Protein AF-A0A067GJ99-F1 (afdb_monomer)

Solvent-accessible surface area (backbone atoms only — not comparable to full-atom values): 23080 Å² total; per-residue (Å²): 136,88,85,84,79,90,77,86,80,82,84,84,83,81,78,84,80,87,79,88,76,92,78,82,86,86,77,95,78,78,94,83,70,76,84,65,91,75,66,72,76,57,88,68,67,78,84,61,52,90,85,49,42,59,74,82,37,68,67,55,46,51,51,53,54,53,48,43,56,53,36,55,51,49,55,56,45,36,41,44,37,54,38,42,54,83,56,45,78,48,74,52,43,59,54,49,54,55,52,34,48,55,51,51,52,47,59,59,51,56,49,34,42,37,46,73,39,89,87,78,70,44,78,46,66,53,54,68,60,41,39,51,59,45,64,77,33,72,60,43,61,48,54,52,60,35,39,57,60,59,65,60,55,46,38,69,76,68,72,52,90,65,81,60,63,65,55,37,58,55,49,47,42,40,51,64,53,50,55,56,52,54,53,47,51,60,49,48,64,70,35,88,89,47,60,61,66,59,51,54,51,52,51,52,52,52,54,51,53,50,50,31,52,39,51,11,22,52,54,45,31,53,40,73,69,41,94,54,53,55,63,20,44,59,27,68,79,35,79,66,57,88,79,50,58,68,65,58,52,51,50,54,24,40,50,51,29,45,36,56,60,70,69,64,60,88,66,86,68,47,64,68,36,73,68,46,43,54,50,49,54,54,50,52,57,49,33,55,54,51,51,52,52,51,52,54,52,50,50,53,50,51,50,64,73,41,47,66,63,52,51,54,52,50,55,52,51,52,52,50,50,50,33,60,75,69,65,54,56,68,71,58,49,49,51,55,49,53,50,50,53,49,50,59,66,57,46,81,60,47,61,66,69,61,46,65,80,38,56,69,70,58,42,27,52,51,37,41,69,74,43,43,74,58,53,63,70,33,83,90,42,64,92,59,58,69,69,60,55,58,61,70,46,84

pLDDT: mean 82.28, std 19.31, range [27.56, 97.56]

Nearest PDB structures (foldseek):
  7t4x-assembly1_B  TM=8.750E-01  e=1.209E-25  Arabidopsis thaliana
  6v1x-assembly1_A  TM=9.618E-01  e=1.108E-23  Arabidopsis thaliana
  7fcv-assembly1_D  TM=9.107E-01  e=1.444E-24  Arabidopsis thaliana
  7xuf-assembly1_C  TM=7.836E-01  e=9.668E-28  Arabidopsis thaliana
  7cal-assembly1_A  TM=9.433E-01  e=5.218E-24  Arabidopsis thaliana

Structure (mmCIF, N/CA/C/O backbone):
data_AF-A0A067GJ99-F1
#
_entry.id   AF-A0A067GJ99-F1
#
loop_
_atom_site.group_PDB
_atom_site.id
_atom_site.type_symbol
_atom_site.label_atom_id
_atom_site.label_alt_id
_atom_site.label_comp_id
_atom_site.label_asym_id
_atom_site.label_entity_id
_atom_site.label_seq_id
_atom_site.pdbx_PDB_ins_code
_atom_site.Cartn_x
_atom_site.Cartn_y
_atom_site.Cartn_z
_atom_site.occupancy
_atom_site.B_iso_or_equiv
_atom_site.auth_seq_id
_atom_site.auth_comp_id
_atom_site.auth_asym_id
_atom_site.auth_atom_id
_atom_site.pdbx_PDB_model_num
ATOM 1 N N . MET A 1 1 ? -22.317 -61.031 28.532 1.00 37.62 1 MET A N 1
ATOM 2 C CA . MET A 1 1 ? -21.673 -59.703 28.611 1.00 37.62 1 MET A CA 1
ATOM 3 C C . MET A 1 1 ? -21.981 -58.948 27.325 1.00 37.62 1 MET A C 1
ATOM 5 O O . MET A 1 1 ? -21.521 -59.347 26.269 1.00 37.62 1 MET A O 1
ATOM 9 N N . SER A 1 2 ? -22.890 -57.977 27.460 1.00 35.47 2 SER A N 1
ATOM 10 C CA . SER A 1 2 ? -23.203 -56.810 26.612 1.00 35.47 2 SER A CA 1
ATOM 11 C C . SER A 1 2 ? -22.868 -56.818 25.108 1.00 35.47 2 SER A C 1
ATOM 13 O O . SER A 1 2 ? -21.759 -56.463 24.713 1.00 35.47 2 SER A O 1
ATOM 15 N N . SER A 1 3 ? -23.899 -57.034 24.283 1.00 28.08 3 SER A N 1
ATOM 16 C CA . SER A 1 3 ? -24.025 -56.441 22.946 1.00 28.08 3 SER A CA 1
ATOM 17 C C . SER A 1 3 ? -24.756 -55.099 23.061 1.00 28.08 3 SER A C 1
ATOM 19 O O . SER A 1 3 ? -25.872 -55.069 23.580 1.00 28.08 3 SER A O 1
ATOM 21 N N . TRP A 1 4 ? -24.171 -54.012 22.561 1.00 32.50 4 TRP A N 1
ATOM 22 C CA . TRP A 1 4 ? -24.881 -52.747 22.363 1.00 32.50 4 TRP A CA 1
ATOM 23 C C . TRP A 1 4 ? -24.975 -52.457 20.869 1.00 32.50 4 TRP A C 1
ATOM 25 O O . TRP A 1 4 ? -23.983 -52.189 20.198 1.00 32.50 4 TRP A O 1
ATOM 35 N N . SER A 1 5 ? -26.200 -52.573 20.369 1.00 33.06 5 SER A N 1
ATOM 36 C CA . SER A 1 5 ? -26.671 -52.118 19.070 1.00 33.06 5 SER A CA 1
ATOM 37 C C . SER A 1 5 ? -27.037 -50.633 19.149 1.00 33.06 5 SER A C 1
ATOM 39 O O . SER A 1 5 ? -27.926 -50.264 19.918 1.00 33.06 5 SER A O 1
ATOM 41 N N . GLU A 1 6 ? -26.401 -49.791 18.337 1.00 33.28 6 GLU A N 1
ATOM 42 C CA . GLU A 1 6 ? -26.830 -48.408 18.103 1.00 33.28 6 GLU A CA 1
ATOM 43 C C . GLU A 1 6 ? -28.100 -48.390 17.240 1.00 33.28 6 GLU A C 1
ATOM 45 O O . GLU A 1 6 ? -28.069 -48.487 16.012 1.00 33.28 6 GLU A O 1
ATOM 50 N N . THR A 1 7 ? -29.251 -48.263 17.892 1.00 35.34 7 THR A N 1
ATOM 51 C CA . THR A 1 7 ? -30.524 -47.939 17.245 1.00 35.34 7 THR A CA 1
ATOM 52 C C . THR A 1 7 ? -30.609 -46.437 16.984 1.00 35.34 7 THR A C 1
ATOM 54 O O . THR A 1 7 ? -30.739 -45.640 17.912 1.00 35.34 7 THR A O 1
ATOM 57 N N . ARG A 1 8 ? -30.576 -46.061 15.700 1.00 34.16 8 ARG A N 1
ATOM 58 C CA . ARG A 1 8 ? -30.986 -44.742 15.194 1.00 34.16 8 ARG A CA 1
ATOM 59 C C . ARG A 1 8 ? -32.460 -44.495 15.534 1.00 34.16 8 ARG A C 1
ATOM 61 O O . ARG A 1 8 ? -33.308 -45.304 15.162 1.00 34.16 8 ARG A O 1
ATOM 68 N N . SER A 1 9 ? -32.771 -43.368 16.170 1.00 33.66 9 SER A N 1
ATOM 69 C CA . SER A 1 9 ? -34.138 -42.850 16.300 1.00 33.66 9 SER A CA 1
ATOM 70 C C . SER A 1 9 ? -34.385 -41.709 15.292 1.00 33.66 9 SER A C 1
ATOM 72 O O . SER A 1 9 ? -33.449 -40.980 14.951 1.00 33.66 9 SER A O 1
ATOM 74 N N . PRO A 1 10 ? -35.610 -41.573 14.747 1.00 36.66 10 PRO A N 1
ATOM 75 C CA . PRO A 1 10 ? -35.890 -40.697 13.615 1.00 36.66 10 PRO A CA 1
ATOM 76 C C . PRO A 1 10 ? -36.296 -39.275 14.038 1.00 36.66 10 PRO A C 1
ATOM 78 O O . PRO A 1 10 ? -36.951 -39.061 15.055 1.00 36.66 10 PRO A O 1
ATOM 81 N N . LEU A 1 11 ? -35.922 -38.309 13.195 1.00 33.78 11 LEU A N 1
ATOM 82 C CA . LEU A 1 11 ? -36.328 -36.901 13.242 1.00 33.78 11 LEU A CA 1
ATOM 83 C C . LEU A 1 11 ? -37.865 -36.753 13.215 1.00 33.78 11 LEU A C 1
ATOM 85 O O . LEU A 1 11 ? -38.510 -37.384 12.373 1.00 33.78 11 LEU A O 1
ATOM 89 N N . PRO A 1 12 ? -38.472 -35.881 14.042 1.00 33.59 12 PRO A N 1
ATOM 90 C CA . PRO A 1 12 ? -39.893 -35.595 13.935 1.00 33.59 12 PRO A CA 1
ATOM 91 C C . PRO A 1 12 ? -40.169 -34.602 12.796 1.00 33.59 12 PRO A C 1
ATOM 93 O O . PRO A 1 12 ? -39.792 -33.432 12.842 1.00 33.59 12 PRO A O 1
ATOM 96 N N . LEU A 1 13 ? -40.875 -35.095 11.775 1.00 32.75 13 LEU A N 1
ATOM 97 C CA . LEU A 1 13 ? -41.579 -34.316 10.757 1.00 32.75 13 LEU A CA 1
ATOM 98 C C . LEU A 1 13 ? -42.671 -33.465 11.424 1.00 32.75 13 LEU A C 1
ATOM 100 O O . LEU A 1 13 ? -43.739 -33.974 11.766 1.00 32.75 13 LEU A O 1
ATOM 104 N N . LEU A 1 14 ? -42.432 -32.163 11.590 1.00 31.28 14 LEU A N 1
ATOM 105 C CA . LEU A 1 14 ? -43.486 -31.230 11.987 1.00 31.28 14 LEU A CA 1
ATOM 106 C C . LEU A 1 14 ? -44.347 -30.864 10.774 1.00 31.28 14 LEU A C 1
ATOM 108 O O . LEU A 1 14 ? -43.994 -30.045 9.927 1.00 31.28 14 LEU A O 1
ATOM 112 N N . PHE A 1 15 ? -45.507 -31.512 10.726 1.00 28.53 15 PHE A N 1
ATOM 113 C CA . PHE A 1 15 ? -46.639 -31.210 9.862 1.00 28.53 15 PHE A CA 1
ATOM 114 C C . PHE A 1 15 ? -47.140 -29.776 10.116 1.00 28.53 15 PHE A C 1
ATOM 116 O O . PHE A 1 15 ? -47.524 -29.411 11.229 1.00 28.53 15 PHE A O 1
ATOM 123 N N . ARG A 1 16 ? -47.157 -28.955 9.063 1.00 28.53 16 ARG A N 1
ATOM 124 C CA . ARG A 1 16 ? -47.669 -27.580 9.063 1.00 28.53 16 ARG A CA 1
ATOM 125 C C . ARG A 1 16 ? -49.200 -27.600 9.082 1.00 28.53 16 ARG A C 1
ATOM 127 O O . ARG A 1 16 ? -49.828 -27.935 8.082 1.00 28.53 16 ARG A O 1
ATOM 134 N N . ARG A 1 17 ? -49.811 -27.221 10.207 1.00 27.56 17 ARG A N 1
ATOM 135 C CA . ARG A 1 17 ? -51.262 -27.011 10.313 1.00 27.56 17 ARG A CA 1
ATOM 136 C C . ARG A 1 17 ? -51.624 -25.670 9.667 1.00 27.56 17 ARG A C 1
ATOM 138 O O . ARG A 1 17 ? -51.189 -24.618 10.125 1.00 27.56 17 ARG A O 1
ATOM 145 N N . HIS A 1 18 ? -52.395 -25.720 8.586 1.00 29.03 18 HIS A N 1
ATOM 146 C CA . HIS A 1 18 ? -53.007 -24.552 7.957 1.00 29.03 18 HIS A CA 1
ATOM 147 C C . HIS A 1 18 ? -54.114 -24.028 8.885 1.00 29.03 18 HIS A C 1
ATOM 149 O O . HIS A 1 18 ? -55.041 -24.769 9.204 1.00 29.03 18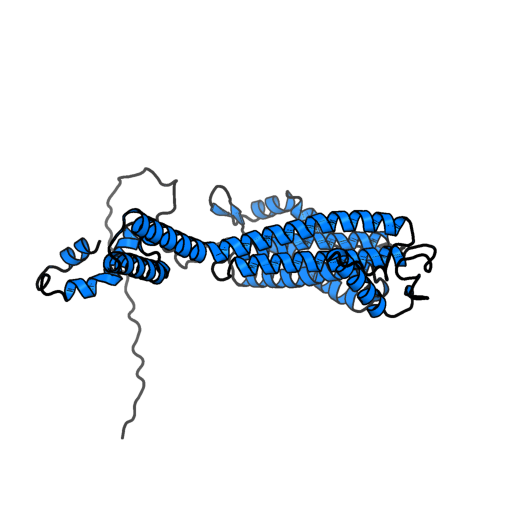 HIS A O 1
ATOM 155 N N . SER A 1 19 ? -54.027 -22.769 9.316 1.00 27.97 19 SER A N 1
ATOM 156 C CA . SER A 1 19 ? -55.154 -22.049 9.914 1.00 27.97 19 SER A CA 1
ATOM 157 C C . SER A 1 19 ? -55.441 -20.832 9.051 1.00 27.97 19 SER A C 1
ATOM 159 O O . SER A 1 19 ? -54.678 -19.872 9.028 1.00 27.97 19 SER A O 1
ATOM 161 N N . SER A 1 20 ? -56.530 -20.940 8.297 1.00 30.52 20 SER A N 1
ATOM 162 C CA . SER A 1 20 ? -57.210 -19.844 7.618 1.00 30.52 20 SER A CA 1
ATOM 163 C C . SER A 1 20 ? -57.831 -18.918 8.663 1.00 30.52 20 SER A C 1
ATOM 165 O O . SER A 1 20 ? -58.548 -19.386 9.543 1.00 30.52 20 SER A O 1
ATOM 167 N N . GLY A 1 21 ? -57.578 -17.619 8.548 1.00 28.94 21 GLY A N 1
ATOM 168 C CA . GLY A 1 21 ? -58.199 -16.594 9.377 1.00 28.94 21 GLY A CA 1
ATOM 169 C C . GLY A 1 21 ? -57.827 -15.213 8.864 1.00 28.94 21 GLY A C 1
ATOM 170 O O . GLY A 1 21 ? -56.808 -14.656 9.258 1.00 28.94 21 GLY A O 1
ATOM 171 N N . GLU A 1 22 ? -58.638 -14.693 7.944 1.00 29.30 22 GLU A N 1
ATOM 172 C CA . GLU A 1 22 ? -58.638 -13.284 7.563 1.00 29.30 22 GLU A CA 1
ATOM 173 C C . GLU A 1 22 ? -58.888 -12.401 8.794 1.00 29.30 22 GLU A C 1
ATOM 175 O O . GLU A 1 22 ? -59.914 -12.541 9.457 1.00 29.30 22 GLU A O 1
ATOM 180 N N . ILE A 1 23 ? -58.016 -11.419 9.030 1.00 29.81 23 ILE A N 1
ATOM 181 C CA . ILE A 1 23 ? -58.415 -10.144 9.633 1.00 29.81 23 ILE A CA 1
ATOM 182 C C . ILE A 1 23 ? -57.859 -9.034 8.745 1.00 29.81 23 ILE A C 1
ATOM 184 O O . ILE A 1 23 ? -56.653 -8.901 8.539 1.00 29.81 23 ILE A O 1
ATOM 188 N N . LYS A 1 24 ? -58.793 -8.271 8.176 1.00 29.16 24 LYS A N 1
ATOM 189 C CA . LYS A 1 24 ? -58.567 -7.105 7.329 1.00 29.16 24 LYS A CA 1
ATOM 190 C C . LYS A 1 24 ? -58.037 -5.930 8.157 1.00 29.16 24 LYS A C 1
ATOM 192 O O . LYS A 1 24 ? -58.587 -5.620 9.204 1.00 29.16 24 LYS A O 1
ATOM 197 N N . ASN A 1 25 ? -57.048 -5.254 7.575 1.00 30.48 25 ASN A N 1
ATOM 198 C CA . ASN A 1 25 ? -56.795 -3.811 7.609 1.00 30.48 25 ASN A CA 1
ATOM 199 C C . ASN A 1 25 ? -56.803 -3.092 8.966 1.00 30.48 25 ASN A C 1
ATOM 201 O O . ASN A 1 25 ? -57.857 -2.722 9.468 1.00 30.48 25 ASN A O 1
ATOM 205 N N . LEU A 1 26 ? -55.610 -2.697 9.417 1.00 28.52 26 LEU A N 1
ATOM 206 C CA . LEU A 1 26 ? -55.314 -1.336 9.880 1.00 28.52 26 LEU A CA 1
ATOM 207 C C . LEU A 1 26 ? -53.788 -1.148 9.935 1.00 28.52 26 LEU A C 1
ATOM 209 O O . LEU A 1 26 ? -53.064 -2.069 10.295 1.00 28.52 26 LEU A O 1
ATOM 213 N N . ALA A 1 27 ? -53.334 0.055 9.572 1.00 30.33 27 ALA A N 1
ATOM 214 C CA . ALA A 1 27 ? -51.943 0.524 9.500 1.00 30.33 27 ALA A CA 1
ATOM 215 C C . ALA A 1 27 ? -51.173 0.265 8.186 1.00 30.33 27 ALA A C 1
ATOM 217 O O . ALA A 1 27 ? -50.040 -0.208 8.166 1.00 30.33 27 ALA A O 1
ATOM 218 N N . SER A 1 28 ? -51.741 0.735 7.073 1.00 37.09 28 SER A N 1
ATOM 219 C CA . SER A 1 28 ? -50.938 1.422 6.060 1.00 37.09 28 SER A CA 1
ATOM 220 C C . SER A 1 28 ? -50.423 2.739 6.654 1.00 37.09 28 SER A C 1
ATOM 222 O O . SER A 1 28 ? -51.195 3.684 6.726 1.00 37.09 28 SER A O 1
ATOM 224 N N . VAL A 1 29 ? -49.175 2.789 7.120 1.00 32.97 29 VAL A N 1
ATOM 225 C CA . VAL A 1 29 ? -48.253 3.949 7.104 1.00 32.97 29 VAL A CA 1
ATOM 226 C C . VAL A 1 29 ? -46.908 3.432 7.637 1.00 32.97 29 VAL A C 1
ATOM 228 O O . VAL A 1 29 ? -46.865 2.765 8.663 1.00 32.97 29 VAL A O 1
ATOM 231 N N . SER A 1 30 ? -45.815 3.774 6.946 1.00 28.70 30 SER A N 1
ATOM 232 C CA . SER A 1 30 ? -44.412 3.422 7.239 1.00 28.70 30 SER A CA 1
ATOM 233 C C . SER A 1 30 ? -43.910 2.069 6.710 1.00 28.70 30 SER A C 1
ATOM 235 O O . SER A 1 30 ? -43.313 1.276 7.432 1.00 28.70 30 SER A O 1
ATOM 237 N N . SER A 1 31 ? -44.049 1.842 5.402 1.00 29.41 31 SER A N 1
ATOM 238 C CA . SER A 1 31 ? -43.299 0.806 4.670 1.00 29.41 31 SER A CA 1
ATOM 239 C C . SER A 1 31 ? -42.074 1.355 3.915 1.00 29.41 31 SER A C 1
ATOM 241 O O . SER A 1 31 ? -41.617 0.734 2.960 1.00 29.41 31 SER A O 1
ATOM 243 N N . SER A 1 32 ? -41.544 2.526 4.291 1.00 32.59 32 SER A N 1
ATOM 244 C CA . SER A 1 32 ? -40.432 3.171 3.567 1.00 32.59 32 SER A CA 1
ATOM 245 C C . SER A 1 32 ? -39.221 3.542 4.423 1.00 32.59 32 SER A C 1
ATOM 247 O O . SER A 1 32 ? -38.274 4.123 3.900 1.00 32.59 32 SER A O 1
ATOM 249 N N . LEU A 1 33 ? -39.211 3.225 5.716 1.00 35.28 33 LEU A N 1
ATOM 250 C CA . LEU A 1 33 ? -38.107 3.575 6.603 1.00 35.28 33 LEU A CA 1
ATOM 251 C C . LEU A 1 33 ? -37.811 2.385 7.516 1.00 35.28 33 LEU A C 1
ATOM 253 O O . LEU A 1 33 ? -38.553 2.120 8.452 1.00 35.28 33 LEU A O 1
ATOM 257 N N . LEU A 1 34 ? -36.692 1.719 7.219 1.00 31.67 34 LEU A N 1
ATOM 258 C CA . LEU A 1 34 ? -36.072 0.602 7.942 1.00 31.67 34 LEU A CA 1
ATOM 259 C C . LEU A 1 34 ? -36.720 -0.780 7.704 1.00 31.67 34 LEU A C 1
ATOM 261 O O . LEU A 1 34 ? -37.919 -0.951 7.918 1.00 31.67 34 LEU A O 1
ATOM 265 N N . PRO A 1 35 ? -35.941 -1.808 7.305 1.00 35.09 35 PRO A N 1
ATOM 266 C CA . PRO A 1 35 ? -36.408 -3.180 7.427 1.00 35.09 35 PRO A CA 1
ATOM 267 C C . PRO A 1 35 ? -36.608 -3.476 8.916 1.00 35.09 35 PRO A C 1
ATOM 269 O O . PRO A 1 35 ? -35.724 -3.221 9.736 1.00 35.09 35 PRO A O 1
ATOM 272 N N . ALA A 1 36 ? -37.798 -3.967 9.260 1.00 35.09 36 ALA A N 1
ATOM 273 C CA . ALA A 1 36 ? -38.159 -4.337 10.617 1.00 35.09 36 ALA A CA 1
ATOM 274 C C . ALA A 1 36 ? -37.117 -5.309 11.195 1.00 35.09 36 ALA A C 1
ATOM 276 O O . ALA A 1 36 ? -36.875 -6.386 10.643 1.00 35.09 36 ALA A O 1
ATOM 277 N N . PHE A 1 37 ? -36.508 -4.915 12.316 1.00 37.62 37 PHE A N 1
ATOM 278 C CA . PHE A 1 37 ? -35.720 -5.801 13.167 1.00 37.62 37 PHE A CA 1
ATOM 279 C C . PHE A 1 37 ? -36.533 -7.071 13.432 1.00 37.62 37 PHE A C 1
ATOM 281 O O . PHE A 1 37 ? -37.584 -7.013 14.067 1.00 37.62 37 PHE A O 1
ATOM 288 N N . GLY A 1 38 ? -36.064 -8.202 12.907 1.00 36.22 38 GLY A N 1
ATOM 289 C CA . GLY A 1 38 ? -36.767 -9.478 13.011 1.00 36.22 38 GLY A CA 1
ATOM 290 C C . GLY A 1 38 ? -37.135 -10.134 11.684 1.00 36.22 38 GLY A C 1
ATOM 291 O O . GLY A 1 38 ? -37.653 -11.249 11.717 1.00 36.22 38 GLY A O 1
ATOM 292 N N . THR A 1 39 ? -36.799 -9.556 10.520 1.00 31.95 39 THR A N 1
ATOM 293 C CA . THR A 1 39 ? -36.544 -10.429 9.368 1.00 31.95 39 THR A CA 1
ATOM 294 C C . THR A 1 39 ? -35.317 -11.250 9.730 1.00 31.95 39 THR A C 1
ATOM 296 O O . THR A 1 39 ? -34.180 -10.804 9.564 1.00 31.95 39 THR A O 1
ATOM 299 N N . VAL A 1 40 ? -35.550 -12.450 10.262 1.00 34.34 40 VAL A N 1
ATOM 300 C CA . VAL A 1 40 ? -34.687 -13.586 9.966 1.00 34.34 40 VAL A CA 1
ATOM 301 C C . VAL A 1 40 ? -34.417 -13.435 8.478 1.00 34.34 40 VAL A C 1
ATOM 303 O O . VAL A 1 40 ? -35.348 -13.511 7.672 1.00 34.34 40 VAL A O 1
ATOM 306 N N . VAL A 1 41 ? -33.193 -13.037 8.126 1.00 40.28 41 VAL A N 1
ATOM 307 C CA . VAL A 1 41 ? -32.706 -13.237 6.771 1.00 40.28 41 VAL A CA 1
ATOM 308 C C . VAL A 1 41 ? -32.760 -14.740 6.672 1.00 40.28 41 VAL A C 1
ATOM 310 O O . VAL A 1 41 ? -31.885 -15.427 7.191 1.00 40.28 41 VAL A O 1
ATOM 313 N N . ASP A 1 42 ? -33.894 -15.232 6.182 1.00 35.69 42 ASP A N 1
ATOM 314 C CA . ASP A 1 42 ? -34.063 -16.621 5.854 1.00 35.69 42 ASP A CA 1
ATOM 315 C C . ASP A 1 42 ? -32.805 -16.954 5.063 1.00 35.69 42 ASP A C 1
ATOM 317 O O . ASP A 1 42 ? -32.449 -16.245 4.114 1.00 35.69 42 ASP A O 1
ATOM 321 N N . GLU A 1 43 ? -32.094 -18.000 5.467 1.00 37.75 43 GLU A N 1
ATOM 322 C CA . GLU A 1 43 ? -30.981 -18.544 4.692 1.00 37.75 43 GLU A CA 1
ATOM 323 C C . GLU A 1 43 ? -31.451 -19.010 3.290 1.00 37.75 43 GLU A C 1
ATOM 325 O O . GLU A 1 43 ? -30.697 -19.605 2.522 1.00 37.75 43 GLU A O 1
ATOM 330 N N . GLY A 1 44 ? -32.686 -18.695 2.889 1.00 40.53 44 GLY A N 1
ATOM 331 C CA . GLY A 1 44 ? -33.109 -18.434 1.524 1.00 40.53 44 GLY A CA 1
ATOM 332 C C . GLY A 1 44 ? -32.285 -17.329 0.863 1.00 40.53 44 GLY A C 1
ATOM 333 O O . GLY A 1 44 ? -32.704 -16.181 0.744 1.00 40.53 44 GLY A O 1
ATOM 334 N N . HIS A 1 45 ? -31.111 -17.733 0.381 1.00 43.31 45 HIS A N 1
ATOM 335 C CA . HIS A 1 45 ? -30.416 -17.223 -0.795 1.00 43.31 45 HIS A CA 1
ATOM 336 C C . HIS A 1 45 ? -31.307 -16.247 -1.575 1.00 43.31 45 HIS A C 1
ATOM 338 O O . HIS A 1 45 ? -32.260 -16.688 -2.225 1.00 43.31 45 HIS A O 1
ATOM 344 N N . LEU A 1 46 ? -31.019 -14.937 -1.496 1.00 55.16 46 LEU A N 1
ATOM 345 C CA . LEU A 1 46 ? -31.590 -13.935 -2.401 1.00 55.16 46 LEU A CA 1
ATOM 346 C C . LEU A 1 46 ? -31.626 -14.573 -3.789 1.00 55.16 46 LEU A C 1
ATOM 348 O O . LEU A 1 46 ? -30.567 -14.922 -4.311 1.00 55.16 46 LEU A O 1
ATOM 352 N N . ARG A 1 47 ? -32.824 -14.832 -4.335 1.00 58.72 47 ARG A N 1
ATOM 353 C CA . ARG A 1 47 ? -32.979 -15.489 -5.639 1.00 58.72 47 ARG A CA 1
ATOM 354 C C . ARG A 1 47 ? -32.504 -14.524 -6.718 1.00 58.72 47 ARG A C 1
ATOM 356 O O . ARG A 1 47 ? -33.302 -13.855 -7.366 1.00 58.72 47 ARG A O 1
ATOM 363 N N . LEU A 1 48 ? -31.189 -14.436 -6.862 1.00 68.88 48 LEU A N 1
ATOM 364 C CA . LEU A 1 48 ? -30.520 -13.712 -7.921 1.00 68.88 48 LEU A CA 1
ATOM 365 C C . LEU A 1 48 ? -30.946 -14.308 -9.257 1.00 68.88 48 LEU A C 1
ATOM 367 O O . LEU A 1 48 ? -31.139 -15.524 -9.387 1.00 68.88 48 LEU A O 1
ATOM 371 N N . LYS A 1 49 ? -31.062 -13.453 -10.270 1.00 75.06 49 LYS A N 1
ATOM 372 C CA . LYS A 1 49 ? -31.187 -13.920 -11.650 1.00 75.06 49 LYS A CA 1
ATOM 373 C C . LYS A 1 49 ? -30.064 -14.903 -11.997 1.00 75.06 49 LYS A C 1
ATOM 375 O O . LYS A 1 49 ? -28.930 -14.793 -11.530 1.00 75.06 49 LYS A O 1
ATOM 380 N N . LYS A 1 50 ? -30.398 -15.874 -12.852 1.00 74.31 50 LYS A N 1
ATOM 381 C CA . LYS A 1 50 ? -29.457 -16.881 -13.357 1.00 74.31 50 LYS A CA 1
ATOM 382 C C . LYS A 1 50 ? -28.219 -16.174 -13.942 1.00 74.31 50 LYS A C 1
ATOM 384 O O . LYS A 1 50 ? -28.380 -15.216 -14.693 1.00 74.31 50 LYS A O 1
ATOM 389 N N . TYR A 1 51 ? -27.024 -16.664 -13.599 1.00 82.06 51 TYR A N 1
ATOM 390 C CA . TYR A 1 51 ? -25.706 -16.129 -13.998 1.00 82.06 51 TYR A CA 1
ATOM 391 C C . TYR A 1 51 ? -25.238 -14.824 -13.325 1.00 82.06 51 TYR A C 1
ATOM 393 O O . TYR A 1 51 ? -24.245 -14.254 -13.768 1.00 82.06 51 TYR A O 1
ATOM 401 N N . VAL A 1 52 ? -25.867 -14.389 -12.227 1.00 87.69 52 VAL A N 1
ATOM 402 C CA . VAL A 1 52 ? -25.366 -13.268 -11.410 1.00 87.69 52 VAL A CA 1
ATOM 403 C C . VAL A 1 52 ? -24.677 -13.789 -10.149 1.00 87.69 52 VAL A C 1
ATOM 405 O O . VAL A 1 52 ? -25.242 -14.588 -9.402 1.00 87.69 52 VAL A O 1
ATOM 408 N N . ILE A 1 53 ? -23.458 -13.317 -9.897 1.00 88.19 53 ILE A N 1
ATOM 409 C CA . ILE A 1 53 ? -22.661 -13.665 -8.718 1.00 88.19 53 ILE A CA 1
ATOM 410 C C . ILE A 1 53 ? -22.967 -12.671 -7.597 1.00 88.19 53 ILE A C 1
ATOM 412 O O . ILE A 1 53 ? -22.877 -11.451 -7.776 1.00 88.19 53 ILE A O 1
ATOM 416 N N . ALA A 1 54 ? -23.299 -13.189 -6.415 1.00 85.69 54 ALA A N 1
ATOM 417 C CA . ALA A 1 54 ? -23.458 -12.362 -5.228 1.00 85.69 54 ALA A CA 1
ATOM 418 C C . ALA A 1 54 ? -22.086 -11.852 -4.740 1.00 85.69 54 ALA A C 1
ATOM 420 O O . ALA A 1 54 ? -21.160 -12.649 -4.581 1.00 85.69 54 ALA A O 1
ATOM 421 N N . PRO A 1 55 ? -21.938 -10.559 -4.399 1.00 85.12 55 PRO A N 1
ATOM 422 C CA . PRO A 1 55 ? -20.658 -10.000 -3.952 1.00 85.12 55 PRO A CA 1
ATOM 423 C C . PRO A 1 55 ? -20.160 -10.593 -2.621 1.00 85.12 55 PRO A C 1
ATOM 425 O O . PRO A 1 55 ? -18.968 -10.521 -2.322 1.00 85.12 55 PRO A O 1
ATOM 428 N N . TYR A 1 56 ? -21.060 -11.179 -1.825 1.00 81.62 56 TYR A N 1
ATOM 429 C CA . TYR A 1 56 ? -20.758 -11.800 -0.531 1.00 81.62 56 TYR A CA 1
ATOM 430 C C . TYR A 1 56 ? -20.462 -13.307 -0.621 1.00 81.62 56 TYR A C 1
ATOM 432 O O . TYR A 1 56 ? -20.097 -13.919 0.391 1.00 81.62 56 TYR A O 1
ATOM 440 N N . ASP A 1 57 ? -20.577 -13.903 -1.813 1.00 87.00 57 ASP A N 1
ATOM 441 C CA . ASP A 1 57 ? -20.296 -15.322 -2.031 1.00 87.00 57 ASP A CA 1
ATOM 442 C C . ASP A 1 57 ? -18.858 -15.659 -1.597 1.00 87.00 57 ASP A C 1
ATOM 444 O O . ASP A 1 57 ? -17.907 -14.908 -1.841 1.00 87.00 57 ASP A O 1
ATOM 448 N N . TYR A 1 58 ? -18.693 -16.790 -0.911 1.00 86.00 58 TYR A N 1
ATOM 449 C CA . TYR A 1 58 ? -17.395 -17.255 -0.437 1.00 86.00 58 TYR A CA 1
ATOM 450 C C . TYR A 1 58 ? -16.433 -17.507 -1.605 1.00 86.00 58 TYR A C 1
ATOM 452 O O . TYR A 1 58 ? -15.253 -17.175 -1.495 1.00 86.00 58 TYR A O 1
ATOM 460 N N . ARG A 1 59 ? -16.926 -18.021 -2.743 1.00 90.31 59 ARG A N 1
ATOM 461 C CA . ARG A 1 59 ? -16.099 -18.296 -3.935 1.00 90.31 59 ARG A CA 1
ATOM 462 C C . ARG A 1 59 ? -15.539 -17.014 -4.532 1.00 90.31 59 ARG A C 1
ATOM 464 O O . ARG A 1 59 ? -14.346 -16.924 -4.808 1.00 90.31 59 ARG A O 1
ATOM 471 N N . TYR A 1 60 ? -16.395 -16.004 -4.670 1.00 89.62 60 TYR A N 1
ATOM 472 C CA . TYR A 1 60 ? -15.986 -14.704 -5.185 1.00 89.62 60 TYR A CA 1
ATOM 473 C C . TYR A 1 60 ? -15.024 -13.996 -4.227 1.00 89.62 60 TYR A C 1
ATOM 475 O O . TYR A 1 60 ? -14.048 -13.394 -4.665 1.00 89.62 60 TYR A O 1
ATOM 483 N N . ARG A 1 61 ? -15.226 -14.122 -2.909 1.00 88.88 61 ARG A N 1
ATOM 484 C CA . ARG A 1 61 ? -14.264 -13.611 -1.921 1.00 88.88 61 ARG A CA 1
ATOM 485 C C . ARG A 1 61 ? -12.894 -14.280 -2.038 1.00 88.88 61 ARG A C 1
ATOM 487 O O . ARG A 1 61 ? -11.896 -13.568 -2.025 1.00 88.88 61 ARG A O 1
ATOM 494 N N . TRP A 1 62 ? -12.836 -15.601 -2.205 1.00 90.94 62 TRP A N 1
ATOM 495 C CA . TRP A 1 62 ? -11.576 -16.314 -2.454 1.00 90.94 62 TRP A CA 1
ATOM 496 C C . TRP A 1 62 ? -10.888 -15.848 -3.738 1.00 90.94 62 TRP A C 1
ATOM 498 O O . TRP A 1 62 ? -9.686 -15.590 -3.721 1.00 90.94 62 TRP A O 1
ATOM 508 N N . TRP A 1 63 ? -11.652 -15.661 -4.817 1.00 93.75 63 TRP A N 1
ATOM 509 C CA . TRP A 1 63 ? -11.150 -15.093 -6.068 1.00 93.75 63 TRP A CA 1
ATOM 510 C C . TRP A 1 63 ? -10.566 -13.685 -5.878 1.00 93.75 63 TRP A C 1
ATOM 512 O O . TRP A 1 63 ? -9.448 -13.416 -6.309 1.00 93.75 63 TRP A O 1
ATOM 522 N N . GLN A 1 64 ? -11.263 -12.800 -5.159 1.00 91.75 64 GLN A N 1
ATOM 523 C CA . GLN A 1 64 ? -10.763 -11.454 -4.860 1.00 91.75 64 GLN A CA 1
ATOM 524 C C . GLN A 1 64 ? -9.477 -11.486 -4.021 1.00 91.75 64 GLN A C 1
ATOM 526 O O . GLN A 1 64 ? -8.539 -10.749 -4.320 1.00 91.75 64 GLN A O 1
ATOM 531 N N . THR A 1 65 ? -9.392 -12.357 -3.011 1.00 91.25 65 THR A N 1
ATOM 532 C CA . THR A 1 65 ? -8.165 -12.535 -2.217 1.00 91.25 65 THR A CA 1
ATOM 533 C C . THR A 1 65 ? -7.007 -13.040 -3.077 1.00 91.25 65 THR A C 1
ATOM 535 O O . THR A 1 65 ? -5.899 -12.516 -2.978 1.00 91.25 65 THR A O 1
ATOM 538 N N . PHE A 1 66 ? -7.258 -14.010 -3.959 1.00 95.25 66 PHE A N 1
ATOM 539 C CA . PHE A 1 66 ? -6.264 -14.509 -4.909 1.00 95.25 66 PHE A CA 1
ATOM 540 C C . PHE A 1 66 ? -5.750 -13.397 -5.836 1.00 95.25 66 PHE A C 1
ATOM 542 O O . PHE A 1 66 ? -4.540 -13.227 -5.981 1.00 95.25 66 PHE A O 1
ATOM 549 N N . LEU A 1 67 ? -6.642 -12.569 -6.386 1.00 94.81 67 LEU A N 1
ATOM 550 C CA . LEU A 1 67 ? -6.238 -11.427 -7.207 1.00 94.81 67 LEU A CA 1
ATOM 551 C C . LEU A 1 67 ? -5.389 -10.420 -6.440 1.00 94.81 67 LEU A C 1
ATOM 553 O O . LEU A 1 67 ? -4.454 -9.873 -7.015 1.00 94.81 67 LEU A O 1
ATOM 557 N N . VAL A 1 68 ? -5.663 -10.176 -5.155 1.00 94.69 68 VAL A N 1
ATOM 558 C CA . VAL A 1 68 ? -4.816 -9.286 -4.347 1.00 94.69 68 VAL A CA 1
ATOM 559 C C . VAL A 1 68 ? -3.379 -9.805 -4.277 1.00 94.69 68 VAL A C 1
ATOM 561 O O . VAL A 1 68 ? -2.451 -9.011 -4.417 1.00 94.69 68 VAL A O 1
ATOM 564 N N . VAL A 1 69 ? -3.176 -11.117 -4.132 1.00 95.31 69 VAL A N 1
ATOM 565 C CA . VAL A 1 69 ? -1.829 -11.713 -4.160 1.00 95.31 69 VAL A CA 1
ATOM 566 C C . VAL A 1 69 ? -1.140 -11.430 -5.499 1.00 95.31 69 VAL A C 1
ATOM 568 O O . VAL A 1 69 ? 0.015 -11.001 -5.519 1.00 95.31 69 VAL A O 1
ATOM 571 N N . LEU A 1 70 ? -1.862 -11.570 -6.615 1.00 96.06 70 LEU A N 1
ATOM 572 C CA . LEU A 1 70 ? -1.333 -11.233 -7.942 1.00 96.06 70 LEU A CA 1
ATOM 573 C C . LEU A 1 70 ? -1.030 -9.735 -8.101 1.00 96.06 70 LEU A C 1
ATOM 575 O O . LEU A 1 70 ? -0.058 -9.372 -8.763 1.00 96.06 70 LEU A O 1
ATOM 579 N N . VAL A 1 71 ? -1.822 -8.852 -7.480 1.00 96.12 71 VAL A N 1
ATOM 580 C CA . VAL A 1 71 ? -1.547 -7.406 -7.465 1.00 96.12 71 VAL A CA 1
ATOM 581 C C . VAL A 1 71 ? -0.255 -7.104 -6.718 1.00 96.12 71 VAL A C 1
ATOM 583 O O . VAL A 1 71 ? 0.523 -6.285 -7.195 1.00 96.12 71 VAL A O 1
ATOM 586 N N . VAL A 1 72 ? -0.001 -7.754 -5.579 1.00 95.25 72 VAL A N 1
ATOM 587 C CA . VAL A 1 72 ? 1.245 -7.561 -4.818 1.00 95.25 72 VAL A CA 1
ATOM 588 C C . VAL A 1 72 ? 2.457 -7.979 -5.652 1.00 95.25 72 VAL A C 1
ATOM 590 O O . VAL A 1 72 ? 3.421 -7.219 -5.730 1.00 95.25 72 VAL A O 1
ATOM 593 N N . TYR A 1 73 ? 2.383 -9.126 -6.339 1.00 95.25 73 TYR A N 1
ATOM 594 C CA . TYR A 1 73 ? 3.414 -9.531 -7.300 1.00 95.25 73 TYR A CA 1
ATOM 595 C C . TYR A 1 73 ? 3.601 -8.475 -8.397 1.00 95.25 73 TYR A C 1
ATOM 597 O O . TYR A 1 73 ? 4.711 -7.997 -8.607 1.00 95.25 73 TYR A O 1
ATOM 605 N N . SER A 1 74 ? 2.516 -8.055 -9.054 1.00 94.12 74 SER A N 1
ATOM 606 C CA . SER A 1 74 ? 2.573 -7.103 -10.170 1.00 94.12 74 SER A CA 1
ATOM 607 C C . SER A 1 74 ? 3.116 -5.734 -9.743 1.00 94.12 74 SER A C 1
ATOM 609 O O . SER A 1 74 ? 3.869 -5.107 -10.490 1.00 94.12 74 SER A O 1
ATOM 611 N N . ALA A 1 75 ? 2.789 -5.282 -8.532 1.00 94.88 75 ALA A N 1
ATOM 612 C CA . ALA A 1 75 ? 3.296 -4.039 -7.966 1.00 94.88 75 ALA A CA 1
ATOM 613 C C . ALA A 1 75 ? 4.806 -4.085 -7.701 1.00 94.88 75 ALA A C 1
ATOM 615 O O . ALA A 1 75 ? 5.479 -3.079 -7.898 1.00 94.88 75 ALA A O 1
ATOM 616 N N . TRP A 1 76 ? 5.338 -5.237 -7.289 1.00 94.94 76 TRP A N 1
ATOM 617 C CA . TRP A 1 76 ? 6.778 -5.444 -7.135 1.00 94.94 76 TRP A CA 1
ATOM 618 C C . TRP A 1 76 ? 7.487 -5.631 -8.486 1.00 94.94 76 TRP A C 1
ATOM 620 O O . TRP A 1 76 ? 8.531 -5.038 -8.732 1.00 94.94 76 TRP A O 1
ATOM 630 N N . ALA A 1 77 ? 6.908 -6.406 -9.402 1.00 92.81 77 ALA A N 1
ATOM 631 C CA . ALA A 1 77 ? 7.525 -6.702 -10.693 1.00 92.81 77 ALA A CA 1
ATOM 632 C C . ALA A 1 77 ? 7.631 -5.457 -11.597 1.00 92.81 77 ALA A C 1
ATOM 634 O O . ALA A 1 77 ? 8.641 -5.267 -12.271 1.00 92.81 77 ALA A O 1
ATOM 635 N N . SER A 1 78 ? 6.640 -4.552 -11.564 1.00 91.94 78 SER A N 1
ATOM 636 C CA . SER A 1 78 ? 6.569 -3.429 -12.518 1.00 91.94 78 SER A CA 1
ATOM 637 C C . SER A 1 78 ? 7.753 -2.441 -12.429 1.00 91.94 78 SER A C 1
ATOM 639 O O . SER A 1 78 ? 8.363 -2.165 -13.466 1.00 91.94 78 SER A O 1
ATOM 641 N N . PRO A 1 79 ? 8.140 -1.896 -11.251 1.00 93.94 79 PRO A N 1
ATOM 642 C CA . PRO A 1 79 ? 9.334 -1.051 -11.147 1.00 93.94 79 PRO A CA 1
ATOM 643 C C . PRO A 1 79 ? 10.625 -1.842 -11.395 1.00 93.94 79 PRO A C 1
ATOM 645 O O . PRO A 1 79 ? 11.569 -1.319 -11.992 1.00 93.94 79 PRO A O 1
ATOM 648 N N . PHE A 1 80 ? 10.659 -3.108 -10.970 1.00 93.19 80 PHE A N 1
ATOM 649 C CA . PHE A 1 80 ? 11.816 -3.980 -11.130 1.00 93.19 80 PHE A CA 1
ATOM 650 C C . PHE A 1 80 ? 12.143 -4.253 -12.606 1.00 93.19 80 PHE A C 1
ATOM 652 O O . PHE A 1 80 ? 13.287 -4.076 -13.019 1.00 93.19 80 PHE A O 1
ATOM 659 N N . GLU A 1 81 ? 11.156 -4.606 -13.428 1.00 89.94 81 GLU A N 1
ATOM 660 C CA . GLU A 1 81 ? 11.326 -4.829 -14.872 1.00 89.94 81 GLU A CA 1
ATOM 661 C C . GLU A 1 81 ? 11.750 -3.570 -15.622 1.00 89.94 81 GLU A C 1
ATOM 663 O O . GLU A 1 81 ? 12.557 -3.642 -16.556 1.00 89.94 81 GLU A O 1
ATOM 668 N N . LEU A 1 82 ? 11.222 -2.412 -15.210 1.00 89.25 82 LEU A N 1
ATOM 669 C CA . LEU A 1 82 ? 11.596 -1.128 -15.791 1.00 89.25 82 LEU A CA 1
ATOM 670 C C . LEU A 1 82 ? 13.098 -0.867 -15.614 1.00 89.25 82 LEU A C 1
ATOM 672 O O . LEU A 1 82 ? 13.772 -0.459 -16.566 1.00 89.25 82 LEU A O 1
ATOM 676 N N . ALA A 1 83 ? 13.613 -1.121 -14.410 1.00 90.12 83 ALA A N 1
ATOM 677 C CA . ALA A 1 83 ? 15.005 -0.888 -14.046 1.00 90.12 83 ALA A CA 1
ATOM 678 C C . ALA A 1 83 ? 15.955 -1.982 -14.564 1.00 90.12 83 ALA A C 1
ATOM 680 O O . ALA A 1 83 ? 17.011 -1.684 -15.125 1.00 90.12 83 ALA A O 1
ATOM 681 N N . PHE A 1 84 ? 15.574 -3.253 -14.429 1.00 88.38 84 PHE A N 1
ATOM 682 C CA . PHE A 1 84 ? 16.419 -4.420 -14.690 1.00 88.38 84 PHE A CA 1
ATOM 683 C C . PHE A 1 84 ? 15.950 -5.201 -15.923 1.00 88.38 84 PHE A C 1
ATOM 685 O O . PHE A 1 84 ? 15.537 -6.357 -15.846 1.00 88.38 84 PHE A O 1
ATOM 692 N N . ARG A 1 85 ? 16.092 -4.594 -17.107 1.00 76.88 85 ARG A N 1
ATOM 693 C CA . ARG A 1 85 ? 15.606 -5.154 -18.388 1.00 76.88 85 ARG A CA 1
ATOM 694 C C . ARG A 1 85 ? 16.070 -6.580 -18.704 1.00 76.88 85 ARG A C 1
ATOM 696 O O . ARG A 1 85 ? 15.324 -7.332 -19.318 1.00 76.88 85 ARG A O 1
ATOM 703 N N . LYS A 1 86 ? 17.282 -6.967 -18.284 1.00 72.75 86 LYS A N 1
ATOM 704 C CA . LYS A 1 86 ? 17.809 -8.333 -18.485 1.00 72.75 86 LYS A CA 1
ATOM 705 C C . LYS A 1 86 ? 16.977 -9.400 -17.756 1.00 72.75 86 LYS A C 1
ATOM 707 O O . LYS A 1 86 ? 16.952 -10.541 -18.198 1.00 72.75 86 LYS A O 1
ATOM 712 N N . ALA A 1 87 ? 16.298 -9.038 -16.664 1.00 72.69 87 ALA A N 1
ATOM 713 C CA . ALA A 1 87 ? 15.385 -9.934 -15.956 1.00 72.69 87 ALA A CA 1
ATOM 714 C C . ALA A 1 87 ? 14.041 -10.080 -16.692 1.00 72.69 87 ALA A C 1
ATOM 716 O O . ALA A 1 87 ? 13.461 -11.164 -16.712 1.00 72.69 87 ALA A O 1
ATOM 717 N N . ALA A 1 88 ? 13.579 -9.005 -17.340 1.00 69.31 88 ALA A N 1
ATOM 718 C CA . ALA A 1 88 ? 12.275 -8.938 -17.998 1.00 69.31 88 ALA A CA 1
ATOM 719 C C . ALA A 1 88 ? 12.150 -9.851 -19.235 1.00 69.31 88 ALA A C 1
ATOM 721 O O . ALA A 1 88 ? 11.048 -10.235 -19.607 1.00 69.31 88 ALA A O 1
ATOM 722 N N . THR A 1 89 ? 13.257 -10.235 -19.879 1.00 68.69 89 THR A N 1
ATOM 723 C CA . THR A 1 89 ? 13.234 -11.066 -21.101 1.00 68.69 89 THR A CA 1
ATOM 724 C C . THR A 1 89 ? 13.247 -12.579 -20.844 1.00 68.69 89 THR A C 1
ATOM 726 O O . THR A 1 89 ? 13.256 -13.348 -21.803 1.00 68.69 89 THR A O 1
ATOM 729 N N . GLY A 1 90 ? 13.295 -13.016 -19.580 1.00 73.25 90 GLY A N 1
ATOM 730 C CA . GLY A 1 90 ? 13.417 -14.426 -19.188 1.00 73.25 90 GLY A CA 1
ATOM 731 C C . GLY A 1 90 ? 12.117 -15.054 -18.673 1.00 73.25 90 GLY A C 1
ATOM 732 O O . GLY A 1 90 ? 11.035 -14.838 -19.211 1.00 73.25 90 GLY A O 1
ATOM 733 N N . SER A 1 91 ? 12.225 -15.838 -17.599 1.00 80.62 91 SER A N 1
ATOM 734 C CA . SER A 1 91 ? 11.100 -16.535 -16.954 1.00 80.62 91 SER A CA 1
ATOM 735 C C . SER A 1 91 ? 10.007 -15.603 -16.418 1.00 80.62 91 SER A C 1
ATOM 737 O O . SER A 1 91 ? 8.842 -15.997 -16.397 1.00 80.62 91 SER A O 1
ATOM 739 N N . LEU A 1 92 ? 10.355 -14.368 -16.034 1.00 83.44 92 LEU A N 1
ATOM 740 C CA . LEU A 1 92 ? 9.402 -13.372 -15.529 1.00 83.44 92 LEU A CA 1
ATOM 741 C C . LEU A 1 92 ? 8.323 -13.016 -16.559 1.00 83.44 92 LEU A C 1
ATOM 743 O O . LEU A 1 92 ? 7.163 -12.875 -16.192 1.00 83.44 92 LEU A O 1
ATOM 747 N N . LEU A 1 93 ? 8.658 -12.998 -17.854 1.00 83.62 93 LEU A N 1
ATOM 748 C CA . LEU A 1 93 ? 7.689 -12.714 -18.916 1.00 83.62 93 LEU A CA 1
ATOM 749 C C . LEU A 1 93 ? 6.536 -13.730 -18.944 1.00 83.62 93 LEU A C 1
ATOM 751 O O . LEU A 1 93 ? 5.388 -13.368 -19.187 1.00 83.62 93 LEU A O 1
ATOM 755 N N . ILE A 1 94 ? 6.833 -15.012 -18.710 1.00 87.00 94 ILE A N 1
ATOM 756 C CA . ILE A 1 94 ? 5.814 -16.072 -18.709 1.00 87.00 94 ILE A CA 1
ATOM 757 C C . ILE A 1 94 ? 4.882 -15.888 -17.511 1.00 87.00 94 ILE A C 1
ATOM 759 O O . ILE A 1 94 ? 3.664 -15.979 -17.659 1.00 87.00 94 ILE A O 1
ATOM 763 N N . VAL A 1 95 ? 5.452 -15.599 -16.338 1.00 90.75 95 VAL A N 1
ATOM 764 C CA . VAL A 1 95 ? 4.680 -15.337 -15.116 1.00 90.75 95 VAL A CA 1
ATOM 765 C C . VAL A 1 95 ? 3.762 -14.135 -15.324 1.00 90.75 95 VAL A C 1
ATOM 767 O O . VAL A 1 95 ? 2.573 -14.212 -15.028 1.00 90.75 95 VAL A O 1
ATOM 770 N N . ASP A 1 96 ? 4.275 -13.066 -15.919 1.00 89.31 96 ASP A N 1
ATOM 771 C CA . ASP A 1 96 ? 3.507 -11.866 -16.229 1.00 89.31 96 ASP A CA 1
ATOM 772 C C . ASP A 1 96 ? 2.331 -12.114 -17.166 1.00 89.31 96 ASP A C 1
ATOM 774 O O . ASP A 1 96 ? 1.234 -11.623 -16.910 1.00 89.31 96 ASP A O 1
ATOM 778 N N . LEU A 1 97 ? 2.528 -12.897 -18.229 1.00 89.12 97 LEU A N 1
ATOM 779 C CA . LEU A 1 97 ? 1.448 -13.249 -19.153 1.00 89.12 97 LEU A CA 1
ATOM 780 C C . LEU A 1 97 ? 0.345 -14.049 -18.451 1.00 89.12 97 LEU A C 1
ATOM 782 O O . LEU A 1 97 ? -0.840 -13.814 -18.693 1.00 89.12 97 LEU A O 1
ATOM 786 N N . VAL A 1 98 ? 0.720 -14.963 -17.552 1.00 92.75 98 VAL A N 1
ATOM 787 C CA . VAL A 1 98 ? -0.238 -15.715 -16.728 1.00 92.75 98 VAL A CA 1
ATOM 788 C C . VAL A 1 98 ? -0.996 -14.776 -15.787 1.00 92.75 98 VAL A C 1
ATOM 790 O O . VAL A 1 98 ? -2.217 -14.876 -15.665 1.00 92.75 98 VAL A O 1
ATOM 793 N N . VAL A 1 99 ? -0.303 -13.834 -15.148 1.00 94.06 99 VAL A N 1
ATOM 794 C CA . VAL A 1 99 ? -0.917 -12.838 -14.260 1.00 94.06 99 VAL A CA 1
ATOM 795 C C . VAL A 1 99 ? -1.887 -11.936 -15.027 1.00 94.06 99 VAL A C 1
ATOM 797 O O . VAL A 1 99 ? -3.016 -11.731 -14.580 1.00 94.06 99 VAL A O 1
ATOM 800 N N . ASP A 1 100 ? -1.490 -11.443 -16.199 1.00 92.38 100 ASP A N 1
ATOM 801 C CA . ASP A 1 100 ? -2.324 -10.601 -17.061 1.00 92.38 100 ASP A CA 1
ATOM 802 C C . ASP A 1 100 ? -3.579 -11.351 -17.546 1.00 92.38 100 ASP A C 1
ATOM 804 O O . ASP A 1 100 ? -4.667 -10.770 -17.574 1.00 92.38 100 ASP A O 1
ATOM 808 N N . PHE A 1 101 ? -3.481 -12.657 -17.821 1.00 93.44 101 PHE A N 1
ATOM 809 C CA . PHE A 1 101 ? -4.642 -13.500 -18.134 1.00 93.44 101 PHE A CA 1
ATOM 810 C C . PHE A 1 101 ? -5.671 -13.539 -16.991 1.00 93.44 101 PHE A C 1
ATOM 812 O O . PHE A 1 101 ? -6.870 -13.386 -17.237 1.00 93.44 101 PHE A O 1
ATOM 819 N N . PHE A 1 102 ? -5.234 -13.689 -15.736 1.00 96.00 102 PHE A N 1
ATOM 820 C CA . PHE A 1 102 ? -6.152 -13.680 -14.589 1.00 96.00 102 PHE A CA 1
ATOM 821 C C . PHE A 1 102 ? -6.864 -12.332 -14.417 1.00 96.00 102 PHE A C 1
ATOM 823 O O . PHE A 1 102 ? -8.055 -12.305 -14.099 1.00 96.00 102 PHE A O 1
ATOM 830 N N . PHE A 1 103 ? -6.179 -11.213 -14.674 1.00 95.06 103 PHE A N 1
ATOM 831 C CA . PHE A 1 103 ? -6.818 -9.894 -14.660 1.00 95.06 103 PHE A CA 1
ATOM 832 C C . PHE A 1 103 ? -7.802 -9.708 -15.818 1.00 95.06 103 PHE A C 1
ATOM 834 O O . PHE A 1 103 ? -8.871 -9.134 -15.611 1.00 95.06 103 PHE A O 1
ATOM 841 N N . ALA A 1 104 ? -7.507 -10.249 -17.002 1.00 94.50 104 ALA A N 1
ATOM 842 C CA . ALA A 1 104 ? -8.451 -10.251 -18.119 1.00 94.50 104 ALA A CA 1
ATOM 843 C C . ALA A 1 104 ? -9.718 -11.059 -17.788 1.00 94.50 104 ALA A C 1
ATOM 845 O O . ALA A 1 104 ? -10.832 -10.597 -18.046 1.00 94.50 104 ALA A O 1
ATOM 846 N N . ALA A 1 105 ? -9.567 -12.226 -17.154 1.00 95.00 105 ALA A N 1
ATOM 847 C CA . ALA A 1 105 ? -10.694 -13.025 -16.675 1.00 95.00 105 ALA A CA 1
ATOM 848 C C . ALA A 1 105 ? -11.527 -12.281 -15.615 1.00 95.00 105 ALA A C 1
ATOM 850 O O . ALA A 1 105 ? -12.756 -12.338 -15.640 1.00 95.00 105 ALA A O 1
ATOM 851 N N . ASP A 1 106 ? -10.888 -11.527 -14.717 1.00 95.06 106 ASP A N 1
ATOM 852 C CA . ASP A 1 106 ? -11.602 -10.742 -13.708 1.00 95.06 106 ASP A CA 1
ATOM 853 C C . ASP A 1 106 ? -12.429 -9.591 -14.298 1.00 95.06 106 ASP A C 1
ATOM 855 O O . ASP A 1 106 ? -13.535 -9.325 -13.819 1.00 95.06 106 ASP A O 1
ATOM 859 N N . ILE A 1 107 ? -11.946 -8.943 -15.365 1.00 93.56 107 ILE A N 1
ATOM 860 C CA . ILE A 1 107 ? -12.736 -7.940 -16.097 1.00 93.56 107 ILE A CA 1
ATOM 861 C C . ILE A 1 107 ? -14.048 -8.572 -16.572 1.00 93.56 107 ILE A C 1
ATOM 863 O O . ILE A 1 107 ? -15.109 -7.982 -16.379 1.00 93.56 107 ILE A O 1
ATOM 867 N N . ILE A 1 108 ? -13.996 -9.794 -17.116 1.00 93.38 108 ILE A N 1
ATOM 868 C CA . ILE A 1 108 ? -15.185 -10.538 -17.556 1.00 93.38 108 ILE A CA 1
ATOM 869 C C . ILE A 1 108 ? -16.092 -10.859 -16.361 1.00 93.38 108 ILE A C 1
ATOM 871 O O . ILE A 1 108 ? -17.292 -10.590 -16.421 1.00 93.38 108 ILE A O 1
ATOM 875 N N . PHE A 1 109 ? -15.546 -11.379 -15.257 1.00 92.06 109 PHE A N 1
ATOM 876 C CA . PHE A 1 109 ? -16.338 -11.699 -14.063 1.00 92.06 109 PHE A CA 1
ATOM 877 C C . PHE A 1 109 ? -17.019 -10.478 -13.447 1.00 92.06 109 PHE A C 1
ATOM 879 O O . PHE A 1 109 ? -18.153 -10.589 -12.984 1.00 92.06 109 PHE A O 1
ATOM 886 N N . THR A 1 110 ? -16.393 -9.305 -13.505 1.00 91.81 110 THR A N 1
ATOM 887 C CA . THR A 1 110 ? -16.953 -8.059 -12.963 1.00 91.81 110 THR A CA 1
ATOM 888 C C . THR A 1 110 ? -18.283 -7.675 -13.630 1.00 91.81 110 THR A C 1
ATOM 890 O O . THR A 1 110 ? -19.148 -7.102 -12.967 1.00 91.81 110 THR A O 1
ATOM 893 N N . PHE A 1 111 ? -18.518 -8.057 -14.893 1.00 91.94 111 PHE A N 1
ATOM 894 C CA . PHE A 1 111 ? -19.811 -7.848 -15.565 1.00 91.94 111 PHE A CA 1
ATOM 895 C C . PHE A 1 111 ? -20.956 -8.706 -15.003 1.00 91.94 111 PHE A C 1
ATOM 897 O O . PHE A 1 111 ? -22.123 -8.371 -15.213 1.00 91.94 111 PHE A O 1
ATOM 904 N N . PHE A 1 112 ? -20.641 -9.784 -14.283 1.00 91.62 112 PHE A N 1
ATOM 905 C CA . PHE A 1 112 ? -21.617 -10.710 -13.699 1.00 91.62 112 PHE A CA 1
ATOM 906 C C . PHE A 1 112 ? -21.820 -10.505 -12.194 1.00 91.62 112 PHE A C 1
ATOM 908 O O . PHE A 1 112 ? -22.629 -11.202 -11.583 1.00 91.62 112 PHE A O 1
ATOM 915 N N . VAL A 1 113 ? -21.103 -9.569 -11.567 1.00 90.94 113 VAL A N 1
ATOM 916 C CA . VAL A 1 113 ? -21.164 -9.351 -10.115 1.00 90.94 113 VAL A CA 1
ATOM 917 C C . VAL A 1 113 ? -22.219 -8.299 -9.781 1.00 90.94 113 VAL A C 1
ATOM 919 O O . VAL A 1 113 ? -22.155 -7.156 -10.240 1.00 90.94 113 VAL A O 1
ATOM 922 N N . ALA A 1 114 ? -23.183 -8.676 -8.939 1.00 90.06 114 ALA A N 1
ATOM 923 C CA . ALA A 1 114 ? -24.186 -7.749 -8.428 1.00 90.06 114 ALA A CA 1
ATOM 924 C C . ALA A 1 114 ? -23.553 -6.682 -7.524 1.00 90.06 114 ALA A C 1
ATOM 926 O O . ALA A 1 114 ? -22.569 -6.929 -6.820 1.00 90.06 114 ALA A O 1
ATOM 927 N N . TYR A 1 115 ? -24.154 -5.494 -7.486 1.00 87.50 115 TYR A N 1
ATOM 928 C CA . TYR A 1 115 ? -23.696 -4.406 -6.624 1.00 87.50 115 TYR A CA 1
ATOM 929 C C . TYR A 1 115 ? -24.798 -3.926 -5.683 1.00 87.50 115 TYR A C 1
ATOM 931 O O . TYR A 1 115 ? -25.984 -3.999 -5.998 1.00 87.50 115 TYR A O 1
ATOM 939 N N . LEU A 1 116 ? -24.390 -3.383 -4.535 1.00 86.00 116 LEU A N 1
ATOM 940 C CA . LEU A 1 116 ? -25.295 -2.706 -3.613 1.00 86.00 116 LEU A CA 1
ATOM 941 C C . LEU A 1 116 ? -25.517 -1.262 -4.072 1.00 86.00 116 LEU A C 1
ATOM 943 O O . LEU A 1 116 ? -24.550 -0.515 -4.301 1.00 86.00 116 LEU A O 1
ATOM 947 N N . ASP A 1 117 ? -26.774 -0.874 -4.243 1.00 86.12 117 ASP A N 1
ATOM 948 C CA . ASP A 1 117 ? -27.122 0.507 -4.545 1.00 86.12 117 ASP A CA 1
ATOM 949 C C . ASP A 1 117 ? -27.040 1.378 -3.282 1.00 86.12 117 ASP A C 1
ATOM 951 O O . ASP A 1 117 ? -27.436 0.961 -2.197 1.00 86.12 117 ASP A O 1
ATOM 955 N N . LYS A 1 118 ? -26.476 2.585 -3.402 1.00 83.38 118 LYS A N 1
ATOM 956 C CA . LYS A 1 118 ? -26.158 3.431 -2.235 1.00 83.38 118 LYS A CA 1
ATOM 957 C C . LYS A 1 118 ? -27.386 4.121 -1.639 1.00 83.38 118 LYS A C 1
ATOM 959 O O . LYS A 1 118 ? -27.349 4.487 -0.473 1.00 83.38 118 LYS A O 1
ATOM 964 N N . SER A 1 119 ? -28.423 4.352 -2.442 1.00 86.69 119 SER A N 1
ATOM 965 C CA . SER A 1 119 ? -29.657 5.019 -2.010 1.00 86.69 119 SER A CA 1
ATOM 966 C C . SER A 1 119 ? -30.656 4.026 -1.428 1.00 86.69 119 SER A C 1
ATOM 968 O O . SER A 1 119 ? -31.214 4.264 -0.363 1.00 86.69 119 SER A O 1
ATOM 970 N N . THR A 1 120 ? -30.870 2.907 -2.118 1.00 84.69 120 THR A N 1
ATOM 971 C CA . THR A 1 120 ? -31.869 1.906 -1.726 1.00 84.69 120 THR A CA 1
ATOM 972 C C . THR A 1 120 ? -31.316 0.838 -0.788 1.00 84.69 120 THR A C 1
ATOM 974 O O . THR A 1 120 ? -32.101 0.147 -0.149 1.00 84.69 120 THR A O 1
ATOM 977 N N . TYR A 1 121 ? -29.987 0.677 -0.701 1.00 81.38 121 TYR A N 1
ATOM 978 C CA . TYR A 1 121 ? -29.324 -0.433 0.001 1.00 81.38 121 TYR A CA 1
ATOM 979 C C . TYR A 1 121 ? -29.816 -1.822 -0.443 1.00 81.38 121 TYR A C 1
ATOM 981 O O . TYR A 1 121 ? -29.609 -2.816 0.251 1.00 81.38 121 TYR A O 1
ATOM 989 N N . LEU A 1 122 ? -30.436 -1.903 -1.624 1.00 85.44 122 LEU A N 1
ATOM 990 C CA . LEU A 1 122 ? -30.869 -3.148 -2.237 1.00 85.44 122 LEU A CA 1
ATOM 991 C C . LEU A 1 122 ? -29.808 -3.645 -3.220 1.00 85.44 122 LEU A C 1
ATOM 993 O O . LEU A 1 122 ? -29.045 -2.876 -3.817 1.00 85.44 122 LEU A O 1
ATOM 997 N N . LEU A 1 123 ? -29.755 -4.966 -3.371 1.00 85.88 123 LEU A N 1
ATOM 998 C CA . LEU A 1 123 ? -28.857 -5.624 -4.306 1.00 85.88 123 LEU A CA 1
ATOM 999 C C . LEU A 1 123 ? -29.421 -5.504 -5.730 1.00 85.88 123 LEU A C 1
ATOM 1001 O O . LEU A 1 123 ? -30.538 -5.947 -5.991 1.00 85.88 123 LEU A O 1
ATOM 1005 N N . VAL A 1 124 ? -28.655 -4.920 -6.652 1.00 87.81 124 VAL A N 1
ATOM 1006 C CA . VAL A 1 124 ? -29.043 -4.791 -8.064 1.00 87.81 124 VAL A CA 1
ATOM 1007 C C . VAL A 1 124 ? -28.419 -5.926 -8.872 1.00 87.81 124 VAL A C 1
ATOM 1009 O O . VAL A 1 124 ? -27.195 -6.039 -8.942 1.00 87.81 124 VAL A O 1
ATOM 1012 N N . ASP A 1 125 ? -29.266 -6.736 -9.510 1.00 87.12 125 ASP A N 1
ATOM 1013 C CA . ASP A 1 125 ? -28.898 -7.950 -10.258 1.00 87.12 125 ASP A CA 1
ATOM 1014 C C . ASP A 1 125 ? -29.121 -7.841 -11.784 1.00 87.12 125 ASP A C 1
ATOM 1016 O O . ASP A 1 125 ? -29.016 -8.818 -12.524 1.00 87.12 125 ASP A O 1
ATOM 1020 N N . ASP A 1 126 ? -29.463 -6.653 -12.285 1.00 89.38 126 ASP A N 1
ATOM 1021 C CA . ASP A 1 126 ? -29.724 -6.430 -13.707 1.00 89.38 126 ASP A CA 1
ATOM 1022 C C . ASP A 1 126 ? -28.419 -6.229 -14.495 1.00 89.38 126 ASP A C 1
ATOM 1024 O O . ASP A 1 126 ? -27.763 -5.191 -14.375 1.00 89.38 126 ASP A O 1
ATOM 1028 N N . HIS A 1 127 ? -28.076 -7.200 -15.350 1.00 89.06 127 HIS A N 1
ATOM 1029 C CA . HIS A 1 127 ? -26.874 -7.196 -16.191 1.00 89.06 127 HIS A CA 1
ATOM 1030 C C . HIS A 1 127 ? -26.694 -5.904 -16.998 1.00 89.06 127 HIS A C 1
ATOM 1032 O O . HIS A 1 127 ? -25.571 -5.417 -17.122 1.00 89.06 127 HIS A O 1
ATOM 1038 N N . LYS A 1 128 ? -27.777 -5.300 -17.512 1.00 90.69 128 LYS A N 1
ATOM 1039 C CA . LYS A 1 128 ? -27.673 -4.045 -18.281 1.00 90.69 128 LYS A CA 1
ATOM 1040 C C . LYS A 1 128 ? -27.209 -2.892 -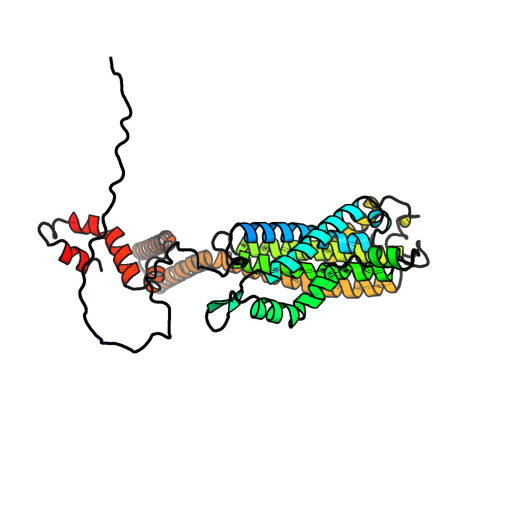17.398 1.00 90.69 128 LYS A C 1
ATOM 1042 O O . LYS A 1 128 ? -26.358 -2.106 -17.805 1.00 90.69 128 LYS A O 1
ATOM 1047 N N . LYS A 1 129 ? -27.738 -2.811 -16.173 1.00 90.31 129 LYS A N 1
ATOM 1048 C CA . LYS A 1 129 ? -27.356 -1.783 -15.195 1.00 90.31 129 LYS A CA 1
ATOM 1049 C C . LYS A 1 129 ? -25.934 -2.008 -14.686 1.00 90.31 129 LYS A C 1
ATOM 1051 O O . LYS A 1 129 ? -25.192 -1.039 -14.550 1.00 90.31 129 LYS A O 1
ATOM 1056 N N . ILE A 1 130 ? -25.541 -3.264 -14.456 1.00 90.88 130 ILE A N 1
ATOM 1057 C CA . ILE A 1 130 ? -24.177 -3.638 -14.047 1.00 90.88 130 ILE A CA 1
ATOM 1058 C C . ILE A 1 130 ? -23.171 -3.234 -15.133 1.00 90.88 130 ILE A C 1
ATOM 1060 O O . ILE A 1 130 ? -22.240 -2.476 -14.855 1.00 90.88 130 ILE A O 1
ATOM 1064 N N . ALA A 1 131 ? -23.402 -3.656 -16.379 1.00 91.38 131 ALA A N 1
ATOM 1065 C CA . ALA A 1 131 ? -22.525 -3.351 -17.505 1.00 91.38 131 ALA A CA 1
ATOM 1066 C C . ALA A 1 131 ? -22.436 -1.844 -17.774 1.00 91.38 131 ALA A C 1
ATOM 1068 O O . ALA A 1 131 ? -21.334 -1.306 -17.878 1.00 91.38 131 ALA A O 1
ATOM 1069 N N . LEU A 1 132 ? -23.573 -1.138 -17.809 1.00 92.31 132 LEU A N 1
ATOM 1070 C CA . LEU A 1 132 ? -23.589 0.310 -18.018 1.00 92.31 132 LEU A CA 1
ATOM 1071 C C . LEU A 1 132 ? -22.816 1.032 -16.911 1.00 92.31 132 LEU A C 1
ATOM 1073 O O . LEU A 1 132 ? -22.011 1.915 -17.198 1.00 92.31 132 LEU A O 1
ATOM 1077 N N . ARG A 1 133 ? -22.999 0.634 -15.648 1.00 90.94 133 ARG A N 1
ATOM 1078 C CA . ARG A 1 133 ? -22.284 1.232 -14.514 1.00 90.94 133 ARG A CA 1
ATOM 1079 C C . ARG A 1 133 ? -20.776 1.020 -14.605 1.00 90.94 133 ARG A C 1
ATOM 1081 O O . ARG A 1 133 ? -20.029 1.913 -14.209 1.00 90.94 133 ARG A O 1
ATOM 1088 N N . TYR A 1 134 ? -20.337 -0.147 -15.068 1.00 91.62 134 TYR A N 1
ATOM 1089 C CA . TYR A 1 134 ? -18.917 -0.460 -15.171 1.00 91.62 134 TYR A CA 1
ATOM 1090 C C . TYR A 1 134 ? -18.266 0.267 -16.355 1.00 91.62 134 TYR A C 1
ATOM 1092 O O . TYR A 1 134 ? -17.269 0.956 -16.157 1.00 91.62 134 TYR A O 1
ATOM 1100 N N . VAL A 1 135 ? -18.881 0.220 -17.542 1.00 91.69 135 VAL A N 1
ATOM 1101 C CA . VAL A 1 135 ? -18.337 0.804 -18.785 1.00 91.69 135 VAL A CA 1
ATOM 1102 C C . VAL A 1 135 ? -18.374 2.334 -18.798 1.00 91.69 135 VAL A C 1
ATOM 1104 O O . VAL A 1 135 ? -17.467 2.962 -19.333 1.00 91.69 135 VAL A O 1
ATOM 1107 N N . THR A 1 136 ? -19.390 2.960 -18.196 1.00 89.50 136 THR A N 1
ATOM 1108 C CA . THR A 1 136 ? -19.471 4.439 -18.133 1.00 89.50 136 THR A CA 1
ATOM 1109 C C . THR A 1 136 ? -18.455 5.051 -17.173 1.00 89.50 136 THR A C 1
ATOM 1111 O O . THR A 1 136 ? -18.182 6.249 -17.235 1.00 89.50 136 THR A O 1
ATOM 1114 N N . ARG A 1 137 ? -17.882 4.251 -16.268 1.00 89.50 137 ARG A N 1
ATOM 1115 C CA . ARG A 1 137 ? -16.838 4.706 -15.354 1.00 89.50 137 ARG A CA 1
ATOM 1116 C C . ARG A 1 137 ? -15.466 4.534 -15.989 1.00 89.50 137 ARG A C 1
ATOM 1118 O O . ARG A 1 137 ? -15.160 3.495 -16.562 1.00 89.50 137 ARG A O 1
ATOM 1125 N N . LEU A 1 138 ? -14.576 5.485 -15.698 1.00 87.00 138 LEU A N 1
ATOM 1126 C CA . LEU A 1 138 ? -13.143 5.439 -16.039 1.00 87.00 138 LEU A CA 1
ATOM 1127 C C . LEU A 1 138 ? -12.420 4.170 -15.528 1.00 87.00 138 LEU A C 1
ATOM 1129 O O . LEU A 1 138 ? -11.305 3.859 -15.931 1.00 87.00 138 LEU A O 1
ATOM 1133 N N . TRP A 1 139 ? -13.062 3.429 -14.625 1.00 86.75 139 TRP A N 1
ATOM 1134 C CA . TRP A 1 139 ? -12.556 2.200 -14.035 1.00 86.75 139 TRP A CA 1
ATOM 1135 C C . TRP A 1 139 ? -12.380 1.128 -15.111 1.00 86.75 139 TRP A C 1
ATOM 1137 O O . TRP A 1 139 ? -11.320 0.521 -15.162 1.00 86.75 139 TRP A O 1
ATOM 1147 N N . PHE A 1 140 ? -13.345 0.969 -16.024 1.00 91.19 140 PHE A N 1
ATOM 1148 C CA . PHE A 1 140 ? -13.250 -0.016 -17.103 1.00 91.19 140 PHE A CA 1
ATOM 1149 C C . PHE A 1 140 ? -12.086 0.280 -18.054 1.00 91.19 140 PHE A C 1
ATOM 1151 O O . PHE A 1 140 ? -11.267 -0.595 -18.320 1.00 91.19 140 PHE A O 1
ATOM 1158 N N . THR A 1 141 ? -11.961 1.524 -18.527 1.00 91.69 141 THR A N 1
ATOM 1159 C CA . THR A 1 141 ? -10.890 1.902 -19.463 1.00 91.69 141 THR A CA 1
ATOM 1160 C C . THR A 1 141 ? -9.505 1.727 -18.845 1.00 91.69 141 THR A C 1
ATOM 1162 O O . THR A 1 141 ? -8.595 1.250 -19.517 1.00 91.69 141 THR A O 1
ATOM 1165 N N . MET A 1 142 ? -9.346 2.067 -17.561 1.00 92.69 142 MET A N 1
ATOM 1166 C CA . MET A 1 142 ? -8.079 1.888 -16.849 1.00 92.69 142 MET A CA 1
ATOM 1167 C C . MET A 1 142 ? -7.796 0.418 -16.519 1.00 92.69 142 MET A C 1
ATOM 1169 O O . MET A 1 142 ? -6.653 -0.018 -16.639 1.00 92.69 142 MET A O 1
ATOM 1173 N N . ASP A 1 143 ? -8.814 -0.371 -16.164 1.00 92.56 143 ASP A N 1
ATOM 1174 C CA . ASP A 1 143 ? -8.660 -1.808 -15.925 1.00 92.56 143 ASP A CA 1
ATOM 1175 C C . ASP A 1 143 ? -8.207 -2.516 -17.218 1.00 92.56 143 ASP A C 1
ATOM 1177 O O . ASP A 1 143 ? -7.236 -3.275 -17.188 1.00 92.56 143 ASP A O 1
ATOM 1181 N N . VAL A 1 144 ? -8.807 -2.185 -18.370 1.00 92.88 144 VAL A N 1
ATOM 1182 C CA . VAL A 1 144 ? -8.384 -2.688 -19.691 1.00 92.88 144 VAL A CA 1
ATOM 1183 C C . VAL A 1 144 ? -6.966 -2.230 -20.032 1.00 92.88 144 VAL A C 1
ATOM 1185 O O . VAL A 1 144 ? -6.120 -3.069 -20.334 1.00 92.88 144 VAL A O 1
ATOM 1188 N N . ALA A 1 145 ? -6.664 -0.931 -19.928 1.00 91.38 145 ALA A N 1
ATOM 1189 C CA . ALA A 1 145 ? -5.331 -0.403 -20.228 1.00 91.38 145 ALA A CA 1
ATOM 1190 C C . ALA A 1 145 ? -4.242 -1.034 -19.347 1.00 91.38 145 ALA A C 1
ATOM 1192 O O . ALA A 1 145 ? -3.154 -1.325 -19.830 1.00 91.38 145 ALA A O 1
ATOM 1193 N N . SER A 1 146 ? -4.544 -1.310 -18.076 1.00 91.94 146 SER A N 1
ATOM 1194 C CA . SER A 1 146 ? -3.615 -1.981 -17.165 1.00 91.94 146 SER A CA 1
ATOM 1195 C C . SER A 1 146 ? -3.416 -3.468 -17.476 1.00 91.94 146 SER A C 1
ATOM 1197 O O . SER A 1 146 ? -2.474 -4.055 -16.957 1.00 91.94 146 SER A O 1
ATOM 1199 N N . THR A 1 147 ? -4.289 -4.091 -18.278 1.00 90.88 147 THR A N 1
ATOM 1200 C CA . THR A 1 147 ? -4.304 -5.538 -18.579 1.00 90.88 147 THR A CA 1
ATOM 1201 C C . THR A 1 147 ? -3.675 -5.886 -19.926 1.00 90.88 147 THR A C 1
ATOM 1203 O O . THR A 1 147 ? -3.259 -7.023 -20.132 1.00 90.88 147 THR A O 1
ATOM 1206 N N . LEU A 1 148 ? -3.557 -4.923 -20.841 1.00 86.00 148 LEU A N 1
ATOM 1207 C CA . LEU A 1 148 ? -3.016 -5.175 -22.174 1.00 86.00 148 LEU A CA 1
ATOM 1208 C C . LEU A 1 148 ? -1.489 -5.391 -22.148 1.00 86.00 148 LEU A C 1
ATOM 1210 O O . LEU A 1 148 ? -0.752 -4.496 -21.726 1.00 86.00 148 LEU A O 1
ATOM 1214 N N . PRO A 1 149 ? -0.978 -6.521 -22.678 1.00 83.50 149 PRO A N 1
ATOM 1215 C CA . PRO A 1 149 ? 0.457 -6.753 -22.810 1.00 83.50 149 PRO A CA 1
ATOM 1216 C C . PRO A 1 149 ? 1.005 -5.994 -24.030 1.00 83.50 149 PRO A C 1
ATOM 1218 O O . PRO A 1 149 ? 1.274 -6.577 -25.084 1.00 83.50 149 PRO A O 1
ATOM 1221 N N . PHE A 1 150 ? 1.169 -4.671 -23.903 1.00 79.69 150 PHE A N 1
ATOM 1222 C CA . PHE A 1 150 ? 1.541 -3.775 -25.012 1.00 79.69 150 PHE A CA 1
ATOM 1223 C C . PHE A 1 150 ? 2.807 -4.215 -25.763 1.00 79.69 150 PHE A C 1
ATOM 1225 O O . PHE A 1 150 ? 2.857 -4.116 -26.988 1.00 79.69 150 PHE A O 1
ATOM 1232 N N . GLN A 1 151 ? 3.807 -4.743 -25.050 1.00 75.75 151 GLN A N 1
ATOM 1233 C CA . GLN A 1 151 ? 5.053 -5.243 -25.647 1.00 75.75 151 GLN A CA 1
ATOM 1234 C C . GLN A 1 151 ? 4.821 -6.425 -26.593 1.00 75.75 151 GLN A C 1
ATOM 1236 O O . GLN A 1 151 ? 5.381 -6.471 -27.688 1.00 75.75 151 GLN A O 1
ATOM 1241 N N . PHE A 1 152 ? 3.987 -7.377 -26.174 1.00 76.75 152 PHE A N 1
ATOM 1242 C CA . PHE A 1 152 ? 3.699 -8.580 -26.947 1.00 76.75 152 PHE A CA 1
ATOM 1243 C C . PHE A 1 152 ? 2.840 -8.259 -28.168 1.00 76.75 152 PHE A C 1
ATOM 1245 O O . PHE A 1 152 ? 3.155 -8.695 -29.274 1.00 76.75 152 PHE A O 1
ATOM 1252 N N . ILE A 1 153 ? 1.812 -7.425 -27.977 1.00 80.81 153 ILE A N 1
ATOM 1253 C CA . ILE A 1 153 ? 0.950 -6.938 -29.058 1.00 80.81 153 ILE A CA 1
ATOM 1254 C C . ILE A 1 153 ? 1.810 -6.251 -30.123 1.00 80.81 153 ILE A C 1
ATOM 1256 O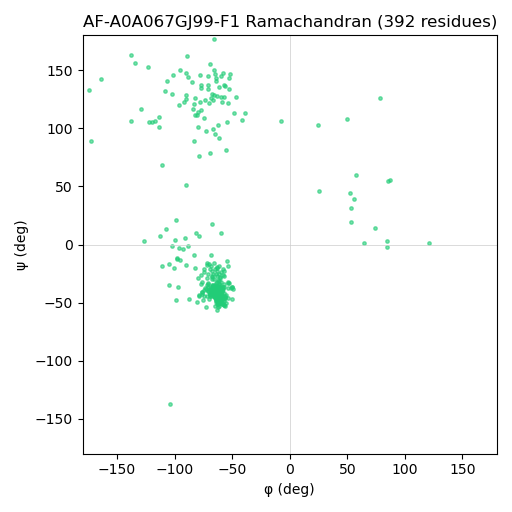 O . ILE A 1 153 ? 1.773 -6.639 -31.287 1.00 80.81 153 ILE A O 1
ATOM 1260 N N . TYR A 1 154 ? 2.650 -5.293 -29.728 1.00 80.44 154 TYR A N 1
ATOM 1261 C CA . TYR A 1 154 ? 3.506 -4.582 -30.674 1.00 80.44 154 TYR A CA 1
ATOM 1262 C C . TYR A 1 154 ? 4.442 -5.525 -31.440 1.00 80.44 154 TYR A C 1
ATOM 1264 O O . TYR A 1 154 ? 4.523 -5.436 -32.663 1.00 80.44 154 TYR A O 1
ATOM 1272 N N . ARG A 1 155 ? 5.093 -6.468 -30.744 1.00 79.12 155 ARG A N 1
ATOM 1273 C CA . ARG A 1 155 ? 5.997 -7.449 -31.363 1.00 79.12 155 ARG A CA 1
ATOM 1274 C C . ARG A 1 155 ? 5.299 -8.299 -32.428 1.00 79.12 155 ARG A C 1
ATOM 1276 O O . ARG A 1 155 ? 5.918 -8.593 -33.446 1.00 79.12 155 ARG A O 1
ATOM 1283 N N . ILE A 1 156 ? 4.042 -8.683 -32.208 1.00 83.56 156 ILE A N 1
ATOM 1284 C CA . ILE A 1 156 ? 3.252 -9.438 -33.191 1.00 83.56 156 ILE A CA 1
ATOM 1285 C C . ILE A 1 156 ? 2.903 -8.569 -34.402 1.00 83.56 156 ILE A C 1
ATOM 1287 O O . ILE A 1 156 ? 3.019 -9.034 -35.531 1.00 83.56 156 ILE A O 1
ATOM 1291 N N . PHE A 1 157 ? 2.480 -7.321 -34.181 1.00 83.12 157 PHE A N 1
ATOM 1292 C CA . PHE A 1 157 ? 1.992 -6.453 -35.258 1.00 83.12 157 PHE A CA 1
ATOM 1293 C C . PHE A 1 157 ? 3.099 -5.905 -36.162 1.00 83.12 157 PHE A C 1
ATOM 1295 O O . PHE A 1 157 ? 2.893 -5.795 -37.367 1.00 83.12 157 PHE A O 1
ATOM 1302 N N . THR A 1 158 ? 4.253 -5.529 -35.607 1.00 78.50 158 THR A N 1
ATOM 1303 C CA . THR A 1 158 ? 5.321 -4.865 -36.377 1.00 78.50 158 THR A CA 1
ATOM 1304 C C . THR A 1 158 ? 6.500 -5.777 -36.693 1.00 78.50 158 THR A C 1
ATOM 1306 O O . THR A 1 158 ? 7.318 -5.433 -37.541 1.00 78.50 158 THR A O 1
ATOM 1309 N N . GLY A 1 159 ? 6.633 -6.917 -36.005 1.00 71.69 159 GLY A N 1
ATOM 1310 C CA . GLY A 1 159 ? 7.786 -7.813 -36.133 1.00 71.69 159 GLY A CA 1
ATOM 1311 C C . GLY A 1 159 ? 9.120 -7.206 -35.669 1.00 71.69 159 GLY A C 1
ATOM 1312 O O . GLY A 1 159 ? 10.149 -7.873 -35.749 1.00 71.69 159 GLY A O 1
ATOM 1313 N N . GLN A 1 160 ? 9.126 -5.964 -35.170 1.00 70.06 160 GLN A N 1
ATOM 1314 C CA . GLN A 1 160 ? 10.331 -5.229 -34.787 1.00 70.06 160 GLN A CA 1
ATOM 1315 C C . GLN A 1 160 ? 10.476 -5.133 -33.265 1.00 70.06 160 GLN A C 1
ATOM 1317 O O . GLN A 1 160 ? 9.517 -4.899 -32.528 1.00 70.06 160 GLN A O 1
ATOM 1322 N N . LEU A 1 161 ? 11.714 -5.267 -32.785 1.00 62.91 161 LEU A N 1
ATOM 1323 C CA . LEU A 1 161 ? 12.090 -4.936 -31.411 1.00 62.91 161 LEU A CA 1
ATOM 1324 C C . LEU A 1 161 ? 12.363 -3.430 -31.344 1.00 62.91 161 LEU A C 1
ATOM 1326 O O . LEU A 1 161 ? 13.483 -2.984 -31.575 1.00 62.91 161 LEU A O 1
ATOM 1330 N N . HIS A 1 162 ? 11.332 -2.630 -31.078 1.00 60.81 162 HIS A N 1
ATOM 1331 C CA . HIS A 1 162 ? 11.524 -1.195 -30.872 1.00 60.81 162 HIS A CA 1
ATOM 1332 C C . HIS A 1 162 ? 12.264 -0.932 -29.554 1.00 60.81 162 HIS A C 1
ATOM 1334 O O . HIS A 1 162 ? 12.186 -1.728 -28.615 1.00 60.81 162 HIS A O 1
ATOM 1340 N N . ASP A 1 163 ? 12.951 0.209 -29.465 1.00 59.44 163 ASP A N 1
ATOM 1341 C CA . ASP A 1 163 ? 13.642 0.646 -28.253 1.00 59.44 163 ASP A CA 1
ATOM 1342 C C . ASP A 1 163 ? 12.652 0.674 -27.072 1.00 59.44 163 ASP A C 1
ATOM 1344 O O . ASP A 1 163 ? 11.758 1.523 -26.995 1.00 59.44 163 ASP A O 1
ATOM 1348 N N . GLY A 1 164 ? 12.775 -0.310 -26.175 1.00 62.06 164 GLY A N 1
ATOM 1349 C CA . GLY A 1 164 ? 11.806 -0.663 -25.128 1.00 62.06 164 GLY A CA 1
ATOM 1350 C C . GLY A 1 164 ? 11.630 0.376 -24.016 1.00 62.06 164 GLY A C 1
ATOM 1351 O O . GLY A 1 164 ? 11.151 0.049 -22.934 1.00 62.06 164 GLY A O 1
ATOM 1352 N N . ARG A 1 165 ? 12.046 1.631 -24.234 1.00 69.88 165 ARG A N 1
ATOM 1353 C CA . ARG A 1 165 ? 11.855 2.753 -23.302 1.00 69.88 165 ARG A CA 1
ATOM 1354 C C . ARG A 1 165 ? 10.378 3.060 -23.087 1.00 69.88 165 ARG A C 1
ATOM 1356 O O . ARG A 1 165 ? 9.923 2.989 -21.954 1.00 69.88 165 ARG A O 1
ATOM 1363 N N . VAL A 1 166 ? 9.631 3.330 -24.156 1.00 76.31 166 VAL A N 1
ATOM 1364 C CA . VAL A 1 166 ? 8.204 3.693 -24.058 1.00 76.31 166 VAL A CA 1
ATOM 1365 C C . VAL A 1 166 ? 7.395 2.549 -23.449 1.00 76.31 166 VAL A C 1
ATOM 1367 O O . VAL A 1 166 ? 6.611 2.758 -22.529 1.00 76.31 166 VAL A O 1
ATOM 1370 N N . PHE A 1 167 ? 7.654 1.321 -23.895 1.00 76.31 167 PHE A N 1
ATOM 1371 C CA . PHE A 1 167 ? 6.942 0.149 -23.403 1.00 76.31 167 PHE A CA 1
ATOM 1372 C C . PHE A 1 167 ? 7.236 -0.192 -21.938 1.00 76.31 167 PHE A C 1
ATOM 1374 O O . PHE A 1 167 ? 6.352 -0.704 -21.259 1.00 76.31 167 PHE A O 1
ATOM 1381 N N . GLY A 1 168 ? 8.432 0.120 -21.425 1.00 78.06 168 GLY A N 1
ATOM 1382 C CA . GLY A 1 168 ? 8.720 -0.002 -19.995 1.00 78.06 168 GLY A CA 1
ATOM 1383 C C . GLY A 1 168 ? 7.831 0.912 -19.146 1.00 78.06 168 GLY A C 1
ATOM 1384 O O . GLY A 1 168 ? 7.295 0.480 -18.132 1.00 78.06 168 GLY A O 1
ATOM 1385 N N . PHE A 1 169 ? 7.605 2.155 -19.584 1.00 85.38 169 PHE A N 1
ATOM 1386 C CA . PHE A 1 169 ? 6.696 3.072 -18.885 1.00 85.38 169 PHE A CA 1
ATOM 1387 C C . PHE A 1 169 ? 5.226 2.669 -19.027 1.00 85.38 169 PHE A C 1
ATOM 1389 O O . PHE A 1 169 ? 4.468 2.823 -18.074 1.00 85.38 169 PHE A O 1
ATOM 1396 N N . LEU A 1 170 ? 4.816 2.105 -20.168 1.00 84.94 170 LEU A N 1
ATOM 1397 C CA . LEU A 1 170 ? 3.458 1.570 -20.326 1.00 84.94 170 LEU A CA 1
ATOM 1398 C C . LEU A 1 170 ? 3.188 0.393 -19.380 1.00 84.94 170 LEU A C 1
ATOM 1400 O O . LEU A 1 170 ? 2.076 0.280 -18.870 1.00 84.94 170 LEU A O 1
ATOM 1404 N N . ASN A 1 171 ? 4.196 -0.427 -19.059 1.00 84.50 171 ASN A N 1
ATOM 1405 C CA . ASN A 1 171 ? 4.046 -1.483 -18.053 1.00 84.50 171 ASN A CA 1
ATOM 1406 C C . ASN A 1 171 ? 3.714 -0.921 -16.658 1.00 84.50 171 ASN A C 1
ATOM 1408 O O . ASN A 1 171 ? 3.036 -1.597 -15.887 1.00 84.50 171 ASN A O 1
ATOM 1412 N N . LEU A 1 172 ? 4.086 0.327 -16.336 1.00 90.06 172 LEU A N 1
ATOM 1413 C CA . LEU A 1 172 ? 3.693 0.962 -15.071 1.00 90.06 172 LEU A CA 1
ATOM 1414 C C . LEU A 1 172 ? 2.182 1.214 -14.968 1.00 90.06 172 LEU A C 1
ATOM 1416 O O . LEU A 1 172 ? 1.685 1.399 -13.859 1.00 90.06 172 LEU A O 1
ATOM 1420 N N . LEU A 1 173 ? 1.421 1.158 -16.071 1.00 91.25 173 LEU A N 1
ATOM 1421 C CA . LEU A 1 173 ? -0.046 1.189 -16.014 1.00 91.25 173 LEU A CA 1
ATOM 1422 C C . LEU A 1 173 ? -0.610 0.020 -15.194 1.00 91.25 173 LEU A C 1
ATOM 1424 O O . LEU A 1 173 ? -1.686 0.152 -14.611 1.00 91.25 173 LEU A O 1
ATOM 1428 N N . ARG A 1 174 ? 0.133 -1.090 -15.057 1.00 92.69 174 ARG A N 1
ATOM 1429 C CA . ARG A 1 174 ? -0.207 -2.201 -14.152 1.00 92.69 174 ARG A CA 1
ATOM 1430 C C . ARG A 1 174 ? -0.331 -1.750 -12.691 1.00 92.69 174 ARG A C 1
ATOM 1432 O O . ARG A 1 174 ? -1.117 -2.339 -11.951 1.00 92.69 174 ARG A O 1
ATOM 1439 N N . LEU A 1 175 ? 0.343 -0.669 -12.277 1.00 94.19 175 LEU A N 1
ATOM 1440 C CA . LEU A 1 175 ? 0.218 -0.110 -10.924 1.00 94.19 175 LEU A CA 1
ATOM 1441 C C . LEU A 1 175 ? -1.198 0.399 -10.618 1.00 94.19 175 LEU A C 1
ATOM 1443 O O . LEU A 1 175 ? -1.566 0.463 -9.447 1.00 94.19 175 LEU A O 1
ATOM 1447 N N . TRP A 1 176 ? -2.038 0.665 -11.628 1.00 93.94 176 TRP A N 1
ATOM 1448 C CA . TRP A 1 176 ? -3.468 0.945 -11.425 1.00 93.94 176 TRP A CA 1
ATOM 1449 C C . TRP A 1 176 ? -4.172 -0.157 -10.613 1.00 93.94 176 TRP A C 1
ATOM 1451 O O . TRP A 1 176 ? -5.064 0.117 -9.802 1.00 93.94 176 TRP A O 1
ATOM 1461 N N . ARG A 1 177 ? -3.720 -1.411 -10.754 1.00 94.06 177 ARG A N 1
ATOM 1462 C CA . ARG A 1 177 ? -4.273 -2.574 -10.048 1.00 94.06 177 ARG A CA 1
ATOM 1463 C C . ARG A 1 177 ? -4.113 -2.479 -8.521 1.00 94.06 177 ARG A C 1
ATOM 1465 O O . ARG A 1 177 ? -4.904 -3.098 -7.806 1.00 94.06 177 ARG A O 1
ATOM 1472 N N . LEU A 1 178 ? -3.184 -1.658 -8.003 1.00 94.25 178 LEU A N 1
ATOM 1473 C CA . LEU A 1 178 ? -2.995 -1.405 -6.560 1.00 94.25 178 LEU A CA 1
ATOM 1474 C C . LEU A 1 178 ? -4.249 -0.861 -5.864 1.00 94.25 178 LEU A C 1
ATOM 1476 O O . LEU A 1 178 ? -4.401 -1.046 -4.655 1.00 94.25 178 LEU A O 1
ATOM 1480 N N . ARG A 1 179 ? -5.197 -0.272 -6.608 1.00 92.50 179 ARG A N 1
ATOM 1481 C CA . ARG A 1 179 ? -6.521 0.103 -6.082 1.00 92.50 179 ARG A CA 1
ATOM 1482 C C . ARG A 1 179 ? -7.191 -1.050 -5.325 1.00 92.50 179 ARG A C 1
ATOM 1484 O O . ARG A 1 179 ? -7.787 -0.819 -4.276 1.00 92.50 179 ARG A O 1
ATOM 1491 N N . ARG A 1 180 ? -7.042 -2.291 -5.803 1.00 92.31 180 ARG A N 1
ATOM 1492 C CA . ARG A 1 180 ? -7.614 -3.490 -5.163 1.00 92.31 180 ARG A CA 1
ATOM 1493 C C . ARG A 1 180 ? -7.030 -3.748 -3.774 1.00 92.31 180 ARG A C 1
ATOM 1495 O O . ARG A 1 180 ? -7.761 -4.137 -2.869 1.00 92.31 180 ARG A O 1
ATOM 1502 N N . VAL A 1 181 ? -5.736 -3.483 -3.583 1.00 93.19 181 VAL A N 1
ATOM 1503 C CA . VAL A 1 181 ? -5.080 -3.565 -2.266 1.00 93.19 181 VAL A CA 1
ATOM 1504 C C . VAL A 1 181 ? -5.645 -2.492 -1.331 1.00 93.19 181 VAL A C 1
ATOM 1506 O O . VAL A 1 181 ? -5.934 -2.776 -0.171 1.00 93.19 181 VAL A O 1
ATOM 1509 N N . GLY A 1 182 ? -5.882 -1.279 -1.841 1.00 90.88 182 GLY A N 1
ATOM 1510 C CA . GLY A 1 182 ? -6.560 -0.219 -1.088 1.00 90.88 182 GLY A CA 1
ATOM 1511 C C . GLY A 1 182 ? -7.960 -0.632 -0.623 1.00 90.88 182 GLY A C 1
ATOM 1512 O O . GLY A 1 182 ? -8.295 -0.475 0.551 1.00 90.88 182 GLY A O 1
ATOM 1513 N N . GLU A 1 183 ? -8.750 -1.234 -1.515 1.00 89.38 183 GLU A N 1
ATOM 1514 C CA . GLU A 1 183 ? -10.075 -1.775 -1.186 1.00 89.38 183 GLU A CA 1
ATOM 1515 C C . GLU A 1 183 ? -10.007 -2.909 -0.154 1.00 89.38 183 GLU A C 1
ATOM 1517 O O . GLU A 1 183 ? -10.865 -2.967 0.731 1.00 89.38 183 GLU A O 1
ATOM 1522 N N . LEU A 1 184 ? -8.989 -3.778 -0.219 1.00 89.62 184 LEU A N 1
ATOM 1523 C CA . LEU A 1 184 ? -8.752 -4.799 0.803 1.00 89.62 184 LEU A CA 1
ATOM 1524 C C . LEU A 1 184 ? -8.510 -4.154 2.169 1.00 89.62 184 LEU A C 1
ATOM 1526 O O . LEU A 1 184 ? -9.182 -4.530 3.124 1.00 89.62 184 LEU A O 1
ATOM 1530 N N . PHE A 1 185 ? -7.611 -3.172 2.275 1.00 90.12 185 PHE A N 1
ATOM 1531 C CA . PHE A 1 185 ? -7.355 -2.498 3.552 1.00 90.12 185 PHE A CA 1
ATOM 1532 C C . PHE A 1 185 ? -8.607 -1.807 4.097 1.00 90.12 185 PHE A C 1
ATOM 1534 O O . PHE A 1 185 ? -8.891 -1.937 5.282 1.00 90.12 185 PHE A O 1
ATOM 1541 N N . THR A 1 186 ? -9.421 -1.169 3.251 1.00 89.62 186 THR A N 1
ATOM 1542 C CA . THR A 1 186 ? -10.711 -0.600 3.686 1.00 89.62 186 THR A CA 1
ATOM 1543 C C . THR A 1 186 ? -11.692 -1.663 4.187 1.00 89.62 186 THR A C 1
ATOM 1545 O O . THR A 1 186 ? -12.504 -1.378 5.067 1.00 89.62 186 THR A O 1
ATOM 1548 N N . ARG A 1 187 ? -11.660 -2.884 3.638 1.00 86.69 187 ARG A N 1
ATOM 1549 C CA . ARG A 1 187 ? -12.476 -4.004 4.136 1.00 86.69 187 ARG A CA 1
ATOM 1550 C C . ARG A 1 187 ? -11.924 -4.563 5.445 1.00 86.69 187 ARG A C 1
ATOM 1552 O O . ARG A 1 187 ? -12.706 -4.773 6.362 1.00 86.69 187 ARG A O 1
ATOM 1559 N N . LEU A 1 188 ? -10.609 -4.758 5.543 1.00 87.94 188 LEU A N 1
ATOM 1560 C CA . LEU A 1 188 ? -9.942 -5.249 6.753 1.00 87.94 188 LEU A CA 1
ATOM 1561 C C . LEU A 1 188 ? -10.089 -4.273 7.925 1.00 87.94 188 LEU A C 1
ATOM 1563 O O . LEU A 1 188 ? -10.285 -4.712 9.048 1.00 87.94 188 LEU A O 1
ATOM 1567 N N . GLU A 1 189 ? -10.064 -2.963 7.670 1.00 88.00 189 GLU A N 1
ATOM 1568 C CA . GLU A 1 189 ? -10.324 -1.928 8.682 1.00 88.00 189 GLU A CA 1
ATOM 1569 C C . GLU A 1 189 ? -11.756 -1.995 9.250 1.00 88.00 189 GLU A C 1
ATOM 1571 O O . GLU A 1 189 ? -11.988 -1.524 10.360 1.00 88.00 189 GLU A O 1
ATOM 1576 N N . LYS A 1 190 ? -12.712 -2.580 8.514 1.00 85.50 190 LYS A N 1
ATOM 1577 C CA . LYS A 1 190 ? -14.114 -2.754 8.940 1.00 85.50 190 LYS A CA 1
ATOM 1578 C C . LYS A 1 190 ? -14.414 -4.147 9.497 1.00 85.50 190 LYS A C 1
ATOM 1580 O O . LYS A 1 190 ? -15.506 -4.362 10.017 1.00 85.50 190 LYS A O 1
ATOM 1585 N N . ASP A 1 191 ? -13.503 -5.103 9.337 1.00 86.12 191 ASP A N 1
ATOM 1586 C CA . ASP A 1 191 ? -13.703 -6.476 9.794 1.00 86.12 191 ASP A CA 1
ATOM 1587 C C . ASP A 1 191 ? -13.340 -6.579 11.280 1.00 86.12 191 ASP A C 1
ATOM 1589 O O . ASP A 1 191 ? -12.186 -6.407 11.663 1.00 86.12 191 ASP A O 1
ATOM 1593 N N . ILE A 1 192 ? -14.332 -6.900 12.114 1.00 80.19 192 ILE A N 1
ATOM 1594 C CA . ILE A 1 192 ? -14.191 -7.027 13.572 1.00 80.19 192 ILE A CA 1
ATOM 1595 C C . ILE A 1 192 ? -13.202 -8.118 14.003 1.00 80.19 192 ILE A C 1
ATOM 1597 O O . ILE A 1 192 ? -12.750 -8.120 15.145 1.00 80.19 192 ILE A O 1
ATOM 1601 N N . ARG A 1 193 ? -12.864 -9.060 13.113 1.00 83.62 193 ARG A N 1
ATOM 1602 C CA . ARG A 1 193 ? -11.926 -10.154 13.415 1.00 83.62 193 ARG A CA 1
ATOM 1603 C C . ARG A 1 193 ? -10.473 -9.692 13.461 1.00 83.62 193 ARG A C 1
ATOM 1605 O O . ARG A 1 193 ? -9.641 -10.389 14.036 1.00 83.62 193 ARG A O 1
ATOM 1612 N N . PHE A 1 194 ? -10.157 -8.558 12.839 1.00 85.56 194 PHE A N 1
ATOM 1613 C CA . PHE A 1 194 ? -8.806 -8.014 12.802 1.00 85.56 194 PHE A CA 1
ATOM 1614 C C . PHE A 1 194 ? -8.703 -6.770 13.677 1.00 85.56 194 PHE A C 1
ATOM 1616 O O . PHE A 1 194 ? -9.503 -5.843 13.577 1.00 85.56 194 PHE A O 1
ATOM 1623 N N . THR A 1 195 ? -7.665 -6.710 14.510 1.00 87.88 195 THR A N 1
ATOM 1624 C CA . THR A 1 195 ? -7.415 -5.530 15.337 1.00 87.88 195 THR A CA 1
ATOM 1625 C C . THR A 1 195 ? -7.067 -4.332 14.460 1.00 87.88 195 THR A C 1
ATOM 1627 O O . THR A 1 195 ? -6.126 -4.391 13.662 1.00 87.88 195 THR A O 1
ATOM 1630 N N . TYR A 1 196 ? -7.757 -3.211 14.683 1.00 88.38 196 TYR A N 1
ATOM 1631 C CA . TYR A 1 196 ? -7.521 -1.937 13.993 1.00 88.38 196 TYR A CA 1
ATOM 1632 C C . TYR A 1 196 ? -6.043 -1.496 13.998 1.00 88.38 196 TYR A C 1
ATOM 1634 O O . TYR A 1 196 ? -5.522 -0.971 13.016 1.00 88.38 196 TYR A O 1
ATOM 1642 N N . PHE A 1 197 ? -5.335 -1.757 15.101 1.00 89.50 197 PHE A N 1
ATOM 1643 C CA . PHE A 1 197 ? -3.907 -1.472 15.229 1.00 89.50 197 PHE A CA 1
ATOM 1644 C C . PHE A 1 197 ? -3.055 -2.225 14.190 1.00 89.50 197 PHE A C 1
ATOM 1646 O O . PHE A 1 197 ? -2.231 -1.618 13.508 1.00 89.50 197 PHE A O 1
ATOM 1653 N N . ILE A 1 198 ? -3.272 -3.535 14.030 1.00 90.94 198 ILE A N 1
ATOM 1654 C CA . ILE A 1 198 ? -2.468 -4.394 13.145 1.00 90.94 198 ILE A CA 1
ATOM 1655 C C . ILE A 1 198 ? -2.759 -4.077 11.674 1.00 90.94 198 ILE A C 1
ATOM 1657 O O . ILE A 1 198 ? -1.842 -4.018 10.851 1.00 90.94 198 ILE A O 1
ATOM 1661 N N . THR A 1 199 ? -4.023 -3.830 11.326 1.00 91.94 199 THR A N 1
ATOM 1662 C CA . THR A 1 199 ? -4.416 -3.478 9.952 1.00 91.94 199 THR A CA 1
ATOM 1663 C C . THR A 1 199 ? -3.809 -2.144 9.521 1.00 91.94 199 THR A C 1
ATOM 1665 O O . THR A 1 199 ? -3.248 -2.047 8.429 1.00 91.94 199 THR A O 1
ATOM 1668 N N . ARG A 1 200 ? -3.814 -1.129 10.392 1.00 92.00 200 ARG A N 1
ATOM 1669 C CA . ARG A 1 200 ? -3.189 0.167 10.092 1.00 92.00 200 ARG A CA 1
ATOM 1670 C C . ARG A 1 200 ? -1.660 0.092 10.070 1.00 92.00 200 ARG A C 1
ATOM 1672 O O . ARG A 1 200 ? -1.047 0.686 9.185 1.00 92.00 200 ARG A O 1
ATOM 1679 N N . LEU A 1 201 ? -1.039 -0.657 10.984 1.00 93.19 201 LEU A N 1
ATOM 1680 C CA . LEU A 1 201 ? 0.415 -0.860 10.999 1.00 93.19 201 LEU A CA 1
ATOM 1681 C C . LEU A 1 201 ? 0.903 -1.583 9.735 1.00 93.19 201 LEU A C 1
ATOM 1683 O O . LEU A 1 201 ? 1.840 -1.121 9.086 1.00 93.19 201 LEU A O 1
ATOM 1687 N N . SER A 1 202 ? 0.243 -2.677 9.346 1.00 93.69 202 SER A N 1
ATOM 1688 C CA . SER A 1 202 ? 0.588 -3.422 8.125 1.00 93.69 202 SER A CA 1
ATOM 1689 C C . SER A 1 202 ? 0.458 -2.562 6.866 1.00 93.69 202 SER A C 1
ATOM 1691 O O . SER A 1 202 ? 1.361 -2.567 6.033 1.00 93.69 202 SER A O 1
ATOM 1693 N N . LYS A 1 203 ? -0.595 -1.740 6.763 1.00 94.31 203 LYS A N 1
ATOM 1694 C CA . LYS A 1 203 ? -0.767 -0.764 5.675 1.00 94.31 203 LYS A CA 1
ATOM 1695 C C . LYS A 1 203 ? 0.415 0.203 5.565 1.00 94.31 203 LYS A C 1
ATOM 1697 O O . LYS A 1 203 ? 0.910 0.432 4.463 1.00 94.31 203 LYS A O 1
ATOM 1702 N N . LEU A 1 204 ? 0.886 0.745 6.690 1.00 95.00 204 LEU A N 1
ATOM 1703 C CA . LEU A 1 204 ? 2.025 1.670 6.721 1.00 95.00 204 LEU A CA 1
ATOM 1704 C C . LEU A 1 204 ? 3.324 0.986 6.295 1.00 95.00 204 LEU A C 1
ATOM 1706 O O . LEU A 1 204 ? 4.064 1.543 5.489 1.00 95.00 204 LEU A O 1
ATOM 1710 N N . ILE A 1 205 ? 3.566 -0.239 6.766 1.00 96.00 205 ILE A N 1
ATOM 1711 C CA . ILE A 1 205 ? 4.729 -1.036 6.356 1.00 96.00 205 ILE A CA 1
ATOM 1712 C C . ILE A 1 205 ? 4.696 -1.298 4.843 1.00 96.00 205 ILE A C 1
ATOM 1714 O O . ILE A 1 205 ? 5.695 -1.068 4.165 1.00 96.00 205 ILE A O 1
ATOM 1718 N N . CYS A 1 206 ? 3.553 -1.717 4.289 1.00 95.75 206 CYS A N 1
ATOM 1719 C CA . CYS A 1 206 ? 3.412 -1.977 2.854 1.00 95.75 206 CYS A CA 1
ATOM 1720 C C . CYS A 1 206 ? 3.694 -0.734 1.996 1.00 95.75 206 CYS A C 1
ATOM 1722 O O . CYS A 1 206 ? 4.416 -0.834 1.005 1.00 95.75 206 CYS A O 1
ATOM 1724 N N . VAL A 1 207 ? 3.157 0.433 2.376 1.00 95.88 207 VAL A N 1
ATOM 1725 C CA . VAL A 1 207 ? 3.397 1.698 1.656 1.00 95.88 207 VAL A CA 1
ATOM 1726 C C . VAL A 1 207 ? 4.880 2.070 1.686 1.00 95.88 207 VAL A C 1
ATOM 1728 O O . VAL A 1 207 ? 5.443 2.410 0.647 1.00 95.88 207 VAL A O 1
ATOM 1731 N N . THR A 1 208 ? 5.526 1.950 2.846 1.00 96.88 208 THR A N 1
ATOM 1732 C CA . THR A 1 208 ? 6.955 2.240 3.010 1.00 96.88 208 THR A CA 1
ATOM 1733 C C . THR A 1 208 ? 7.829 1.317 2.163 1.00 96.88 208 THR A C 1
ATOM 1735 O O . THR A 1 208 ? 8.687 1.794 1.423 1.00 96.88 208 THR A O 1
ATOM 1738 N N . LEU A 1 209 ? 7.589 0.003 2.210 1.00 97.12 209 LEU A N 1
ATOM 1739 C CA . LEU A 1 209 ? 8.344 -0.969 1.412 1.00 97.12 209 LEU A CA 1
ATOM 1740 C C . LEU A 1 209 ? 8.179 -0.722 -0.092 1.00 97.12 209 LEU A C 1
ATOM 1742 O O . LEU A 1 209 ? 9.157 -0.787 -0.837 1.00 97.12 209 LEU A O 1
ATOM 1746 N N . PHE A 1 210 ? 6.963 -0.396 -0.538 1.00 97.00 210 PHE A N 1
ATOM 1747 C CA . PHE A 1 210 ? 6.700 -0.074 -1.938 1.00 97.00 210 PHE A CA 1
ATOM 1748 C C . PHE A 1 210 ? 7.407 1.214 -2.385 1.00 97.00 210 PHE A C 1
ATOM 1750 O O . PHE A 1 210 ? 7.959 1.251 -3.487 1.00 97.00 210 PHE A O 1
ATOM 1757 N N . ALA A 1 211 ? 7.437 2.246 -1.534 1.00 97.00 211 ALA A N 1
ATOM 1758 C CA . ALA A 1 211 ? 8.149 3.493 -1.808 1.00 97.00 211 ALA A CA 1
ATOM 1759 C C . ALA A 1 211 ? 9.662 3.265 -1.954 1.00 97.00 211 ALA A C 1
ATOM 1761 O O . ALA A 1 211 ? 10.241 3.692 -2.952 1.00 97.00 211 ALA A O 1
ATOM 1762 N N . VAL A 1 212 ? 10.273 2.525 -1.019 1.00 97.56 212 VAL A N 1
ATOM 1763 C CA . VAL A 1 212 ? 11.700 2.155 -1.066 1.00 97.56 212 VAL A CA 1
ATOM 1764 C C . VAL A 1 212 ? 12.022 1.370 -2.336 1.00 97.56 212 VAL A C 1
ATOM 1766 O O . VAL A 1 212 ? 12.937 1.713 -3.085 1.00 97.56 212 VAL A O 1
ATOM 1769 N N . HIS A 1 213 ? 11.251 0.317 -2.610 1.00 97.50 213 HIS A N 1
ATOM 1770 C CA . HIS A 1 213 ? 11.475 -0.528 -3.776 1.00 97.50 213 HIS A CA 1
ATOM 1771 C C . HIS A 1 213 ? 11.368 0.268 -5.084 1.00 97.50 213 HIS A C 1
ATOM 1773 O O . HIS A 1 213 ? 12.260 0.194 -5.932 1.00 97.50 213 HIS A O 1
ATOM 1779 N N . SER A 1 214 ? 10.309 1.070 -5.225 1.00 96.75 214 SER A N 1
ATOM 1780 C CA . SER A 1 214 ? 10.076 1.874 -6.425 1.00 96.75 214 SER A CA 1
ATOM 1781 C C . SER A 1 214 ? 11.174 2.916 -6.616 1.00 96.75 214 SER A C 1
ATOM 1783 O O . SER A 1 214 ? 11.752 2.994 -7.698 1.00 96.75 214 SER A O 1
ATOM 1785 N N . ALA A 1 215 ? 11.510 3.682 -5.573 1.00 97.12 215 ALA A N 1
ATOM 1786 C CA . ALA A 1 215 ? 12.538 4.716 -5.647 1.00 97.12 215 ALA A CA 1
ATOM 1787 C C . ALA A 1 215 ? 13.918 4.135 -5.980 1.00 97.12 215 ALA A C 1
ATOM 1789 O O . ALA A 1 215 ? 14.599 4.669 -6.853 1.00 97.12 215 ALA A O 1
ATOM 1790 N N . GLY A 1 216 ? 14.301 3.014 -5.358 1.00 97.19 216 GLY A N 1
ATOM 1791 C CA . GLY A 1 216 ? 15.537 2.303 -5.691 1.00 97.19 216 GLY A CA 1
ATOM 1792 C C . GLY A 1 216 ? 15.578 1.864 -7.158 1.00 97.19 216 GLY A C 1
ATOM 1793 O O . GLY A 1 216 ? 16.557 2.129 -7.855 1.00 97.19 216 GLY A O 1
ATOM 1794 N N . CYS A 1 217 ? 14.497 1.265 -7.668 1.00 95.81 217 CYS A N 1
ATOM 1795 C CA . CYS A 1 217 ? 14.415 0.849 -9.072 1.00 95.81 217 CYS A CA 1
ATOM 1796 C C . CYS A 1 217 ? 14.495 2.045 -10.038 1.00 95.81 217 CYS A C 1
ATOM 1798 O O . CYS A 1 217 ? 15.258 2.005 -11.004 1.00 95.81 217 CYS A O 1
ATOM 1800 N N . PHE A 1 218 ? 13.773 3.138 -9.770 1.00 95.44 218 PHE A N 1
ATOM 1801 C CA . PHE A 1 218 ? 13.848 4.352 -10.592 1.00 95.44 218 PHE A CA 1
ATOM 1802 C C . PHE A 1 218 ? 15.244 4.987 -10.578 1.00 95.44 218 PHE A C 1
ATOM 1804 O O . PHE A 1 218 ? 15.718 5.452 -11.617 1.00 95.44 218 PHE A O 1
ATOM 1811 N N . TYR A 1 219 ? 15.926 4.974 -9.435 1.00 95.75 219 TYR A N 1
ATOM 1812 C CA . TYR A 1 219 ? 17.271 5.531 -9.319 1.00 95.75 219 TYR A CA 1
ATOM 1813 C C . TYR A 1 219 ? 18.321 4.684 -10.049 1.00 95.75 219 TYR A C 1
ATOM 1815 O O . TYR A 1 219 ? 19.210 5.223 -10.715 1.00 95.75 219 TYR A O 1
ATOM 1823 N N . PHE A 1 220 ? 18.178 3.355 -10.021 1.00 95.06 220 PHE A N 1
ATOM 1824 C CA . PHE A 1 220 ? 18.980 2.464 -10.859 1.00 95.06 220 PHE A CA 1
ATOM 1825 C C . PHE A 1 220 ? 18.715 2.687 -12.348 1.00 95.06 220 PHE A C 1
ATOM 1827 O O . PHE A 1 220 ? 19.657 2.784 -13.132 1.00 95.06 220 PHE A O 1
ATOM 1834 N N . TYR A 1 221 ? 17.443 2.807 -12.742 1.00 93.00 221 TYR A N 1
ATOM 1835 C CA . TYR A 1 221 ? 17.050 3.101 -14.121 1.00 93.00 221 TYR A CA 1
ATOM 1836 C C . TYR A 1 221 ? 17.716 4.387 -14.634 1.00 93.00 221 TYR A C 1
ATOM 1838 O O . TYR A 1 221 ? 18.243 4.412 -15.748 1.00 93.00 221 TYR A O 1
ATOM 1846 N N . LEU A 1 222 ? 17.753 5.438 -13.809 1.00 93.44 222 LEU A N 1
ATOM 1847 C CA . LEU A 1 222 ? 18.388 6.707 -14.160 1.00 93.44 222 LEU A CA 1
ATOM 1848 C C . LEU A 1 222 ? 19.893 6.548 -14.438 1.00 93.44 222 LEU A C 1
ATOM 1850 O O . LEU A 1 222 ? 20.384 7.068 -15.442 1.00 93.44 222 LEU A O 1
ATOM 1854 N N . ALA A 1 223 ? 20.604 5.780 -13.607 1.00 93.12 223 ALA A N 1
ATOM 1855 C CA . ALA A 1 223 ? 22.023 5.485 -13.811 1.00 93.12 223 ALA A CA 1
ATOM 1856 C C . ALA A 1 223 ? 22.264 4.573 -15.027 1.00 93.12 223 ALA A C 1
ATOM 1858 O O . ALA A 1 223 ? 23.163 4.815 -15.837 1.00 93.12 223 ALA A O 1
ATOM 1859 N N . ALA A 1 224 ? 21.437 3.540 -15.207 1.00 90.25 224 ALA A N 1
ATOM 1860 C CA . ALA A 1 224 ? 21.545 2.597 -16.318 1.00 90.25 224 ALA A CA 1
ATOM 1861 C C . ALA A 1 224 ? 21.363 3.275 -17.689 1.00 90.25 224 ALA A C 1
ATOM 1863 O O . ALA A 1 224 ? 21.993 2.859 -18.669 1.00 90.25 224 ALA A O 1
ATOM 1864 N N . HIS A 1 225 ? 20.569 4.347 -17.753 1.00 89.12 225 HIS A N 1
ATOM 1865 C CA . HIS A 1 225 ? 20.270 5.085 -18.986 1.00 89.12 225 HIS A CA 1
ATOM 1866 C C . HIS A 1 225 ? 21.090 6.366 -19.157 1.00 89.12 225 HIS A C 1
ATOM 1868 O O . HIS A 1 225 ? 20.903 7.086 -20.142 1.00 89.12 225 HIS A O 1
ATOM 1874 N N . HIS A 1 226 ? 22.021 6.654 -18.246 1.00 90.75 226 HIS A N 1
ATOM 1875 C CA . HIS A 1 226 ? 22.930 7.779 -18.410 1.00 90.75 226 HIS A CA 1
ATOM 1876 C C . HIS A 1 226 ? 23.963 7.512 -19.520 1.00 90.75 226 HIS A C 1
ATOM 1878 O O . HIS A 1 226 ? 24.417 6.377 -19.709 1.00 90.75 226 HIS A O 1
ATOM 1884 N N . LYS A 1 227 ? 24.338 8.570 -20.260 1.00 88.69 227 LYS A N 1
ATOM 1885 C CA . LYS A 1 227 ? 25.252 8.481 -21.418 1.00 88.69 227 LYS A CA 1
ATOM 1886 C C . LYS A 1 227 ? 26.653 8.014 -21.020 1.00 88.69 227 LYS A C 1
ATOM 1888 O O . LYS A 1 227 ? 27.265 7.257 -21.762 1.00 88.69 227 LYS A O 1
ATOM 1893 N N . ILE A 1 228 ? 27.138 8.466 -19.863 1.00 89.62 228 ILE A N 1
ATOM 1894 C CA . ILE A 1 228 ? 28.465 8.147 -19.328 1.00 89.62 228 ILE A CA 1
ATOM 1895 C C . ILE A 1 228 ? 28.257 7.308 -18.058 1.00 89.62 228 ILE A C 1
ATOM 1897 O O . ILE A 1 228 ? 27.911 7.880 -17.027 1.00 89.62 228 ILE A O 1
ATOM 1901 N N . PRO A 1 229 ? 28.412 5.971 -18.109 1.00 87.00 229 PRO A N 1
ATOM 1902 C CA . PRO A 1 229 ? 28.095 5.088 -16.983 1.00 87.00 229 PRO A CA 1
ATOM 1903 C C . PRO A 1 229 ? 28.872 5.411 -15.704 1.00 87.00 229 PRO A C 1
ATOM 1905 O O . PRO A 1 229 ? 28.315 5.319 -14.618 1.00 87.00 229 PRO A O 1
ATOM 1908 N N . GLU A 1 230 ? 30.131 5.823 -15.839 1.00 89.12 230 GLU A N 1
ATOM 1909 C CA . GLU A 1 230 ? 31.031 6.141 -14.722 1.00 89.12 230 GLU A CA 1
ATOM 1910 C C . GLU A 1 230 ? 30.589 7.394 -13.949 1.00 89.12 230 GLU A C 1
ATOM 1912 O O . GLU A 1 230 ? 30.800 7.496 -12.745 1.00 89.12 230 GLU A O 1
ATOM 1917 N N . ASN A 1 231 ? 29.894 8.326 -14.611 1.00 92.50 231 ASN A N 1
ATOM 1918 C CA . ASN A 1 231 ? 29.413 9.570 -14.008 1.00 92.50 231 ASN A CA 1
ATOM 1919 C C . ASN A 1 231 ? 28.004 9.409 -13.403 1.00 92.50 231 ASN A C 1
ATOM 1921 O O . ASN A 1 231 ? 27.065 10.146 -13.728 1.00 92.50 231 ASN A O 1
ATOM 1925 N N . THR A 1 232 ? 27.837 8.383 -12.572 1.00 95.31 232 THR A N 1
ATOM 1926 C CA . THR A 1 232 ? 26.575 8.052 -11.897 1.00 95.31 232 THR A CA 1
ATOM 1927 C C . THR A 1 232 ? 26.825 7.669 -10.443 1.00 95.31 232 THR A C 1
ATOM 192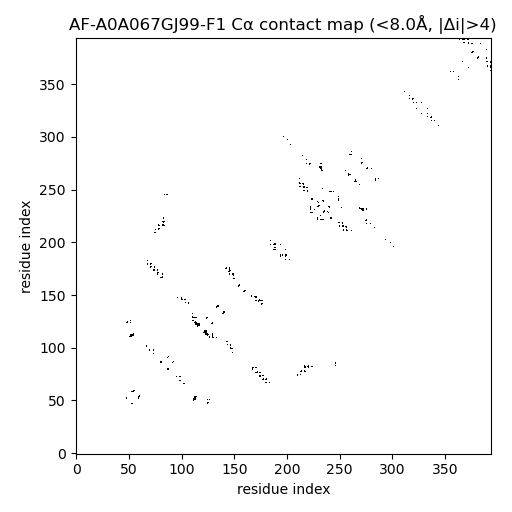9 O O . THR A 1 232 ? 27.951 7.343 -10.059 1.00 95.31 232 THR A O 1
ATOM 1932 N N . TRP A 1 233 ? 25.770 7.675 -9.631 1.00 94.62 233 TRP A N 1
ATOM 1933 C CA . TRP A 1 233 ? 25.850 7.346 -8.202 1.00 94.62 233 TRP A CA 1
ATOM 1934 C C . TRP A 1 233 ? 26.442 5.959 -7.907 1.00 94.62 233 TRP A C 1
ATOM 1936 O O . TRP A 1 233 ? 27.118 5.786 -6.899 1.00 94.62 233 TRP A O 1
ATOM 1946 N N . ILE A 1 234 ? 26.193 4.978 -8.783 1.00 94.31 234 ILE A N 1
ATOM 1947 C CA . ILE A 1 234 ? 26.713 3.608 -8.660 1.00 94.31 234 ILE A CA 1
ATOM 1948 C C . ILE A 1 234 ? 27.982 3.403 -9.490 1.00 94.31 234 ILE A C 1
ATOM 1950 O O . ILE A 1 234 ? 28.891 2.699 -9.056 1.00 94.31 234 ILE A O 1
ATOM 1954 N N . GLY A 1 235 ? 28.067 4.026 -10.669 1.00 92.00 235 GLY A N 1
ATOM 1955 C CA . GLY A 1 235 ? 29.200 3.869 -11.579 1.00 92.00 235 GLY A CA 1
ATOM 1956 C C . GLY A 1 235 ? 30.496 4.498 -11.078 1.00 92.00 235 GLY A C 1
ATOM 1957 O O . GLY A 1 235 ? 31.557 4.065 -11.507 1.00 92.00 235 GLY A O 1
ATOM 1958 N N . SER A 1 236 ? 30.421 5.450 -10.143 1.00 90.31 236 SER A N 1
ATOM 1959 C CA . SER A 1 236 ? 31.601 6.020 -9.479 1.00 90.31 236 SER A CA 1
ATOM 1960 C C . SER A 1 236 ? 32.280 5.048 -8.505 1.00 90.31 236 SER A C 1
ATOM 1962 O O . SER A 1 236 ? 33.473 5.174 -8.248 1.00 90.31 236 SER A O 1
ATOM 1964 N N . GLN A 1 237 ? 31.531 4.076 -7.973 1.00 89.12 237 GLN A N 1
ATOM 1965 C CA . GLN A 1 237 ? 32.012 3.091 -6.995 1.00 89.12 237 GLN A CA 1
ATOM 1966 C C . GLN A 1 237 ? 32.230 1.710 -7.621 1.00 89.12 237 GLN A C 1
ATOM 1968 O O . GLN A 1 237 ? 33.132 0.970 -7.232 1.00 89.12 237 GLN A O 1
ATOM 1973 N N . VAL A 1 238 ? 31.385 1.337 -8.585 1.00 89.62 238 VAL A N 1
ATOM 1974 C CA . VAL A 1 238 ? 31.385 0.013 -9.208 1.00 89.62 238 VAL A CA 1
ATOM 1975 C C . VAL A 1 238 ? 31.579 0.150 -10.711 1.00 89.62 238 VAL A C 1
ATOM 1977 O O . VAL A 1 238 ? 30.649 0.457 -11.463 1.00 89.62 238 VAL A O 1
ATOM 1980 N N . ASN A 1 239 ? 32.790 -0.179 -11.156 1.00 86.81 239 ASN A N 1
ATOM 1981 C CA . ASN A 1 239 ? 33.111 -0.257 -12.575 1.00 86.81 239 ASN A CA 1
ATOM 1982 C C . ASN A 1 239 ? 32.256 -1.329 -13.266 1.00 86.81 239 ASN A C 1
ATOM 1984 O O . ASN A 1 239 ? 32.096 -2.451 -12.770 1.00 86.81 239 ASN A O 1
ATOM 1988 N N . ASP A 1 240 ? 31.729 -0.971 -14.436 1.00 86.19 240 ASP A N 1
ATOM 1989 C CA . ASP A 1 240 ? 30.925 -1.838 -15.300 1.00 86.19 240 ASP A CA 1
ATOM 1990 C C . ASP A 1 240 ? 29.679 -2.465 -14.627 1.00 86.19 240 ASP A C 1
ATOM 1992 O O . ASP A 1 240 ? 29.301 -3.620 -14.853 1.00 86.19 240 ASP A O 1
ATOM 1996 N N . PHE A 1 241 ? 28.986 -1.691 -13.783 1.00 87.75 241 PHE A N 1
ATOM 1997 C CA . PHE A 1 241 ? 27.814 -2.162 -13.029 1.00 87.75 241 PHE A CA 1
ATOM 1998 C C . PHE A 1 241 ? 26.665 -2.715 -13.903 1.00 87.75 241 PHE A C 1
ATOM 2000 O O . PHE A 1 241 ? 25.865 -3.517 -13.423 1.00 87.75 241 PHE A O 1
ATOM 2007 N N . LYS A 1 242 ? 26.571 -2.333 -15.188 1.00 83.94 242 LYS A N 1
ATOM 2008 C CA . LYS A 1 242 ? 25.509 -2.785 -16.116 1.00 83.94 242 LYS A CA 1
ATOM 2009 C C . LYS A 1 242 ? 25.661 -4.252 -16.540 1.00 83.94 242 LYS A C 1
ATOM 2011 O O . LYS A 1 242 ? 24.671 -4.911 -16.890 1.00 83.94 242 LYS A O 1
ATOM 2016 N N . HIS A 1 243 ? 26.891 -4.760 -16.567 1.00 81.62 243 HIS A N 1
ATOM 2017 C CA . HIS A 1 243 ? 27.205 -6.130 -16.983 1.00 81.62 243 HIS A CA 1
ATOM 2018 C C . HIS A 1 243 ? 27.380 -7.091 -15.804 1.00 81.62 243 HIS A C 1
ATOM 2020 O O . HIS A 1 243 ? 27.329 -8.305 -15.997 1.00 81.62 243 HIS A O 1
ATOM 2026 N N . ARG A 1 244 ? 27.487 -6.555 -14.584 1.00 85.69 244 ARG A N 1
ATOM 2027 C CA . ARG A 1 244 ? 27.451 -7.319 -13.332 1.00 85.69 244 ARG A CA 1
ATOM 2028 C C . ARG A 1 244 ? 26.078 -7.964 -13.084 1.00 85.69 244 ARG A C 1
ATOM 2030 O O . ARG A 1 244 ? 25.126 -7.814 -13.853 1.00 85.69 244 ARG A O 1
ATOM 2037 N N . SER A 1 245 ? 25.987 -8.731 -11.998 1.00 87.94 245 SER A N 1
ATOM 2038 C CA . SER A 1 245 ? 24.759 -9.422 -11.609 1.00 87.94 245 SER A CA 1
ATOM 2039 C C . SER A 1 245 ? 23.630 -8.439 -11.272 1.00 87.94 245 SER A C 1
ATOM 2041 O O . SER A 1 245 ? 23.840 -7.402 -10.646 1.00 87.94 245 SER A O 1
ATOM 2043 N N . ILE A 1 246 ? 22.399 -8.805 -11.645 1.00 89.75 246 ILE A N 1
ATOM 2044 C CA . ILE A 1 246 ? 21.180 -8.035 -11.336 1.00 89.75 246 ILE A CA 1
ATOM 2045 C C . ILE A 1 246 ? 21.028 -7.849 -9.819 1.00 89.75 246 ILE A C 1
ATOM 2047 O O . ILE A 1 246 ? 20.672 -6.770 -9.352 1.00 89.75 246 ILE A O 1
ATOM 2051 N N . TRP A 1 247 ? 21.374 -8.884 -9.049 1.00 90.50 247 TRP A N 1
ATOM 2052 C CA . TRP A 1 247 ? 21.355 -8.866 -7.589 1.00 90.50 247 TRP A CA 1
ATOM 2053 C C . TRP A 1 247 ? 22.253 -7.787 -6.986 1.00 90.50 247 TRP A C 1
ATOM 2055 O O . TRP A 1 247 ? 21.841 -7.139 -6.026 1.00 90.50 247 TRP A O 1
ATOM 2065 N N . LEU A 1 248 ? 23.439 -7.555 -7.562 1.00 91.75 248 LEU A N 1
ATOM 2066 C CA . LEU A 1 248 ? 24.343 -6.501 -7.103 1.00 91.75 248 LEU A CA 1
ATOM 2067 C C . LEU A 1 248 ? 23.669 -5.135 -7.266 1.00 91.75 248 LEU A C 1
ATOM 2069 O O . LEU A 1 248 ? 23.510 -4.405 -6.291 1.00 91.75 248 LEU A O 1
ATOM 2073 N N . GLY A 1 249 ? 23.189 -4.831 -8.475 1.00 92.44 249 GLY A N 1
ATOM 2074 C CA . GLY A 1 249 ? 22.506 -3.568 -8.757 1.00 92.44 249 GLY A CA 1
ATOM 2075 C C . GLY A 1 249 ? 21.274 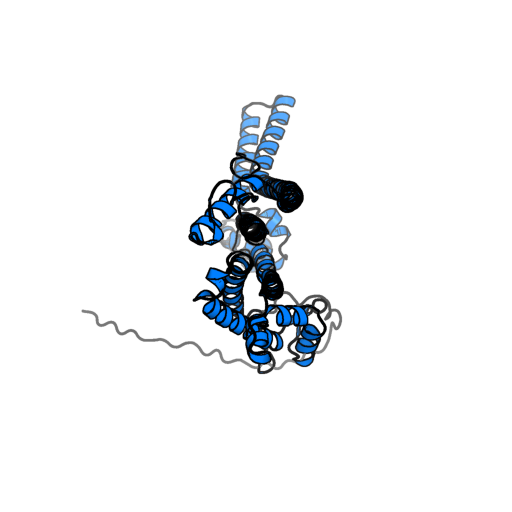-3.357 -7.874 1.00 92.44 249 GLY A C 1
ATOM 2076 O O . GLY A 1 249 ? 21.111 -2.283 -7.297 1.00 92.44 249 GLY A O 1
ATOM 2077 N N . TYR A 1 250 ? 20.443 -4.387 -7.697 1.00 94.75 250 TYR A N 1
ATOM 2078 C CA . TYR A 1 250 ? 19.255 -4.312 -6.843 1.00 94.75 250 TYR A CA 1
ATOM 2079 C C . TYR A 1 250 ? 19.613 -4.046 -5.377 1.00 94.75 250 TYR A C 1
ATOM 2081 O O . TYR A 1 250 ? 19.026 -3.164 -4.754 1.00 94.75 250 TYR A O 1
ATOM 2089 N N . THR A 1 251 ? 20.623 -4.736 -4.844 1.00 95.31 251 THR A N 1
ATOM 2090 C CA . THR A 1 251 ? 21.056 -4.575 -3.446 1.00 95.31 251 THR A CA 1
ATOM 2091 C C . THR A 1 251 ? 21.542 -3.157 -3.170 1.00 95.31 251 THR A C 1
ATOM 2093 O O . THR A 1 251 ? 21.069 -2.530 -2.225 1.00 95.31 251 THR A O 1
ATOM 2096 N N . TYR A 1 252 ? 22.412 -2.616 -4.029 1.00 95.44 252 TYR A N 1
ATOM 2097 C CA . TYR A 1 252 ? 22.899 -1.237 -3.903 1.00 95.44 252 TYR A CA 1
ATOM 2098 C C . TYR A 1 252 ? 21.761 -0.214 -4.003 1.00 95.44 252 TYR A C 1
ATOM 2100 O O . TYR A 1 252 ? 21.735 0.765 -3.262 1.00 95.44 252 TYR A O 1
ATOM 2108 N N . SER A 1 253 ? 20.789 -0.462 -4.882 1.00 96.31 253 SER A N 1
ATOM 2109 C CA . SER A 1 253 ? 19.658 0.447 -5.105 1.00 96.31 253 SER A CA 1
ATOM 2110 C C . SER A 1 253 ? 18.700 0.492 -3.916 1.00 96.31 253 SER A C 1
ATOM 2112 O O . SER A 1 253 ? 18.258 1.569 -3.513 1.00 96.31 253 SER A O 1
ATOM 2114 N N . ILE A 1 254 ? 18.394 -0.669 -3.331 1.00 97.50 254 ILE A N 1
ATOM 2115 C CA . ILE A 1 254 ? 17.568 -0.759 -2.122 1.00 97.50 254 ILE A CA 1
ATOM 2116 C C . ILE A 1 254 ? 18.314 -0.181 -0.921 1.00 97.50 254 ILE A C 1
ATOM 2118 O O . ILE A 1 254 ? 17.720 0.583 -0.164 1.00 97.50 254 ILE A O 1
ATOM 2122 N N . TYR A 1 255 ? 19.605 -0.483 -0.770 1.00 97.19 255 TYR A N 1
ATOM 2123 C CA . TYR A 1 255 ? 20.433 0.085 0.293 1.00 97.19 255 TYR A CA 1
ATOM 2124 C C . TYR A 1 255 ? 20.432 1.621 0.246 1.00 97.19 255 TYR A C 1
ATOM 2126 O O . TYR A 1 255 ? 20.062 2.258 1.233 1.00 97.19 255 TYR A O 1
ATOM 2134 N N . TRP A 1 256 ? 20.720 2.214 -0.918 1.00 97.12 256 TRP A N 1
ATOM 2135 C CA . TRP A 1 256 ? 20.656 3.665 -1.115 1.00 97.12 256 TRP A CA 1
ATOM 2136 C C . TRP A 1 256 ? 19.271 4.239 -0.777 1.00 97.12 256 TRP A C 1
ATOM 2138 O O . TRP A 1 256 ? 19.157 5.249 -0.074 1.00 97.12 256 TRP A O 1
ATOM 2148 N N . SER A 1 257 ? 18.207 3.584 -1.251 1.00 97.50 257 SER A N 1
ATOM 2149 C CA . SER A 1 257 ? 16.836 4.049 -1.043 1.00 97.50 257 SER A CA 1
ATOM 2150 C C . SER A 1 257 ? 16.421 4.020 0.431 1.00 97.50 257 SER A C 1
ATOM 2152 O O . SER A 1 257 ? 15.814 4.987 0.899 1.00 97.50 257 SER A O 1
ATOM 2154 N N . ILE A 1 258 ? 16.791 2.968 1.175 1.00 97.12 258 ILE A N 1
ATOM 2155 C CA . ILE A 1 258 ? 16.543 2.856 2.621 1.00 97.12 258 ILE A CA 1
ATOM 2156 C C . ILE A 1 258 ? 17.327 3.928 3.372 1.00 97.12 258 ILE A C 1
ATOM 2158 O O . ILE A 1 258 ? 16.716 4.692 4.109 1.00 97.12 258 ILE A O 1
ATOM 2162 N N . VAL A 1 259 ? 18.643 4.033 3.151 1.00 97.31 259 VAL A N 1
ATOM 2163 C CA . VAL A 1 259 ? 19.519 4.997 3.850 1.00 97.31 259 VAL A CA 1
ATOM 2164 C C . VAL A 1 259 ? 19.044 6.439 3.653 1.00 97.31 259 VAL A C 1
ATOM 2166 O O . VAL A 1 259 ? 19.110 7.248 4.583 1.00 97.31 259 VAL A O 1
ATOM 2169 N N . THR A 1 260 ? 18.536 6.752 2.459 1.00 96.69 260 THR A N 1
ATOM 2170 C CA . THR A 1 260 ? 17.990 8.072 2.120 1.00 96.69 260 THR A CA 1
ATOM 2171 C C . THR A 1 260 ? 16.599 8.290 2.725 1.00 96.69 260 THR A C 1
ATOM 2173 O O . THR A 1 260 ? 16.322 9.377 3.230 1.00 96.69 260 THR A O 1
ATOM 2176 N N . LEU A 1 261 ? 15.723 7.278 2.715 1.00 96.69 261 LEU A N 1
ATOM 2177 C CA . LEU A 1 261 ? 14.396 7.360 3.335 1.00 96.69 261 LEU A CA 1
ATOM 2178 C C . LEU A 1 261 ? 14.486 7.531 4.854 1.00 96.69 261 LEU A C 1
ATOM 2180 O O . LEU A 1 261 ? 13.786 8.367 5.421 1.00 96.69 261 LEU A O 1
ATOM 2184 N N . THR A 1 262 ? 15.350 6.759 5.513 1.00 95.94 262 THR A N 1
ATOM 2185 C CA . THR A 1 262 ? 15.546 6.806 6.969 1.00 95.94 262 THR A CA 1
ATOM 2186 C C . THR A 1 262 ? 16.424 7.974 7.408 1.00 95.94 262 THR A C 1
ATOM 2188 O O . THR A 1 262 ? 16.815 8.031 8.572 1.00 95.94 262 THR A O 1
ATOM 2191 N N . THR A 1 263 ? 16.773 8.879 6.486 1.00 95.38 263 THR A N 1
ATOM 2192 C CA . THR A 1 263 ? 17.585 10.078 6.735 1.00 95.38 263 THR A CA 1
ATOM 2193 C C . THR A 1 263 ? 18.920 9.787 7.432 1.00 95.38 263 THR A C 1
ATOM 2195 O O . THR A 1 263 ? 19.401 10.608 8.205 1.00 95.38 263 THR A O 1
ATOM 2198 N N . VAL A 1 264 ? 19.514 8.611 7.184 1.00 96.62 264 VAL A N 1
ATOM 2199 C CA . VAL A 1 264 ? 20.819 8.227 7.757 1.00 96.62 264 VAL A CA 1
ATOM 2200 C C . VAL A 1 264 ? 21.946 8.859 6.946 1.00 96.62 264 VAL A C 1
ATOM 2202 O O . VAL A 1 264 ? 22.820 9.501 7.514 1.00 96.62 264 VAL A O 1
ATOM 2205 N N . GLY A 1 265 ? 21.899 8.708 5.618 1.00 93.00 265 GLY A N 1
ATOM 2206 C CA . GLY A 1 265 ? 22.773 9.426 4.687 1.00 93.00 265 GLY A CA 1
ATOM 2207 C C . GLY A 1 265 ? 24.279 9.241 4.912 1.00 93.00 265 GLY A C 1
ATOM 2208 O O . GLY A 1 265 ? 24.978 10.230 5.098 1.00 93.00 265 GLY A O 1
ATOM 2209 N N . TYR A 1 266 ? 24.799 8.009 4.837 1.00 93.81 266 TYR A N 1
ATOM 2210 C CA . TYR A 1 266 ? 26.242 7.741 4.989 1.00 93.81 266 TYR A CA 1
ATOM 2211 C C . TYR A 1 266 ? 27.135 8.503 3.990 1.00 93.81 266 TYR A C 1
ATOM 2213 O O . TYR A 1 266 ? 28.290 8.785 4.296 1.00 93.81 266 TYR A O 1
ATOM 2221 N N . GLY A 1 267 ? 26.606 8.845 2.808 1.00 91.31 267 GLY A N 1
ATOM 2222 C CA . GLY A 1 267 ? 27.309 9.619 1.775 1.00 91.31 267 GLY A CA 1
ATOM 2223 C C . GLY A 1 267 ? 28.198 8.788 0.843 1.00 91.31 267 GLY A C 1
ATOM 2224 O O . GLY A 1 267 ? 28.748 9.320 -0.121 1.00 91.31 267 GLY A O 1
ATOM 2225 N N . ASP A 1 268 ? 28.285 7.483 1.080 1.00 92.56 268 ASP A N 1
ATOM 2226 C CA . ASP A 1 268 ? 28.970 6.505 0.235 1.00 92.56 268 ASP A CA 1
ATOM 2227 C C . ASP A 1 268 ? 28.351 6.407 -1.171 1.00 92.56 268 ASP A C 1
ATOM 2229 O O . ASP A 1 268 ? 29.068 6.316 -2.167 1.00 92.56 268 ASP A O 1
ATOM 2233 N N . LEU A 1 269 ? 27.023 6.517 -1.262 1.00 94.31 269 LEU A N 1
ATOM 2234 C CA . LEU A 1 269 ? 26.268 6.562 -2.512 1.00 94.31 269 LEU A CA 1
ATOM 2235 C C . LEU A 1 269 ? 25.555 7.910 -2.642 1.00 94.31 269 LEU A C 1
ATOM 2237 O O . LEU A 1 269 ? 24.552 8.174 -1.975 1.00 94.31 269 LEU A O 1
ATOM 2241 N N . HIS A 1 270 ? 26.057 8.768 -3.527 1.00 93.81 270 HIS A N 1
ATOM 2242 C CA . HIS A 1 270 ? 25.547 10.124 -3.723 1.00 93.81 270 HIS A CA 1
ATOM 2243 C C . HIS A 1 270 ? 25.378 10.463 -5.208 1.00 93.81 270 HIS A C 1
ATOM 2245 O O . HIS A 1 270 ? 26.004 9.869 -6.081 1.00 93.81 270 HIS A O 1
ATOM 2251 N N . ALA A 1 271 ? 24.496 11.421 -5.497 1.00 95.00 271 ALA A N 1
ATOM 2252 C CA . ALA A 1 271 ? 24.234 11.868 -6.862 1.00 95.00 271 ALA A CA 1
ATOM 2253 C C . ALA A 1 271 ? 25.443 12.607 -7.445 1.00 95.00 271 ALA A C 1
ATOM 2255 O O . ALA A 1 271 ? 25.889 13.613 -6.883 1.00 95.00 271 ALA A O 1
ATOM 2256 N N . VAL A 1 272 ? 25.916 12.163 -8.608 1.00 94.44 272 VAL A N 1
ATOM 2257 C CA . VAL A 1 272 ? 27.068 12.780 -9.281 1.00 94.44 272 VAL A CA 1
ATOM 2258 C C . VAL A 1 272 ? 26.585 13.728 -10.378 1.00 94.44 272 VAL A C 1
ATOM 2260 O O . VAL A 1 272 ? 26.976 14.901 -10.428 1.00 94.44 272 VAL A O 1
ATOM 2263 N N . ASN A 1 273 ? 25.648 13.264 -11.207 1.00 94.88 273 ASN A N 1
ATOM 2264 C CA . ASN A 1 273 ? 25.115 14.036 -12.327 1.00 94.88 273 ASN A CA 1
ATOM 2265 C C . ASN A 1 273 ? 23.891 14.894 -11.948 1.00 94.88 273 ASN A C 1
ATOM 2267 O O . ASN A 1 273 ? 23.232 14.698 -10.927 1.00 94.88 273 ASN A O 1
ATOM 2271 N N . THR A 1 274 ? 23.573 15.882 -12.791 1.00 94.56 274 THR A N 1
ATOM 2272 C CA . THR A 1 274 ? 22.473 16.831 -12.543 1.00 94.56 274 THR A CA 1
ATOM 2273 C C . THR A 1 274 ? 21.102 16.152 -12.493 1.00 94.56 274 THR A C 1
ATOM 2275 O O . THR A 1 274 ? 20.258 16.552 -11.696 1.00 94.56 274 THR A O 1
ATOM 2278 N N . GLY A 1 275 ? 20.876 15.111 -13.304 1.00 94.50 275 GLY A N 1
ATOM 2279 C CA . GLY A 1 275 ? 19.608 14.374 -13.315 1.00 94.50 275 GLY A CA 1
ATOM 2280 C C . GLY A 1 275 ? 19.350 13.643 -11.997 1.00 94.50 275 GLY A C 1
ATOM 2281 O O . GLY A 1 275 ? 18.265 13.755 -11.430 1.00 94.50 275 GLY A O 1
ATOM 2282 N N . GLU A 1 276 ? 20.368 12.961 -11.470 1.00 95.88 276 GLU A N 1
ATOM 2283 C CA . GLU A 1 276 ? 20.338 12.307 -10.158 1.00 95.88 276 GLU A CA 1
ATOM 2284 C C . GLU A 1 276 ? 20.136 13.320 -9.033 1.00 95.88 276 GLU A C 1
ATOM 2286 O O . GLU A 1 276 ? 19.344 13.074 -8.127 1.00 95.88 276 GLU A O 1
ATOM 2291 N N . LYS A 1 277 ? 20.785 14.491 -9.106 1.00 96.06 277 LYS A N 1
ATOM 2292 C CA . LYS A 1 277 ? 20.597 15.561 -8.112 1.00 96.06 277 LYS A CA 1
ATOM 2293 C C . LYS A 1 277 ? 19.145 16.034 -8.067 1.00 96.06 277 LYS A C 1
ATOM 2295 O O . LYS A 1 277 ? 18.585 16.154 -6.981 1.00 96.06 277 LYS A O 1
ATOM 2300 N N . VAL A 1 278 ? 18.514 16.256 -9.224 1.00 97.31 278 VAL A N 1
ATOM 2301 C CA . VAL A 1 278 ? 17.093 16.642 -9.300 1.00 97.31 278 VAL A CA 1
ATOM 2302 C C . VAL A 1 278 ? 16.188 15.544 -8.746 1.00 97.31 278 VAL A C 1
ATOM 2304 O O . VAL A 1 278 ? 15.304 15.837 -7.942 1.00 97.31 278 VAL A O 1
ATOM 2307 N N . PHE A 1 279 ? 16.432 14.285 -9.114 1.00 96.69 279 PHE A N 1
ATOM 2308 C CA . PHE A 1 279 ? 15.673 13.158 -8.575 1.00 96.69 279 PHE A CA 1
ATOM 2309 C C . PHE A 1 279 ? 15.798 13.061 -7.048 1.00 96.69 279 PHE A C 1
ATOM 2311 O O . PHE A 1 279 ? 14.785 12.953 -6.359 1.00 96.69 279 PHE A O 1
ATOM 2318 N N . ASN A 1 280 ? 17.012 13.188 -6.505 1.00 96.25 280 ASN A N 1
ATOM 2319 C CA . ASN A 1 280 ? 17.249 13.137 -5.064 1.00 96.25 280 ASN A CA 1
ATOM 2320 C C . ASN A 1 280 ? 16.575 14.295 -4.330 1.00 96.25 280 ASN A C 1
ATOM 2322 O O . ASN A 1 280 ? 16.006 14.068 -3.267 1.00 96.25 280 ASN A O 1
ATOM 2326 N N . MET A 1 281 ? 16.578 15.511 -4.888 1.00 96.62 281 MET A N 1
ATOM 2327 C CA . MET A 1 281 ? 15.844 16.640 -4.301 1.00 96.62 281 MET A CA 1
ATOM 2328 C C . MET A 1 281 ? 14.345 16.334 -4.175 1.00 96.62 281 MET A C 1
ATOM 2330 O O . MET A 1 281 ? 13.763 16.535 -3.109 1.00 96.62 281 MET A O 1
ATOM 2334 N N . LEU A 1 282 ? 13.729 15.794 -5.232 1.00 97.56 282 LEU A N 1
ATOM 2335 C CA . LEU A 1 282 ? 12.312 15.416 -5.215 1.00 97.56 282 LEU A CA 1
ATOM 2336 C C . LEU A 1 282 ? 12.035 14.258 -4.247 1.00 97.56 282 LEU A C 1
ATOM 2338 O O . LEU A 1 282 ? 11.054 14.297 -3.503 1.00 97.56 282 LEU A O 1
ATOM 2342 N N . TYR A 1 283 ? 12.904 13.246 -4.224 1.00 97.12 283 TYR A N 1
ATOM 2343 C CA . TYR A 1 283 ? 12.755 12.093 -3.340 1.00 97.12 283 TYR A CA 1
ATOM 2344 C C . TYR A 1 283 ? 12.921 12.472 -1.864 1.00 97.12 283 TYR A C 1
ATOM 2346 O O . TYR A 1 283 ? 12.122 12.052 -1.034 1.00 97.12 283 TYR A O 1
ATOM 2354 N N . MET A 1 284 ? 13.886 13.330 -1.524 1.00 96.62 284 MET A N 1
ATOM 2355 C CA . MET A 1 284 ? 14.049 13.836 -0.156 1.00 96.62 284 MET A CA 1
ATOM 2356 C C . MET A 1 284 ? 12.825 14.636 0.308 1.00 96.62 284 MET A C 1
ATOM 2358 O O . MET A 1 284 ? 12.374 14.448 1.437 1.00 96.62 284 MET A O 1
ATOM 2362 N N . LEU A 1 285 ? 12.234 15.469 -0.559 1.00 97.44 285 LEU A N 1
ATOM 2363 C CA . LEU A 1 285 ? 10.996 16.188 -0.237 1.00 97.44 285 LEU A CA 1
ATOM 2364 C C . LEU A 1 285 ? 9.828 15.221 0.021 1.00 97.44 285 LEU A C 1
ATOM 2366 O O . LEU A 1 285 ? 9.087 15.384 0.992 1.00 97.44 285 LEU A O 1
ATOM 2370 N N . PHE A 1 286 ? 9.692 14.185 -0.811 1.00 97.56 286 PHE A N 1
ATOM 2371 C CA . PHE A 1 286 ? 8.716 13.117 -0.600 1.00 97.56 286 PHE A CA 1
ATOM 2372 C C . PHE A 1 286 ? 8.951 12.375 0.729 1.00 97.56 286 PHE A C 1
ATOM 2374 O O . PHE A 1 286 ? 7.994 12.142 1.470 1.00 97.56 286 PHE A O 1
ATOM 2381 N N . ASN A 1 287 ? 10.205 12.069 1.075 1.00 96.88 287 ASN A N 1
ATOM 2382 C CA . ASN A 1 287 ? 10.563 11.360 2.307 1.00 96.88 287 ASN A CA 1
ATOM 2383 C C . ASN A 1 287 ? 10.205 12.156 3.564 1.00 96.88 287 ASN A C 1
ATOM 2385 O O . ASN A 1 287 ? 9.710 11.570 4.522 1.00 96.88 287 ASN A O 1
ATOM 2389 N N . ILE A 1 288 ? 10.380 13.482 3.561 1.00 96.88 288 ILE A N 1
ATOM 2390 C CA . ILE A 1 288 ? 9.946 14.335 4.681 1.00 96.88 288 ILE A CA 1
ATOM 2391 C C . ILE A 1 288 ? 8.435 14.178 4.911 1.00 96.88 288 ILE A C 1
ATOM 2393 O O . ILE A 1 288 ? 7.998 13.955 6.042 1.00 96.88 288 ILE A O 1
ATOM 2397 N N . GLY A 1 289 ? 7.637 14.228 3.840 1.00 97.38 289 GLY A N 1
ATOM 2398 C CA . GLY A 1 289 ? 6.187 14.033 3.915 1.00 97.38 289 GLY A CA 1
ATOM 2399 C C . GLY A 1 289 ? 5.792 12.625 4.369 1.00 97.38 289 GLY A C 1
ATOM 2400 O O . GLY A 1 289 ? 4.936 12.473 5.243 1.00 97.38 289 GLY A O 1
ATOM 2401 N N . LEU A 1 290 ? 6.434 11.591 3.818 1.00 96.62 290 LEU A N 1
ATOM 2402 C CA . LEU A 1 290 ? 6.165 10.196 4.170 1.00 96.62 290 LEU A CA 1
ATOM 2403 C C . LEU A 1 290 ? 6.523 9.901 5.634 1.00 96.62 290 LEU A C 1
ATOM 2405 O O . LEU A 1 290 ? 5.720 9.303 6.348 1.00 96.62 290 LEU A O 1
ATOM 2409 N N . THR A 1 291 ? 7.676 10.365 6.113 1.00 96.19 291 THR A N 1
ATOM 2410 C CA . THR A 1 291 ? 8.105 10.189 7.507 1.00 96.19 291 THR A CA 1
ATOM 2411 C C . THR A 1 291 ? 7.175 10.919 8.474 1.00 96.19 291 THR A C 1
ATOM 2413 O O . THR A 1 291 ? 6.751 10.327 9.469 1.00 96.19 291 THR A O 1
ATOM 2416 N N . ALA A 1 292 ? 6.761 12.152 8.162 1.00 97.19 292 ALA A N 1
ATOM 2417 C CA . ALA A 1 292 ? 5.768 12.874 8.960 1.00 97.19 292 ALA A CA 1
ATOM 2418 C C . ALA A 1 292 ? 4.423 12.124 9.019 1.00 97.19 292 ALA A C 1
ATOM 2420 O O . ALA A 1 292 ? 3.822 11.999 10.089 1.00 97.19 292 ALA A O 1
ATOM 2421 N N . TYR A 1 293 ? 3.976 11.564 7.890 1.00 96.56 293 TYR A N 1
ATOM 2422 C CA . TYR A 1 293 ? 2.771 10.739 7.831 1.00 96.56 293 TYR A CA 1
ATOM 2423 C C . TYR A 1 293 ? 2.892 9.472 8.691 1.00 96.56 293 TYR A C 1
ATOM 2425 O O . TYR A 1 293 ? 1.972 9.166 9.454 1.00 96.56 293 TYR A O 1
ATOM 2433 N N . ILE A 1 294 ? 4.015 8.751 8.617 1.00 96.00 294 ILE A N 1
ATOM 2434 C CA . ILE A 1 294 ? 4.257 7.540 9.417 1.00 96.00 294 ILE A CA 1
ATOM 2435 C C . ILE A 1 294 ? 4.239 7.875 10.909 1.00 96.00 294 ILE A C 1
ATOM 2437 O O . ILE A 1 294 ? 3.499 7.234 11.658 1.00 96.00 294 ILE A O 1
ATOM 2441 N N . ILE A 1 295 ? 4.989 8.898 11.332 1.00 95.81 295 ILE A N 1
ATOM 2442 C CA . ILE A 1 295 ? 5.047 9.329 12.736 1.00 95.81 295 ILE A CA 1
ATOM 2443 C C . ILE A 1 295 ? 3.649 9.716 13.224 1.00 95.81 295 ILE A C 1
ATOM 2445 O O . ILE A 1 295 ? 3.197 9.190 14.238 1.00 95.81 295 ILE A O 1
ATOM 2449 N N . GLY A 1 296 ? 2.914 10.547 12.478 1.00 96.50 296 GLY A N 1
ATOM 2450 C CA . GLY A 1 296 ? 1.566 10.971 12.867 1.00 96.50 296 GLY A CA 1
ATOM 2451 C C . GLY A 1 296 ? 0.583 9.805 13.022 1.00 96.50 296 GLY A C 1
ATOM 2452 O O . GLY A 1 296 ? -0.199 9.765 13.976 1.00 96.50 296 GLY A O 1
ATOM 2453 N N . ASN A 1 297 ? 0.643 8.813 12.128 1.00 94.38 297 ASN A N 1
ATOM 2454 C CA . ASN A 1 297 ? -0.184 7.612 12.246 1.00 94.38 297 ASN A CA 1
ATOM 2455 C C . ASN A 1 297 ? 0.229 6.735 13.436 1.00 94.38 297 ASN A C 1
ATOM 2457 O O . ASN A 1 297 ? -0.647 6.228 14.137 1.00 94.38 297 ASN A O 1
ATOM 2461 N N . MET A 1 298 ? 1.531 6.562 13.676 1.00 93.56 298 MET A N 1
ATOM 2462 C CA . MET A 1 298 ? 2.039 5.806 14.824 1.00 93.56 298 MET A CA 1
ATOM 2463 C C . MET A 1 298 ? 1.637 6.461 16.145 1.00 93.56 298 MET A C 1
ATOM 2465 O O . MET A 1 298 ? 1.127 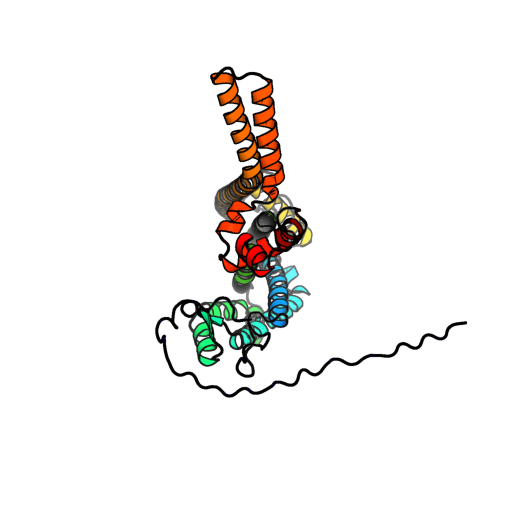5.778 17.030 1.00 93.56 298 MET A O 1
ATOM 2469 N N . THR A 1 299 ? 1.772 7.782 16.267 1.00 94.25 299 THR A N 1
ATOM 2470 C CA . THR A 1 299 ? 1.325 8.524 17.452 1.00 94.25 299 THR A CA 1
ATOM 2471 C C . THR A 1 299 ? -0.171 8.345 17.685 1.00 94.25 299 THR A C 1
ATOM 2473 O O . THR A 1 299 ? -0.571 8.044 18.805 1.00 94.25 299 THR A O 1
ATOM 2476 N N . ASN A 1 300 ? -1.002 8.459 16.643 1.00 92.81 300 ASN A N 1
ATOM 2477 C CA . ASN A 1 300 ? -2.447 8.250 16.758 1.00 92.81 300 ASN A CA 1
ATOM 2478 C C . ASN A 1 300 ? -2.777 6.838 17.283 1.00 92.81 300 ASN A C 1
ATOM 2480 O O . ASN A 1 300 ? -3.557 6.697 18.224 1.00 92.81 300 ASN A O 1
ATOM 2484 N N . LEU A 1 301 ? -2.122 5.805 16.744 1.00 90.88 301 LEU A N 1
ATOM 2485 C CA . LEU A 1 301 ? -2.292 4.422 17.194 1.00 90.88 301 LEU A CA 1
ATOM 2486 C C . LEU A 1 301 ? -1.865 4.210 18.653 1.00 90.88 301 LEU A C 1
ATOM 2488 O O . LEU A 1 301 ? -2.589 3.567 19.415 1.00 90.88 301 LEU A O 1
ATOM 2492 N N . ILE A 1 302 ? -0.717 4.762 19.052 1.00 91.62 302 ILE A N 1
ATOM 2493 C CA . ILE A 1 302 ? -0.199 4.652 20.424 1.00 91.62 302 ILE A CA 1
ATOM 2494 C C . ILE A 1 302 ? -1.130 5.364 21.405 1.00 91.62 302 ILE A C 1
ATOM 2496 O O . ILE A 1 302 ? -1.475 4.796 22.441 1.00 91.62 302 ILE A O 1
ATOM 2500 N N . VAL A 1 303 ? -1.579 6.577 21.066 1.00 91.31 303 VAL A N 1
ATOM 2501 C CA . VAL A 1 303 ? -2.527 7.336 21.889 1.00 91.31 303 VAL A CA 1
ATOM 2502 C C . VAL A 1 303 ? -3.800 6.525 22.086 1.00 91.31 303 VAL A C 1
ATOM 2504 O O . VAL A 1 303 ? -4.172 6.298 23.234 1.00 91.31 303 VAL A O 1
ATOM 2507 N N . HIS A 1 304 ? -4.405 6.006 21.009 1.00 86.12 304 HIS A N 1
ATOM 2508 C CA . HIS A 1 304 ? -5.605 5.165 21.089 1.00 86.12 304 HIS A CA 1
ATOM 2509 C C . HIS A 1 304 ? -5.410 3.925 21.966 1.00 86.12 304 HIS A C 1
ATOM 2511 O O . HIS A 1 304 ? -6.280 3.610 22.776 1.00 86.12 304 HIS A O 1
ATOM 2517 N N . SER A 1 305 ? -4.261 3.253 21.861 1.00 84.94 305 SER A N 1
ATOM 2518 C CA . SER A 1 305 ? -3.958 2.083 22.691 1.00 84.94 305 SER A CA 1
ATOM 2519 C C . SER A 1 305 ? -3.783 2.427 24.176 1.00 84.94 305 SER A C 1
ATOM 2521 O O . SER A 1 305 ? -4.006 1.567 25.028 1.00 84.94 305 SER A O 1
ATOM 2523 N N . ALA A 1 306 ? -3.373 3.655 24.503 1.00 88.19 306 ALA A N 1
ATOM 2524 C CA . ALA A 1 306 ? -3.091 4.087 25.870 1.00 88.19 306 ALA A CA 1
ATOM 2525 C C . ALA A 1 306 ? -4.269 4.802 26.562 1.00 88.19 306 ALA A C 1
ATOM 2527 O O . ALA A 1 306 ? -4.227 4.953 27.787 1.00 88.19 306 ALA A O 1
ATOM 2528 N N . VAL A 1 307 ? -5.319 5.215 25.829 1.00 87.62 307 VAL A N 1
ATOM 2529 C CA . VAL A 1 307 ? -6.435 6.037 26.360 1.00 87.62 307 VAL A CA 1
ATOM 2530 C C . VAL A 1 307 ? -7.022 5.463 27.647 1.00 87.62 307 VAL A C 1
ATOM 2532 O O . VAL A 1 307 ? -7.191 6.197 28.617 1.00 87.62 307 VAL A O 1
ATOM 2535 N N . ARG A 1 308 ? -7.295 4.155 27.692 1.00 81.38 308 ARG A N 1
ATOM 2536 C CA . ARG A 1 308 ? -7.932 3.508 28.852 1.00 81.38 308 ARG A CA 1
ATOM 2537 C C . ARG A 1 308 ? -7.083 3.621 30.116 1.00 81.38 308 ARG A C 1
ATOM 2539 O O . ARG A 1 308 ? -7.569 4.036 31.165 1.00 81.38 308 ARG A O 1
ATOM 2546 N N . THR A 1 309 ? -5.803 3.275 30.009 1.00 86.62 309 THR A N 1
ATOM 2547 C CA . THR A 1 309 ? -4.862 3.329 31.135 1.00 86.62 309 THR A CA 1
ATOM 2548 C C . THR A 1 309 ? -4.652 4.767 31.603 1.00 86.62 309 THR A C 1
ATOM 2550 O O . THR A 1 309 ? -4.589 5.020 32.807 1.00 86.62 309 THR A O 1
ATOM 2553 N N . LEU A 1 310 ? -4.590 5.717 30.665 1.00 88.25 310 LEU A N 1
ATOM 2554 C CA . LEU A 1 310 ? -4.490 7.142 30.974 1.00 88.25 310 LEU A CA 1
ATOM 2555 C C . LEU A 1 310 ? -5.739 7.653 31.698 1.00 88.25 310 LEU A C 1
ATOM 2557 O O . LEU A 1 310 ? -5.611 8.318 32.723 1.00 88.25 310 LEU A O 1
ATOM 2561 N N . PHE A 1 311 ? -6.935 7.297 31.227 1.00 88.19 311 PHE A N 1
ATOM 2562 C CA . PHE A 1 311 ? -8.193 7.673 31.870 1.00 88.19 311 PHE A CA 1
ATOM 2563 C C . PHE A 1 311 ? -8.293 7.116 33.295 1.00 88.19 311 PHE A C 1
ATOM 2565 O O . PHE A 1 311 ? -8.567 7.872 34.227 1.00 88.19 311 PHE A O 1
ATOM 2572 N N . MET A 1 312 ? -7.977 5.830 33.488 1.00 87.69 312 MET A N 1
ATOM 2573 C CA . MET A 1 312 ? -7.929 5.201 34.812 1.00 87.69 312 MET A CA 1
ATOM 2574 C C . MET A 1 312 ? -6.989 5.952 35.760 1.00 87.69 312 MET A C 1
ATOM 2576 O O . MET A 1 312 ? -7.369 6.302 36.879 1.00 87.69 312 MET A O 1
ATOM 2580 N N . ARG A 1 313 ? -5.758 6.229 35.313 1.00 89.88 313 ARG A N 1
ATOM 2581 C CA . ARG A 1 313 ? -4.752 6.919 36.128 1.00 89.88 313 ARG A CA 1
ATOM 2582 C C . ARG A 1 313 ? -5.178 8.348 36.473 1.00 89.88 313 ARG A C 1
ATOM 2584 O O . ARG A 1 313 ? -5.004 8.769 37.613 1.00 89.88 313 ARG A O 1
ATOM 2591 N N . ASN A 1 314 ? -5.766 9.068 35.520 1.00 92.94 314 ASN A N 1
ATOM 2592 C CA . ASN A 1 314 ? -6.270 10.423 35.738 1.00 92.94 314 ASN A CA 1
ATOM 2593 C C . ASN A 1 314 ? -7.431 10.443 36.741 1.00 92.94 314 ASN A C 1
ATOM 2595 O O . ASN A 1 314 ? -7.411 11.248 37.668 1.00 92.94 314 ASN A O 1
ATOM 2599 N N . ALA A 1 315 ? -8.390 9.521 36.619 1.00 90.62 315 ALA A N 1
ATOM 2600 C CA . ALA A 1 315 ? -9.513 9.413 37.549 1.00 90.62 315 ALA A CA 1
ATOM 2601 C C . ALA A 1 315 ? -9.054 9.106 38.987 1.00 90.62 315 ALA A C 1
ATOM 2603 O O . ALA A 1 315 ? -9.530 9.727 39.937 1.00 90.62 315 ALA A O 1
ATOM 2604 N N . ILE A 1 316 ? -8.089 8.193 39.150 1.00 91.56 316 ILE A N 1
ATOM 2605 C CA . ILE A 1 316 ? -7.483 7.883 40.456 1.00 91.56 316 ILE A CA 1
ATOM 2606 C C . ILE A 1 316 ? -6.797 9.122 41.050 1.00 91.56 316 ILE A C 1
ATOM 2608 O O . ILE A 1 316 ? -7.006 9.441 42.222 1.00 91.56 316 ILE A O 1
ATOM 2612 N 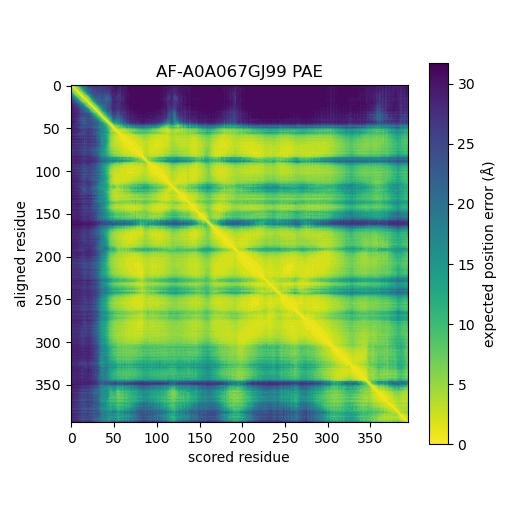N . ASN A 1 317 ? -6.011 9.844 40.249 1.00 93.88 317 ASN A N 1
ATOM 2613 C CA . ASN A 1 317 ? -5.307 11.044 40.701 1.00 93.88 317 ASN A CA 1
ATOM 2614 C C . ASN A 1 317 ? -6.266 12.162 41.138 1.00 93.88 317 ASN A C 1
ATOM 2616 O O . ASN A 1 317 ? -6.017 12.814 42.152 1.00 93.88 317 ASN A O 1
ATOM 2620 N N . GLU A 1 318 ? -7.365 12.374 40.415 1.00 94.19 318 GLU A N 1
ATOM 2621 C CA . GLU A 1 318 ? -8.378 13.374 40.773 1.00 94.19 318 GLU A CA 1
ATOM 2622 C C . GLU A 1 318 ? -9.040 13.070 42.120 1.00 94.19 318 GLU A C 1
ATOM 2624 O O . GLU A 1 318 ? -9.178 13.952 42.969 1.00 94.19 318 GLU A O 1
ATOM 2629 N N . ILE A 1 319 ? -9.374 11.804 42.360 1.00 92.25 319 ILE A N 1
ATOM 2630 C CA . ILE A 1 319 ? -9.981 11.357 43.617 1.00 92.25 319 ILE A CA 1
ATOM 2631 C C . ILE A 1 319 ? -9.007 11.495 44.788 1.00 92.25 319 ILE A C 1
ATOM 2633 O O . ILE A 1 319 ? -9.380 11.990 45.853 1.00 92.25 319 ILE A O 1
ATOM 2637 N N . LEU A 1 320 ? -7.743 11.127 44.584 1.00 92.31 320 LEU A N 1
ATOM 2638 C CA . LEU A 1 320 ? -6.694 11.327 45.583 1.00 92.31 320 LEU A CA 1
ATOM 2639 C C . LEU A 1 320 ? -6.495 12.807 45.916 1.00 92.31 320 LEU A C 1
ATOM 2641 O O . LEU A 1 320 ? -6.345 13.162 47.087 1.00 92.31 320 LEU A O 1
ATOM 2645 N N . ARG A 1 321 ? -6.527 13.672 44.897 1.00 94.56 321 ARG A N 1
ATOM 2646 C CA . ARG A 1 321 ? -6.418 15.125 45.058 1.00 94.56 321 ARG A CA 1
ATOM 2647 C C . ARG A 1 321 ? -7.613 15.701 45.815 1.00 94.56 321 ARG A C 1
ATOM 2649 O O . ARG A 1 321 ? -7.426 16.557 46.675 1.00 94.56 321 ARG A O 1
ATOM 2656 N N . TYR A 1 322 ? -8.823 15.224 45.535 1.00 94.44 322 TYR A N 1
ATOM 2657 C CA . TYR A 1 322 ? -10.018 15.587 46.296 1.00 94.44 322 TYR A CA 1
ATOM 2658 C C . TYR A 1 322 ? -9.885 15.176 47.768 1.00 94.44 322 TYR A C 1
ATOM 2660 O O . TYR A 1 322 ? -10.127 15.987 48.664 1.00 94.44 322 TYR A O 1
ATOM 2668 N N . GLY A 1 323 ? -9.434 13.943 48.018 1.00 94.25 323 GLY A N 1
ATOM 2669 C CA . GLY A 1 323 ? -9.240 13.427 49.368 1.00 94.25 323 GLY A CA 1
ATOM 2670 C C . GLY A 1 323 ? -8.201 14.208 50.170 1.00 94.25 323 GLY A C 1
ATOM 2671 O O . GLY A 1 323 ? -8.454 14.546 51.325 1.00 94.25 323 GLY A O 1
ATOM 2672 N N . SER A 1 324 ? -7.066 14.562 49.557 1.00 92.88 324 SER A N 1
ATOM 2673 C CA . SER A 1 324 ? -6.030 15.348 50.237 1.00 92.88 324 SER A CA 1
ATOM 2674 C C . SER A 1 324 ? -6.471 16.790 50.495 1.00 92.88 324 SER A C 1
ATOM 2676 O O . SER A 1 324 ? -6.279 17.298 51.600 1.00 92.88 324 SER A O 1
ATOM 2678 N N . LYS A 1 325 ? -7.123 17.437 49.519 1.00 96.06 325 LYS A N 1
ATOM 2679 C CA . LYS A 1 325 ? -7.603 18.822 49.635 1.00 96.06 325 LYS A CA 1
ATOM 2680 C C . LYS A 1 325 ? -8.611 18.987 50.771 1.00 96.06 325 LYS A C 1
ATOM 2682 O O . LYS A 1 325 ? -8.545 19.970 51.502 1.00 96.06 325 LYS A O 1
ATOM 2687 N N . ASN A 1 326 ? -9.498 18.010 50.938 1.00 96.31 326 ASN A N 1
ATOM 2688 C CA . ASN A 1 326 ? -10.522 18.022 51.982 1.00 96.31 326 ASN A CA 1
ATOM 2689 C C . ASN A 1 326 ? -10.073 17.346 53.286 1.00 96.31 326 ASN A C 1
ATOM 2691 O O . ASN A 1 326 ? -10.881 17.215 54.199 1.00 96.31 326 ASN A O 1
ATOM 2695 N N . ARG A 1 327 ? -8.798 16.933 53.386 1.00 94.50 327 ARG A N 1
ATOM 2696 C CA . ARG A 1 327 ? -8.214 16.272 54.567 1.00 94.50 327 ARG A CA 1
ATOM 2697 C C . ARG A 1 327 ? -9.035 15.061 55.034 1.00 94.50 327 ARG A C 1
ATOM 2699 O O . ARG A 1 327 ? -9.292 14.901 56.225 1.00 94.50 327 ARG A O 1
ATOM 2706 N N . LEU A 1 328 ? -9.466 14.225 54.087 1.00 95.94 328 LEU A N 1
ATOM 2707 C CA . LEU A 1 328 ? -10.225 13.017 54.405 1.00 95.94 328 LEU A CA 1
ATOM 2708 C C . LEU A 1 328 ? -9.364 12.024 55.211 1.00 95.94 328 LEU A C 1
ATOM 2710 O O . LEU A 1 328 ? -8.160 11.925 54.955 1.00 95.94 328 LEU A O 1
ATOM 2714 N N . PRO A 1 329 ? -9.966 11.253 56.137 1.00 95.56 329 PRO A N 1
ATOM 2715 C CA . PRO A 1 329 ? -9.272 10.185 56.846 1.00 95.56 329 PRO A CA 1
ATOM 2716 C C . PRO A 1 329 ? -8.693 9.149 55.881 1.00 95.56 329 PRO A C 1
ATOM 2718 O O . PRO A 1 329 ? -9.283 8.850 54.839 1.00 95.56 329 PRO A O 1
ATOM 2721 N N . GLU A 1 330 ? -7.566 8.553 56.259 1.00 91.88 330 GLU A N 1
ATOM 2722 C CA . GLU A 1 330 ? -6.842 7.609 55.405 1.00 91.88 330 GLU A CA 1
ATOM 2723 C C . GLU A 1 330 ? -7.693 6.394 55.007 1.00 91.88 330 GLU A C 1
ATOM 2725 O O . GLU A 1 330 ? -7.726 6.040 53.830 1.00 91.88 330 GLU A O 1
ATOM 2730 N N . GLY A 1 331 ? -8.497 5.859 55.933 1.00 94.44 331 GLY A N 1
ATOM 2731 C CA . GLY A 1 331 ? -9.413 4.753 55.637 1.00 94.44 331 GLY A CA 1
ATOM 2732 C C . GLY A 1 331 ? -10.461 5.082 54.565 1.00 94.44 331 GLY A C 1
ATOM 2733 O O . GLY A 1 331 ? -10.757 4.244 53.717 1.00 94.44 331 GLY A O 1
ATOM 2734 N N . LEU A 1 332 ? -10.983 6.317 54.529 1.00 93.94 332 LEU A N 1
ATOM 2735 C CA . LEU A 1 332 ? -11.937 6.726 53.489 1.00 93.94 332 LEU A CA 1
ATOM 2736 C C . LEU A 1 332 ? -11.239 6.854 52.128 1.00 93.94 332 LEU A C 1
ATOM 2738 O O . LEU A 1 332 ? -11.782 6.441 51.106 1.00 93.94 332 LEU A O 1
ATOM 2742 N N . ARG A 1 333 ? -10.005 7.370 52.110 1.00 90.94 333 ARG A N 1
ATOM 2743 C CA . ARG A 1 333 ? -9.186 7.465 50.892 1.00 90.94 333 ARG A CA 1
ATOM 2744 C C . ARG A 1 333 ? -8.875 6.084 50.312 1.00 90.94 333 ARG A C 1
ATOM 2746 O O . ARG A 1 333 ? -8.958 5.906 49.098 1.00 90.94 333 ARG A O 1
ATOM 2753 N N . GLU A 1 334 ? -8.548 5.112 51.159 1.00 93.19 334 GLU A N 1
ATOM 2754 C CA . GLU A 1 334 ? -8.326 3.724 50.742 1.00 93.19 334 GLU A CA 1
ATOM 2755 C C . GLU A 1 334 ? -9.595 3.086 50.173 1.00 93.19 334 GLU A C 1
ATOM 2757 O O . GLU A 1 334 ? -9.541 2.478 49.104 1.00 93.19 334 GLU A O 1
ATOM 2762 N N . GLN A 1 335 ? -10.752 3.288 50.814 1.00 94.19 335 GLN A N 1
ATOM 2763 C CA . GLN A 1 335 ? -12.039 2.810 50.295 1.00 94.19 335 GLN A CA 1
ATOM 2764 C C . GLN A 1 335 ? -12.365 3.408 48.921 1.00 94.19 335 GLN A C 1
ATOM 2766 O O . GLN A 1 335 ? -12.770 2.680 48.012 1.00 94.19 335 GLN A O 1
ATOM 2771 N N . MET A 1 336 ? -12.141 4.714 48.738 1.00 93.31 336 MET A N 1
ATOM 2772 C CA . MET A 1 336 ? -12.329 5.382 47.446 1.00 93.31 336 MET A CA 1
ATOM 2773 C C . MET A 1 336 ? -11.412 4.791 46.366 1.00 93.31 336 MET A C 1
ATOM 2775 O O . MET A 1 336 ? -11.866 4.505 45.258 1.00 93.31 336 MET A O 1
ATOM 2779 N N . LEU A 1 337 ? -10.132 4.570 46.682 1.00 91.94 337 LEU A N 1
ATOM 2780 C CA . LEU A 1 337 ? -9.171 3.959 45.760 1.00 91.94 337 LEU A CA 1
ATOM 2781 C C . LEU A 1 337 ? -9.558 2.529 45.383 1.00 91.94 337 LEU A C 1
ATOM 2783 O O . LEU A 1 337 ? -9.581 2.201 44.196 1.00 91.94 337 LEU A O 1
ATOM 2787 N N . ALA A 1 338 ? -9.880 1.699 46.375 1.00 92.06 338 ALA A N 1
ATOM 2788 C CA . ALA A 1 338 ? -10.264 0.309 46.169 1.00 92.06 338 ALA A CA 1
ATOM 2789 C C . ALA A 1 338 ? -11.528 0.208 45.305 1.00 92.06 338 ALA A C 1
ATOM 2791 O O . ALA A 1 338 ? -11.564 -0.578 44.357 1.00 92.06 338 ALA A O 1
ATOM 2792 N N . HIS A 1 339 ? -12.531 1.053 45.569 1.00 90.12 339 HIS A N 1
ATOM 2793 C CA . HIS A 1 339 ? -13.744 1.117 44.759 1.00 90.12 339 HIS A CA 1
ATOM 2794 C C . HIS A 1 339 ? -13.437 1.482 43.302 1.00 90.12 339 HIS A C 1
ATOM 2796 O O . HIS A 1 339 ? -13.929 0.827 42.386 1.00 90.12 339 HIS A O 1
ATOM 2802 N N . MET A 1 340 ? -12.585 2.481 43.063 1.00 88.50 340 MET A N 1
ATOM 2803 C CA . MET A 1 340 ? -12.230 2.891 41.702 1.00 88.50 340 MET A CA 1
ATOM 2804 C C . MET A 1 340 ? -11.406 1.844 40.962 1.00 88.50 340 MET A C 1
ATOM 2806 O O . MET A 1 340 ? -11.662 1.585 39.788 1.00 88.50 340 MET A O 1
ATOM 2810 N N . GLN A 1 341 ? -10.435 1.222 41.628 1.00 87.75 341 GLN A N 1
ATOM 2811 C CA . GLN A 1 341 ? -9.651 0.133 41.046 1.00 87.75 341 GLN A CA 1
ATOM 2812 C C . GLN A 1 341 ? -10.542 -1.051 40.680 1.00 87.75 341 GLN A C 1
ATOM 2814 O O . GLN A 1 341 ? -10.418 -1.583 39.576 1.00 87.75 341 GLN A O 1
ATOM 2819 N N . LEU A 1 342 ? -11.466 -1.429 41.569 1.00 88.06 342 LEU A N 1
ATOM 2820 C CA . LEU A 1 342 ? -12.448 -2.467 41.287 1.00 88.06 342 LEU A CA 1
ATOM 2821 C C . LEU A 1 342 ? -13.309 -2.068 40.093 1.00 88.06 342 LEU A C 1
ATOM 2823 O O . LEU A 1 342 ? -13.376 -2.838 39.142 1.00 88.06 342 LEU A O 1
ATOM 2827 N N . ARG A 1 343 ? -13.864 -0.847 40.094 1.00 85.50 343 ARG A N 1
ATOM 2828 C CA . ARG A 1 343 ? -14.671 -0.309 38.995 1.00 85.50 343 ARG A CA 1
ATOM 2829 C C . ARG A 1 343 ? -13.933 -0.393 37.667 1.00 85.50 343 ARG A C 1
ATOM 2831 O O . ARG A 1 343 ? -14.532 -0.848 36.708 1.00 85.50 343 ARG A O 1
ATOM 2838 N N . PHE A 1 344 ? -12.660 -0.003 37.589 1.00 84.62 344 PHE A N 1
ATOM 2839 C CA . PHE A 1 344 ? -11.881 -0.074 36.345 1.00 84.62 344 PHE A CA 1
ATOM 2840 C C . PHE A 1 344 ? -11.518 -1.500 35.932 1.00 84.62 344 PHE A C 1
ATOM 2842 O O . PHE A 1 344 ? -11.476 -1.791 34.738 1.00 84.62 344 PHE A O 1
ATOM 2849 N N . LYS A 1 345 ? -11.300 -2.395 36.899 1.00 83.81 345 LYS A N 1
ATOM 2850 C CA . LYS A 1 345 ? -11.077 -3.820 36.640 1.00 83.81 345 LYS A CA 1
ATOM 2851 C C . LYS A 1 345 ? -12.347 -4.501 36.120 1.00 83.81 345 LYS A C 1
ATOM 2853 O O . LYS A 1 345 ? -12.263 -5.315 35.212 1.00 83.81 345 LYS A O 1
ATOM 2858 N N . THR A 1 346 ? -13.519 -4.141 36.644 1.00 80.69 346 THR A N 1
ATOM 2859 C CA . THR A 1 346 ? -14.824 -4.623 36.158 1.00 80.69 346 THR A CA 1
ATOM 2860 C C . THR A 1 346 ? -15.333 -3.851 34.939 1.00 80.69 346 THR A C 1
ATOM 2862 O O . THR A 1 346 ? -16.146 -4.378 34.191 1.00 80.69 346 THR A O 1
ATOM 2865 N N . ALA A 1 347 ? -14.838 -2.636 34.685 1.00 66.81 347 ALA A N 1
ATOM 2866 C CA . ALA A 1 347 ? -15.183 -1.830 33.511 1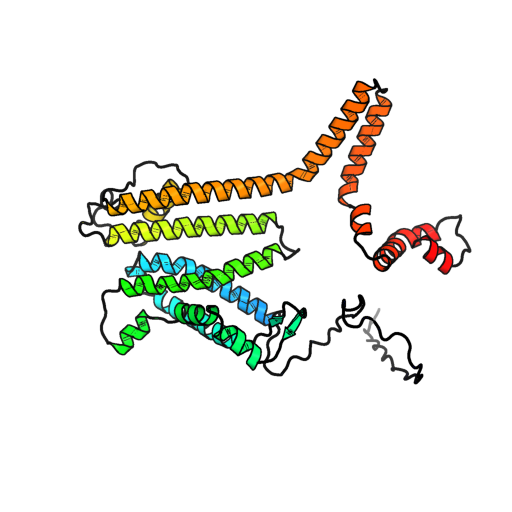.00 66.81 347 ALA A CA 1
ATOM 2867 C C . ALA A 1 347 ? -14.645 -2.413 32.198 1.00 66.81 347 ALA A C 1
ATOM 2869 O O . ALA A 1 347 ? -15.077 -1.971 31.137 1.00 66.81 347 ALA A O 1
ATOM 2870 N N . GLU A 1 348 ? -13.787 -3.444 32.237 1.00 57.16 348 GLU A N 1
ATOM 2871 C CA . GLU A 1 348 ? -13.543 -4.305 31.068 1.00 57.16 348 GLU A CA 1
ATOM 2872 C C . GLU A 1 348 ? -14.830 -4.886 30.473 1.00 57.16 348 GLU A C 1
ATOM 2874 O O . GLU A 1 348 ? -14.839 -5.272 29.309 1.00 57.16 348 GLU A O 1
ATOM 2879 N N . LEU A 1 349 ? -15.921 -4.894 31.242 1.00 57.50 349 LEU A N 1
ATOM 2880 C CA . LEU A 1 349 ? -17.213 -5.405 30.818 1.00 57.50 349 LEU A CA 1
ATOM 2881 C C . LEU A 1 349 ? -18.185 -4.333 30.293 1.00 57.50 349 LEU A C 1
ATOM 2883 O O . LEU A 1 349 ? -19.263 -4.744 29.885 1.00 57.50 349 LEU A O 1
ATOM 2887 N N . GLN A 1 350 ? -17.855 -3.023 30.308 1.00 60.44 350 GLN A N 1
ATOM 2888 C CA . GLN A 1 350 ? -18.692 -1.880 29.843 1.00 60.44 350 GLN A CA 1
ATOM 2889 C C . GLN A 1 350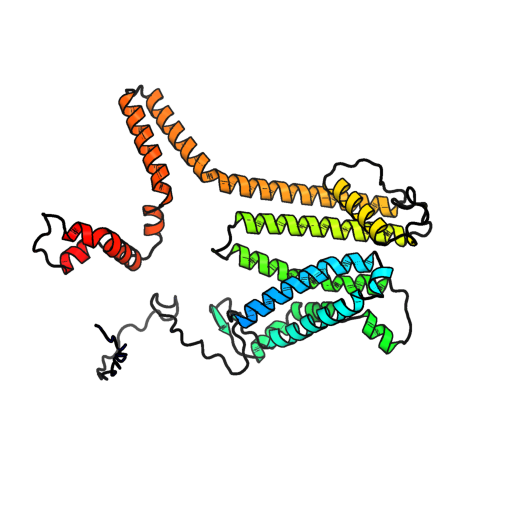 ? -20.219 -2.134 29.869 1.00 60.44 350 GLN A C 1
ATOM 2891 O O . GLN A 1 350 ? -20.920 -1.871 28.896 1.00 60.44 350 GLN A O 1
ATOM 2896 N N . GLN A 1 351 ? -20.751 -2.695 30.960 1.00 62.19 351 GLN A N 1
ATOM 2897 C CA . GLN A 1 351 ? -22.097 -3.271 30.916 1.00 62.19 351 GLN A CA 1
ATOM 2898 C C . GLN A 1 351 ? -23.168 -2.198 30.712 1.00 62.19 351 GLN A C 1
ATOM 2900 O O . GLN A 1 351 ? -24.093 -2.427 29.952 1.00 62.19 351 GLN A O 1
ATOM 2905 N N . GLU A 1 352 ? -23.044 -1.025 31.332 1.00 66.38 352 GLU A N 1
ATOM 2906 C CA . GLU A 1 352 ? -24.087 0.008 31.255 1.00 66.38 352 GLU A CA 1
ATOM 2907 C C . GLU A 1 352 ? -24.144 0.695 29.884 1.00 66.38 352 GLU A C 1
ATOM 2909 O O . GLU A 1 352 ? -25.188 0.644 29.242 1.00 66.38 352 GLU A O 1
ATOM 2914 N N . GLU A 1 353 ? -23.029 1.242 29.383 1.00 72.06 353 GLU A N 1
ATOM 2915 C CA . GLU A 1 353 ? -22.991 1.919 28.071 1.00 72.06 353 GLU A CA 1
ATOM 2916 C C . GLU A 1 353 ? -23.381 0.972 26.925 1.00 72.06 353 GLU A C 1
ATOM 2918 O O . GLU A 1 353 ? -24.185 1.325 26.064 1.00 72.06 353 GLU A O 1
ATOM 2923 N N . VAL A 1 354 ? -22.881 -0.271 26.939 1.00 75.00 354 VAL A N 1
ATOM 2924 C CA . VAL A 1 354 ? -23.211 -1.256 25.896 1.00 75.00 354 VAL A CA 1
ATOM 2925 C C . VAL A 1 354 ? -24.689 -1.652 25.951 1.00 75.00 354 VAL A C 1
ATOM 2927 O O . VAL A 1 354 ? -25.295 -1.898 24.910 1.00 75.00 354 VAL A O 1
ATOM 2930 N N . LEU A 1 355 ? -25.295 -1.722 27.141 1.00 79.62 355 LEU A N 1
ATOM 2931 C CA . LEU A 1 355 ? -26.717 -2.045 27.284 1.00 79.62 355 LEU A CA 1
ATOM 2932 C C . LEU A 1 355 ? -27.640 -0.879 26.893 1.00 79.62 355 LEU A C 1
ATOM 2934 O O . LEU A 1 355 ? -28.795 -1.140 26.543 1.00 79.62 355 LEU A O 1
ATOM 2938 N N . GLU A 1 356 ? -27.169 0.370 26.941 1.00 83.06 356 GLU A N 1
ATOM 2939 C CA . GLU A 1 356 ? -27.933 1.555 26.523 1.00 83.06 356 GLU A CA 1
ATOM 2940 C C . GLU A 1 356 ? -28.085 1.662 25.001 1.00 83.06 356 GLU A C 1
ATOM 2942 O O . GLU A 1 356 ? -29.178 1.979 24.525 1.00 83.06 356 GLU A O 1
ATOM 2947 N N . ASP A 1 357 ? -27.044 1.312 24.240 1.00 84.81 357 ASP A N 1
ATOM 2948 C CA . ASP A 1 357 ? -27.075 1.307 22.768 1.00 84.81 357 ASP A CA 1
ATOM 2949 C C . ASP A 1 357 ? -27.970 0.194 22.187 1.00 84.81 357 ASP A C 1
ATOM 2951 O O . ASP A 1 357 ? -28.364 0.224 21.015 1.00 84.81 357 ASP A O 1
ATOM 2955 N N . LEU A 1 358 ? -28.310 -0.815 22.997 1.00 87.56 358 LEU A N 1
ATOM 2956 C CA . LEU A 1 358 ? -29.116 -1.950 22.566 1.00 87.56 358 LEU A CA 1
ATOM 2957 C C . LEU A 1 358 ? -30.628 -1.655 22.641 1.00 87.56 358 LEU A C 1
ATOM 2959 O O . LEU A 1 358 ? -31.135 -1.130 23.638 1.00 87.56 358 LEU A O 1
ATOM 2963 N N . PRO A 1 359 ? -31.416 -2.100 21.639 1.00 91.75 359 PRO A N 1
ATOM 2964 C CA . PRO A 1 359 ? -32.871 -2.057 21.705 1.00 91.75 359 PRO A CA 1
ATOM 2965 C C . PRO A 1 359 ? -33.408 -2.716 22.980 1.00 91.75 359 PRO A C 1
ATOM 2967 O O . PRO A 1 359 ? -32.931 -3.773 23.402 1.00 91.75 359 PRO A O 1
ATOM 2970 N N . LYS A 1 360 ? -34.479 -2.145 23.550 1.00 87.44 360 LYS A N 1
ATOM 2971 C CA . LYS A 1 360 ? -35.099 -2.623 24.802 1.00 87.44 360 LYS A CA 1
ATOM 2972 C C . LYS A 1 360 ? -35.385 -4.132 24.804 1.00 87.44 360 LYS A C 1
ATOM 2974 O O . LYS A 1 360 ? -35.203 -4.778 25.828 1.00 87.44 360 LYS A O 1
ATOM 2979 N N . ALA A 1 361 ? -35.787 -4.700 23.666 1.00 88.12 361 ALA A N 1
ATOM 2980 C CA . ALA A 1 361 ? -36.048 -6.134 23.533 1.00 88.12 361 ALA A CA 1
ATOM 2981 C C . ALA A 1 361 ? -34.789 -7.003 23.734 1.00 88.12 361 ALA A C 1
ATOM 2983 O O . ALA A 1 361 ? -34.852 -8.025 24.418 1.00 88.12 361 ALA A O 1
ATOM 2984 N N . ILE A 1 362 ? -33.644 -6.586 23.180 1.00 89.81 362 ILE A N 1
ATOM 2985 C CA . ILE A 1 362 ? -32.371 -7.310 23.316 1.00 89.81 362 ILE A CA 1
ATOM 2986 C C . ILE A 1 362 ? -31.871 -7.199 24.757 1.00 89.81 362 ILE A C 1
ATOM 2988 O O . ILE A 1 362 ? -31.558 -8.215 25.370 1.00 89.81 362 ILE A O 1
ATOM 2992 N N . ARG A 1 363 ? -31.891 -5.992 25.334 1.00 88.50 363 ARG A N 1
ATOM 2993 C CA . ARG A 1 363 ? -31.522 -5.762 26.739 1.00 88.50 363 ARG A CA 1
ATOM 2994 C C . ARG A 1 363 ? -32.368 -6.594 27.704 1.00 88.50 363 ARG A C 1
ATOM 2996 O O . ARG A 1 363 ? -31.813 -7.276 28.554 1.00 88.50 363 ARG A O 1
ATOM 3003 N N . SER A 1 364 ? -33.688 -6.608 27.521 1.00 86.56 364 SER A N 1
ATOM 3004 C CA . SER A 1 364 ? -34.595 -7.434 28.326 1.00 86.56 364 SER A CA 1
ATOM 3005 C C . SER A 1 364 ? -34.262 -8.927 28.218 1.00 86.56 364 SER A C 1
ATOM 3007 O O . SER A 1 364 ? -34.256 -9.629 29.227 1.00 86.56 364 SER A O 1
ATOM 3009 N N . SER A 1 365 ? -33.923 -9.409 27.018 1.00 88.81 365 SER A N 1
ATOM 3010 C CA . SER A 1 365 ? -33.523 -10.808 26.806 1.00 88.81 365 SER A CA 1
ATOM 3011 C C . SER A 1 365 ? -32.202 -11.144 27.511 1.00 88.81 365 SER A C 1
ATOM 3013 O O . SER A 1 365 ? -32.087 -12.204 28.126 1.00 88.81 365 SER A O 1
ATOM 3015 N N . ILE A 1 366 ? -31.222 -10.231 27.472 1.00 88.88 366 ILE A N 1
ATOM 3016 C CA . ILE A 1 366 ? -29.945 -10.366 28.192 1.00 88.88 366 ILE A CA 1
ATOM 3017 C C . ILE A 1 366 ? -30.192 -10.422 29.703 1.00 88.88 366 ILE A C 1
ATOM 3019 O O . ILE A 1 366 ? -29.722 -11.347 30.364 1.00 88.88 366 ILE A O 1
ATOM 3023 N N . SER A 1 367 ? -30.973 -9.485 30.248 1.00 87.56 367 SER A N 1
ATOM 3024 C CA . SER A 1 367 ? -31.303 -9.446 31.676 1.00 87.56 367 SER A CA 1
ATOM 3025 C C . SER A 1 367 ? -32.022 -10.715 32.132 1.00 87.56 367 SER A C 1
ATOM 3027 O O . SER A 1 367 ? -31.669 -11.286 33.163 1.00 87.56 367 SER A O 1
ATOM 3029 N N . GLN A 1 368 ? -32.982 -11.214 31.346 1.00 88.31 368 GLN A N 1
ATOM 3030 C CA . GLN A 1 368 ? -33.663 -12.475 31.646 1.00 88.31 368 GLN A CA 1
ATOM 3031 C C . GLN A 1 368 ? -32.694 -13.655 31.664 1.00 88.31 368 GLN A C 1
ATOM 3033 O O . GLN A 1 368 ? -32.785 -14.495 32.553 1.00 88.31 368 GLN A O 1
ATOM 3038 N N . HIS A 1 369 ? -31.741 -13.722 30.737 1.00 89.62 369 HIS A N 1
ATOM 3039 C CA . HIS A 1 369 ? -30.746 -14.791 30.740 1.00 89.62 369 HIS A CA 1
ATOM 3040 C C . HIS A 1 369 ? -29.804 -14.716 31.953 1.00 89.62 369 HIS A C 1
ATOM 3042 O O . HIS A 1 369 ? -29.520 -15.741 32.571 1.00 89.62 369 HIS A O 1
ATOM 3048 N N . LEU A 1 370 ? -29.350 -13.514 32.319 1.00 88.50 370 LEU A N 1
ATOM 3049 C CA . LEU A 1 370 ? -28.377 -13.311 33.398 1.00 88.50 370 LEU A CA 1
ATOM 3050 C C . LEU A 1 370 ? -28.983 -13.451 34.801 1.00 88.50 370 LEU A C 1
ATOM 3052 O O . LEU A 1 370 ? -28.348 -14.019 35.687 1.00 88.50 370 LEU A O 1
ATOM 3056 N N . PHE A 1 371 ? -30.193 -12.929 35.023 1.00 89.06 371 PHE A N 1
ATOM 3057 C CA . PHE A 1 371 ? -30.723 -12.732 36.378 1.00 89.06 371 PHE A CA 1
ATOM 3058 C C . PHE A 1 371 ? -31.896 -13.642 36.744 1.00 89.06 371 PHE A C 1
ATOM 3060 O O . PHE A 1 371 ? -32.148 -13.837 37.933 1.00 89.06 371 PHE A O 1
ATOM 3067 N N . ARG A 1 372 ? -32.593 -14.256 35.777 1.00 86.38 372 ARG A N 1
ATOM 3068 C CA . ARG A 1 372 ? -33.799 -15.058 36.059 1.00 86.38 372 ARG A CA 1
ATOM 3069 C C . ARG A 1 372 ? -33.546 -16.194 37.047 1.00 86.38 372 ARG A C 1
ATOM 3071 O O . ARG A 1 372 ? -34.270 -16.312 38.028 1.00 86.38 372 ARG A O 1
ATOM 3078 N N . GLY A 1 373 ? -32.491 -16.981 36.832 1.00 86.56 373 GLY A N 1
ATOM 3079 C CA . GLY A 1 373 ? -32.161 -18.105 37.715 1.00 86.56 373 GLY A CA 1
ATOM 3080 C C . GLY A 1 373 ? -31.788 -17.676 39.138 1.00 86.56 373 GLY A C 1
ATOM 3081 O O . GLY A 1 373 ? -31.958 -18.451 40.076 1.00 86.56 373 GLY A O 1
ATOM 3082 N N . THR A 1 374 ? -31.302 -16.446 39.312 1.00 88.75 374 THR A N 1
ATOM 3083 C CA . THR A 1 374 ? -30.989 -15.868 40.626 1.00 88.75 374 THR A CA 1
ATOM 3084 C C . THR A 1 374 ? -32.261 -15.388 41.325 1.00 88.75 374 THR A C 1
ATOM 3086 O O . THR A 1 374 ? -32.458 -15.672 42.506 1.00 88.75 374 THR A O 1
ATOM 3089 N N . VAL A 1 375 ? -33.161 -14.724 40.592 1.00 88.50 375 VAL A N 1
ATOM 3090 C CA . VAL A 1 375 ? -34.434 -14.220 41.134 1.00 88.50 375 VAL A CA 1
ATOM 3091 C C . VAL A 1 375 ? -35.358 -15.372 41.537 1.00 88.50 375 VAL A C 1
ATOM 3093 O O . VAL A 1 375 ? -35.876 -15.359 42.650 1.00 88.50 375 VAL A O 1
ATOM 3096 N N . GLU A 1 376 ? -35.487 -16.413 40.708 1.00 85.75 376 GLU A N 1
ATOM 3097 C CA . GLU A 1 376 ? -36.327 -17.592 40.998 1.00 85.75 376 GLU A CA 1
ATOM 3098 C C . GLU A 1 376 ? -35.877 -18.359 42.257 1.00 85.75 376 GLU A C 1
ATOM 3100 O O . GLU A 1 376 ? -36.700 -18.933 42.966 1.00 85.75 376 GLU A O 1
ATOM 3105 N N . LYS A 1 377 ? -34.573 -18.358 42.564 1.00 86.69 377 LYS A N 1
ATOM 3106 C CA . LYS A 1 377 ? -34.008 -19.044 43.741 1.00 86.69 377 LYS A CA 1
ATOM 3107 C C . LYS A 1 377 ? -34.092 -18.231 45.032 1.00 86.69 377 LYS A C 1
ATOM 3109 O O . LYS A 1 377 ? -33.776 -18.749 46.102 1.00 86.69 377 LYS A O 1
ATOM 3114 N N . THR A 1 378 ? -34.469 -16.960 44.951 1.00 90.19 378 THR A N 1
ATOM 3115 C CA . THR A 1 378 ? -34.492 -16.075 46.115 1.00 90.19 378 THR A CA 1
ATOM 3116 C C . THR A 1 378 ? -35.724 -16.370 46.969 1.00 90.19 378 THR A C 1
ATOM 3118 O O . THR A 1 378 ? -36.832 -16.481 46.450 1.00 90.19 378 THR A O 1
ATOM 3121 N N . TYR A 1 379 ? -35.544 -16.459 48.291 1.00 91.31 379 TYR A N 1
ATOM 3122 C CA . TYR A 1 379 ? -36.615 -16.812 49.236 1.00 91.31 379 TYR A CA 1
ATOM 3123 C C . TYR A 1 379 ? -37.867 -15.926 49.101 1.00 91.31 379 TYR A C 1
ATOM 3125 O O . TYR A 1 379 ? -38.982 -16.406 49.268 1.00 91.31 379 TYR A O 1
ATOM 3133 N N . LEU A 1 380 ? -37.679 -14.651 48.741 1.00 88.06 380 LEU A N 1
ATOM 3134 C CA . LEU A 1 380 ? -38.747 -13.663 48.584 1.00 88.06 380 LEU A CA 1
ATOM 3135 C C . LEU A 1 380 ? -39.703 -13.961 47.415 1.00 88.06 380 LEU A C 1
ATOM 3137 O O . LEU A 1 380 ? -40.843 -13.509 47.439 1.00 88.06 380 LEU A O 1
ATOM 3141 N N . PHE A 1 381 ? -39.244 -14.687 46.390 1.00 86.12 381 PHE A N 1
ATOM 3142 C CA . PHE A 1 381 ? -39.998 -14.938 45.154 1.00 86.12 381 PHE A CA 1
ATOM 3143 C C . PHE A 1 381 ? -40.514 -16.383 45.046 1.00 86.12 381 PHE A C 1
ATOM 3145 O O . PHE A 1 381 ? -40.982 -16.803 43.986 1.00 86.12 381 PHE A O 1
ATOM 3152 N N . GLN A 1 382 ? -40.475 -17.151 46.140 1.00 81.75 382 GLN A N 1
ATOM 3153 C CA . GLN A 1 382 ? -41.038 -18.501 46.176 1.00 81.75 382 GLN A CA 1
ATOM 3154 C C . GLN A 1 382 ? -42.567 -18.459 46.027 1.00 81.75 382 GLN A C 1
ATOM 3156 O O . GLN A 1 382 ? -43.261 -17.795 46.792 1.00 81.75 382 GLN A O 1
ATOM 3161 N N . GLY A 1 383 ? -43.096 -19.177 45.030 1.00 81.94 383 GLY A N 1
ATOM 3162 C CA . GLY A 1 383 ? -44.537 -19.244 44.743 1.00 81.94 383 GLY A CA 1
ATOM 3163 C C . GLY A 1 383 ? -45.086 -18.105 43.874 1.00 81.94 383 GLY A C 1
ATOM 3164 O O . GLY A 1 383 ? -46.285 -18.070 43.605 1.00 81.94 383 GLY A O 1
ATOM 3165 N N . VAL A 1 384 ? -44.231 -17.191 43.406 1.00 86.44 384 VAL A N 1
ATOM 3166 C CA . VAL A 1 384 ? -44.615 -16.110 42.487 1.00 86.44 384 VAL A CA 1
ATOM 3167 C C . VAL A 1 384 ? -44.742 -16.639 41.053 1.00 86.44 384 VAL A C 1
ATOM 3169 O O . VAL A 1 384 ? -44.001 -17.531 40.637 1.00 86.44 384 VAL A O 1
ATOM 3172 N N . SER A 1 385 ? -45.684 -16.093 40.275 1.00 86.19 385 SER A N 1
ATOM 3173 C CA . SER A 1 385 ? -45.865 -16.485 38.875 1.00 86.19 385 SER A CA 1
ATOM 3174 C C . SER A 1 385 ? -44.637 -16.142 38.026 1.00 86.19 385 SER A C 1
ATOM 3176 O O . SER A 1 385 ? -44.028 -15.076 38.148 1.00 86.19 385 SER A O 1
ATOM 3178 N N . VAL A 1 386 ? -44.296 -17.050 37.111 1.00 81.50 386 VAL A N 1
ATOM 3179 C CA . VAL A 1 386 ? -43.142 -16.908 36.210 1.00 81.50 386 VAL A CA 1
ATOM 3180 C C . VAL A 1 386 ? -43.259 -15.649 35.339 1.00 81.50 386 VAL A C 1
ATOM 3182 O O . VAL A 1 386 ? -42.255 -14.998 35.056 1.00 81.50 386 VAL A O 1
ATOM 3185 N N . ASP A 1 387 ? -44.484 -15.255 34.979 1.00 82.00 387 ASP A N 1
ATOM 3186 C CA . ASP A 1 387 ? -44.754 -14.041 34.203 1.00 82.00 387 ASP A CA 1
ATOM 3187 C C . ASP A 1 387 ? -44.414 -12.757 34.970 1.00 82.00 387 ASP A C 1
ATOM 3189 O O . ASP A 1 387 ? -43.886 -11.813 34.378 1.00 82.00 387 ASP A O 1
ATOM 3193 N N . LEU A 1 388 ? -44.656 -12.718 36.286 1.00 83.19 388 LEU A N 1
ATOM 3194 C CA . LEU A 1 388 ? -44.301 -11.562 37.112 1.00 83.19 388 LEU A CA 1
ATOM 3195 C C . LEU A 1 388 ? -42.778 -11.444 37.253 1.00 83.19 388 LEU A C 1
ATOM 3197 O O . LEU A 1 388 ? -42.225 -10.356 37.091 1.00 83.19 388 LEU A O 1
ATOM 3201 N N . ILE A 1 389 ? -42.087 -12.570 37.458 1.00 82.19 389 ILE A N 1
ATOM 3202 C CA . ILE A 1 389 ? -40.617 -12.620 37.505 1.00 82.19 389 ILE A CA 1
ATOM 3203 C C . ILE A 1 389 ? -40.026 -12.144 36.169 1.00 82.19 389 ILE A C 1
ATOM 3205 O O . ILE A 1 389 ? -39.114 -11.317 36.143 1.00 82.19 389 ILE A O 1
ATOM 3209 N N . ALA A 1 390 ? -40.585 -12.592 35.043 1.00 78.69 390 ALA A N 1
ATOM 3210 C CA . ALA A 1 390 ? -40.141 -12.185 33.713 1.00 78.69 390 ALA A CA 1
ATOM 3211 C C . ALA A 1 390 ? -40.379 -10.691 33.413 1.00 78.69 390 ALA A C 1
ATOM 3213 O O . ALA A 1 390 ? -39.622 -10.102 32.635 1.00 78.69 390 ALA A O 1
ATOM 3214 N N . GLN A 1 391 ? -41.408 -10.075 34.008 1.00 81.19 391 GLN A N 1
ATOM 3215 C CA . GLN A 1 391 ? -41.684 -8.637 33.901 1.00 81.19 391 GLN A CA 1
ATOM 3216 C C . GLN A 1 391 ? -40.809 -7.775 34.818 1.00 81.19 391 GLN A C 1
ATOM 3218 O O . GLN A 1 391 ? -40.530 -6.634 34.463 1.00 81.19 391 GLN A O 1
ATOM 3223 N N . MET A 1 392 ? -40.363 -8.296 35.962 1.00 79.50 392 MET A N 1
ATOM 3224 C CA . MET A 1 392 ? -39.465 -7.570 36.869 1.00 79.50 392 MET A CA 1
ATOM 3225 C C . MET A 1 392 ? -38.020 -7.522 36.369 1.00 79.50 392 MET A C 1
ATOM 3227 O O . MET A 1 392 ? -37.320 -6.544 36.602 1.00 79.50 392 MET A O 1
ATOM 3231 N N . VAL A 1 393 ? -37.574 -8.559 35.661 1.00 78.12 393 VAL A N 1
ATOM 3232 C CA . VAL A 1 393 ? -36.204 -8.669 35.124 1.00 78.12 393 VAL A CA 1
ATOM 3233 C C . VAL A 1 393 ? -36.033 -7.880 33.801 1.00 78.12 393 VAL A C 1
ATOM 3235 O O . VAL A 1 393 ? -35.039 -8.029 33.094 1.00 78.12 393 VAL A O 1
ATOM 3238 N N . LYS A 1 394 ? -37.021 -7.059 33.425 1.00 64.19 394 LYS A N 1
ATOM 3239 C CA . LYS A 1 394 ? -37.186 -6.485 32.082 1.00 64.19 394 LYS A CA 1
ATOM 3240 C C . LYS A 1 394 ? -36.454 -5.170 31.839 1.00 64.19 394 LYS A C 1
ATOM 3242 O O . LYS A 1 394 ? -36.444 -4.314 32.746 1.00 64.19 394 LYS A O 1
#

Organism: Citrus sinensis (NCBI:txid2711)

InterPro domains:
  IPR003938 Potassium channel, voltage-dependent, EAG/ELK/ERG-like [PR01463] (73-80)
  IPR003938 Potassium channel, voltage-dependent, EAG/ELK/ERG-like [PR01463] (96-106)
  IPR003938 Potassium channel, voltage-dependent, EAG/ELK/ERG-like [PR01463] (107-116)
  IPR003938 Potassium channel, voltage-dependent, EAG/ELK/ERG-like [PR01463] (250-267)
  IPR003938 Potassium channel, voltage-dependent, EAG/ELK/ERG-like [PR01463] (276-287)
  IPR003938 Potassium channel, voltage-dependent, EAG/ELK/ERG-like [PR01463] (294-303)
  IPR005821 Ion transport domain [PF00520] (60-305)
  IPR018490 Cyclic nucleotide-binding domain superfamily [SSF51206] (311-393)
  IPR045319 Potassium channel KAT/AKT [PTHR45743] (20-393)

Mean predicted aligned error: 11.9 Å

Sequence (394 aa):
MSSWSETRSPLPLLFRRHSSGEIKNLASVSSSLLPAFGTVVDEGHLRLKKYVIAPYDYRYRWWQTFLVVLVVYSAWASPFELAFRKAATGSLLIVDLVVDFFFAADIIFTFFVAYLDKSTYLLVDDHKKIALRYVTRLWFTMDVASTLPFQFIYRIFTGQLHDGRVFGFLNLLRLWRLRRVGELFTRLEKDIRFTYFITRLSKLICVTLFAVHSAGCFYFYLAAHHKIPENTWIGSQVNDFKHRSIWLGYTYSIYWSIVTLTTVGYGDLHAVNTGEKVFNMLYMLFNIGLTAYIIGNMTNLIVHSAVRTLFMRNAINEILRYGSKNRLPEGLREQMLAHMQLRFKTAELQQEEVLEDLPKAIRSSISQHLFRGTVEKTYLFQGVSVDLIAQMVK

Radius of gyration: 33.02 Å; Cα contacts (8 Å, |Δi|>4): 256; chains: 1; bounding box: 92×78×93 Å

Secondary structure (DSSP, 8-state):
-------PPPP-------------------SSS---TT----S----PPTTPBPTT-HHHHHHHHHHHHHHHHHHHHHHHHHH-HHHHTTHHHHHHHHHHHHHHHHHHHHTTB-EE-TTT-PEE--HHHHHHHHHTSHHHHHHHHHH--HHHHHHHHH-----THHHHHHHGGGGGGGHHHHHHHHHHTT-TTS-HHHHHHHHHHHHHHHHHHHHHHHHHHHHHT-SSTTSSTTTTTSTTTTTS-HHHHHHHHHHHHHHHHTT---SSS---SHHHHHHHHHHHHHHHHHHHHHHHHHHHHHHHHHHHHHHHHHHHHHHHHHHHHTT--HHHHHHHHHHHHHHHHHGGG-HHHHHHSS-HHHHHHHHHHHHHHHHHTSGGGTT--HHHHHHHT-

Foldseek 3Di:
DDDDDDDDDDDDDDDDDDDDDDDDDDDPDDPQDDDDDPPPVPPPDPPFPPQADECPDPVNVVLLVVLVVLLLVLLLVLLLCLQQVVVCVPPVVVVLLVSLVSLVVVLVNQLRYWDQDPPRRDTDRDSVCSVCVCVVDPNSVLSVLLSDQVQVVCCVPPVDDPPCNVVSVSNCSVNVSCVSVVVVLVVLCVDPVDDVLVSLVVVLVSVLVSLLSNLLSVLSNVLLPDPDNCQFQVNVPDPPPSPDDSVVSSVVSSVVSVCLLVVVCPVSGDGRDPVRVVSSVVSSVVSVVSVVVSVVSVVVSVCVVCVLVVVLVVVLVVLLVVCVVVVHDPVVNVVVNVVSVVCSVCCVPVPPVVLVPDDPVVSLVVLCVPCLVVQCPDPVCPPPDSVVSSVVSD